Protein AF-A0A5D6Y6H5-F1 (afdb_monomer_lite)

Sequence (621 aa):
MEFLVHNISHSDLIVELSWVRDDPSASAGEHVPLSLLGRPKFSLFQQTGHAILEALAAADARGARLSSACEDGGPAPVGFQLSASPIAVSSLHDFQIRGGSETFELIARHWKRVAITAVYFPLVALLLPKWRHVLREFKSERSRQLLYLISGAGIPRNEAHAVHGNSTESTARLLALFVQLNYPQMDVIQVHSGSNIFRFDDNVQFMTRELRPRLEAHREALVDRFGDAWKAHFHVTIAYTDGPPARLSALNASLRMYRPSYLHLWQLKTFWHERRLSMGDVDFHSFENIEASPCVAASDADALTQALVHEMRVFRDQFLRAEGDGEVGAFWLRKSRKPVLAVLLVEKQDACGATRLVVHRGMNCEVSMPTGSLCAERNAIGSALASDPTLKRRAMKMIGVLSLNLGATPAAAAVATATSVATTTTTTSKTTAAETAASREPLASPHAMFAGIPRVGALELSTTTETTVVTAATTAAAVAGVNSDDSVDGEDGGSDGATTAVASAVASGLAHAATTAATQTAQEAAAAAAAPSSPKRRRLHTQNANYQSPRKPKRPRTFSVDDTAVETALALADNGRDRNPLAPCGACKEWLVKIAEANPAFRVVTFENSRCRSVYVSQIM

pLDDT: mean 74.86, std 27.41, range [24.97, 98.56]

Structure (mmCIF, N/CA/C/O backbone):
data_AF-A0A5D6Y6H5-F1
#
_entry.id   AF-A0A5D6Y6H5-F1
#
loop_
_atom_site.group_PDB
_atom_site.id
_atom_site.type_symbol
_atom_site.label_atom_id
_atom_site.label_alt_id
_atom_site.label_comp_id
_atom_site.label_asym_id
_atom_site.label_entity_id
_atom_site.label_seq_id
_atom_site.pdbx_PDB_ins_code
_atom_site.Cartn_x
_atom_site.Cartn_y
_atom_site.Cartn_z
_atom_site.occupancy
_atom_site.B_iso_or_equiv
_atom_site.auth_seq_id
_atom_site.auth_comp_id
_atom_site.auth_asym_id
_atom_site.auth_atom_id
_atom_site.pdbx_PDB_model_num
ATOM 1 N N . MET A 1 1 ? -12.384 -7.385 -11.497 1.00 95.56 1 MET A N 1
ATOM 2 C CA . MET A 1 1 ? -12.501 -7.681 -10.061 1.00 95.56 1 MET A CA 1
ATOM 3 C C . MET A 1 1 ? -11.396 -6.904 -9.399 1.00 95.56 1 MET A C 1
ATOM 5 O O . MET A 1 1 ? -10.257 -7.008 -9.845 1.00 95.56 1 MET A O 1
ATOM 9 N N . GLU A 1 2 ? -11.763 -6.088 -8.425 1.00 97.44 2 GLU A N 1
ATOM 10 C CA . GLU A 1 2 ? -10.845 -5.232 -7.679 1.00 97.44 2 GLU A CA 1
ATOM 11 C C . GLU A 1 2 ? -10.750 -5.811 -6.274 1.00 97.44 2 GLU A C 1
ATOM 13 O O . GLU A 1 2 ? -11.772 -5.945 -5.597 1.00 97.44 2 GLU A O 1
ATOM 18 N N . PHE A 1 3 ? -9.548 -6.170 -5.848 1.00 98.31 3 PHE A N 1
ATOM 19 C CA . PHE A 1 3 ? -9.288 -6.732 -4.531 1.00 98.31 3 PHE A CA 1
ATOM 20 C C . PHE A 1 3 ? -8.566 -5.685 -3.689 1.00 98.31 3 PHE A C 1
ATOM 22 O O . PHE A 1 3 ? -7.525 -5.192 -4.116 1.00 98.31 3 PHE A O 1
ATOM 29 N N . LEU A 1 4 ? -9.077 -5.363 -2.503 1.00 98.44 4 LEU A N 1
ATOM 30 C CA . LEU A 1 4 ? -8.324 -4.640 -1.479 1.00 98.44 4 LEU A CA 1
ATOM 31 C C . LEU A 1 4 ? -7.967 -5.624 -0.373 1.00 98.44 4 LEU A C 1
ATOM 33 O O . LEU A 1 4 ? -8.852 -6.252 0.200 1.00 98.44 4 LEU A O 1
ATOM 37 N N . VAL A 1 5 ? -6.680 -5.765 -0.083 1.00 98.31 5 VAL A N 1
ATOM 38 C CA . VAL A 1 5 ? -6.174 -6.662 0.954 1.00 98.31 5 VAL A CA 1
ATOM 39 C C . VAL A 1 5 ? -5.676 -5.819 2.120 1.00 98.31 5 VAL A C 1
ATOM 41 O O . VAL A 1 5 ? -4.675 -5.113 1.995 1.00 98.31 5 VAL A O 1
ATOM 44 N N . HIS A 1 6 ? -6.402 -5.878 3.236 1.00 98.00 6 HIS A N 1
ATOM 45 C CA . HIS A 1 6 ? -6.134 -5.114 4.451 1.00 98.00 6 HIS A CA 1
ATOM 46 C C . HIS A 1 6 ? -5.669 -6.029 5.581 1.00 98.00 6 HIS A C 1
ATOM 48 O O . HIS A 1 6 ? -6.327 -7.024 5.897 1.00 98.00 6 HIS A O 1
ATOM 54 N N . ASN A 1 7 ? -4.539 -5.687 6.200 1.00 97.25 7 ASN A N 1
ATOM 55 C CA . ASN A 1 7 ? -4.039 -6.373 7.383 1.00 97.25 7 ASN A CA 1
ATOM 56 C C . ASN A 1 7 ? -4.457 -5.611 8.641 1.00 97.25 7 ASN A C 1
ATOM 58 O O . ASN A 1 7 ? -3.958 -4.518 8.894 1.00 97.25 7 ASN A O 1
ATOM 62 N N . ILE A 1 8 ? -5.315 -6.221 9.456 1.00 97.12 8 ILE A N 1
ATOM 63 C CA . ILE A 1 8 ? -5.864 -5.578 10.647 1.00 97.12 8 ILE A CA 1
ATOM 64 C C . ILE A 1 8 ? -4.837 -5.594 11.780 1.00 97.12 8 ILE A C 1
ATOM 66 O O . ILE A 1 8 ? -4.290 -6.639 12.149 1.00 97.12 8 ILE A O 1
ATOM 70 N N . SER A 1 9 ? -4.634 -4.420 12.363 1.00 95.00 9 SER A N 1
ATOM 71 C CA . SER A 1 9 ? -3.751 -4.126 13.488 1.00 95.00 9 SER A CA 1
ATOM 72 C C . SER A 1 9 ? -4.544 -3.695 14.731 1.00 95.00 9 SER A C 1
ATOM 74 O O . SER A 1 9 ? -5.770 -3.575 14.709 1.00 95.00 9 SER A O 1
ATOM 76 N N . HIS A 1 10 ? -3.842 -3.386 15.824 1.00 94.00 10 HIS A N 1
ATOM 77 C CA . HIS A 1 10 ? -4.455 -2.739 16.991 1.00 94.00 10 HIS A CA 1
ATOM 78 C C . HIS A 1 10 ? -4.693 -1.232 16.804 1.00 94.00 10 HIS A C 1
ATOM 80 O O . HIS A 1 10 ? -5.380 -0.624 17.621 1.00 94.00 10 HIS A O 1
ATOM 86 N N . SER A 1 11 ? -4.184 -0.622 15.726 1.00 94.12 11 SER A N 1
ATOM 87 C CA . SER A 1 11 ? -4.502 0.765 15.357 1.00 94.12 11 SER A CA 1
ATOM 88 C C . SER A 1 11 ? -5.827 0.915 14.603 1.00 94.12 11 SER A C 1
ATOM 90 O O . SER A 1 11 ? -6.325 2.036 14.499 1.00 94.12 11 SER A O 1
ATOM 92 N N . ASP A 1 12 ? -6.412 -0.180 14.107 1.00 96.06 12 ASP A N 1
ATOM 93 C CA . ASP A 1 12 ? -7.720 -0.179 13.438 1.00 96.06 12 ASP A CA 1
ATOM 94 C C . ASP A 1 12 ? -8.895 0.076 14.387 1.00 96.06 12 ASP A C 1
ATOM 96 O O . ASP A 1 12 ? -9.959 0.465 13.920 1.00 96.06 12 ASP A O 1
ATOM 100 N N . LEU A 1 13 ? -8.720 -0.134 15.696 1.00 97.06 13 LEU A N 1
ATOM 101 C CA . LEU A 1 13 ? -9.768 0.023 16.703 1.00 97.06 13 LEU A CA 1
ATOM 102 C C . LEU A 1 13 ? -9.394 1.126 17.698 1.00 97.06 13 LEU A C 1
ATOM 104 O O . LEU A 1 13 ? -8.443 0.996 18.470 1.00 97.06 13 LEU A O 1
ATOM 108 N N . ILE A 1 14 ? -10.183 2.196 17.717 1.00 97.25 14 ILE A N 1
ATOM 109 C CA . ILE A 1 14 ? -10.125 3.243 18.743 1.00 97.25 14 ILE A CA 1
ATOM 110 C C . ILE A 1 14 ? -11.507 3.340 19.384 1.00 97.25 14 ILE A C 1
ATOM 112 O O . ILE A 1 14 ? -12.515 3.257 18.691 1.00 97.25 14 ILE A O 1
ATOM 116 N N . VAL A 1 15 ? -11.569 3.520 20.698 1.00 97.62 15 VAL A N 1
ATOM 117 C CA . VAL A 1 15 ? -12.823 3.694 21.444 1.00 97.62 15 VAL A CA 1
ATOM 118 C C . VAL A 1 15 ? -12.939 5.116 21.982 1.00 97.62 15 VAL A C 1
ATOM 120 O O . VAL A 1 15 ? -11.928 5.732 22.319 1.00 97.62 15 VAL A O 1
ATOM 123 N N . GLU A 1 16 ? -14.160 5.632 22.096 1.00 97.25 16 GLU A N 1
ATOM 124 C CA . GLU A 1 16 ? -14.442 6.750 22.995 1.00 97.25 16 GLU A CA 1
ATOM 125 C C . GLU A 1 16 ? -14.815 6.206 24.370 1.00 97.25 16 GLU A C 1
ATOM 127 O O . GLU A 1 16 ? -15.774 5.446 24.506 1.00 97.25 16 GLU A O 1
ATOM 132 N N . LEU A 1 17 ? -14.057 6.621 25.380 1.00 96.81 17 LEU A N 1
ATOM 133 C CA . LEU A 1 17 ? -14.397 6.454 26.784 1.00 96.81 17 LEU A CA 1
ATOM 134 C C . LEU A 1 17 ? -15.100 7.735 27.243 1.00 96.81 17 LEU A C 1
ATOM 136 O O . LEU A 1 17 ? -14.564 8.824 27.031 1.00 96.81 17 LEU A O 1
ATOM 140 N N . SER A 1 18 ? -16.261 7.623 27.885 1.00 95.75 18 SER A N 1
ATOM 141 C CA . SER A 1 18 ? -16.970 8.770 28.470 1.00 95.75 18 SER A CA 1
ATOM 142 C C . SER A 1 18 ? -17.251 8.569 29.952 1.00 95.75 18 SER A C 1
ATOM 144 O O . SER A 1 18 ? -17.495 7.448 30.411 1.00 95.75 18 SER A O 1
ATOM 146 N N . TRP A 1 19 ? -17.305 9.682 30.682 1.00 93.44 19 TRP A N 1
ATOM 147 C CA . TRP A 1 19 ? -17.835 9.709 32.039 1.00 93.44 19 TRP A CA 1
ATOM 148 C C . TRP A 1 19 ? -19.361 9.569 32.005 1.00 93.44 19 TRP A C 1
ATOM 150 O O . TRP A 1 19 ? -20.073 10.460 31.540 1.00 93.44 19 TRP A O 1
ATOM 160 N N . VAL A 1 20 ? -19.874 8.448 32.513 1.00 89.56 20 VAL A N 1
ATOM 161 C CA . VAL A 1 20 ? -21.312 8.235 32.712 1.00 89.56 20 VAL A CA 1
ATOM 162 C C . VAL A 1 20 ? -21.709 8.897 34.028 1.00 89.56 20 VAL A C 1
ATOM 164 O O . VAL A 1 20 ? -21.132 8.605 35.076 1.00 89.56 20 VAL A O 1
ATOM 167 N N . ARG A 1 21 ? -22.676 9.812 33.979 1.00 82.75 21 ARG A N 1
ATOM 168 C CA . ARG A 1 21 ? -23.073 10.644 35.120 1.00 82.75 21 ARG A CA 1
ATOM 169 C C . ARG A 1 21 ? -24.528 10.382 35.468 1.00 82.75 21 ARG A C 1
ATOM 171 O O . ARG A 1 21 ? -25.363 10.311 34.573 1.00 82.75 21 ARG A O 1
ATOM 178 N N . ASP A 1 22 ? -24.811 10.265 36.761 1.00 77.50 22 ASP A N 1
ATOM 179 C CA . ASP A 1 22 ? -26.176 10.070 37.263 1.00 77.50 22 ASP A CA 1
ATOM 180 C C . ASP A 1 22 ? -27.001 11.369 37.169 1.00 77.50 22 ASP A C 1
ATOM 182 O O . ASP A 1 22 ? -28.215 11.325 36.998 1.00 77.50 22 ASP A O 1
ATOM 186 N N . ASP A 1 23 ? -26.322 12.522 37.206 1.00 73.62 23 ASP A N 1
ATOM 187 C CA . ASP A 1 23 ? -26.877 13.847 36.926 1.00 73.62 23 ASP A CA 1
ATOM 188 C C . ASP A 1 23 ? -26.033 14.544 35.833 1.00 73.62 23 ASP A C 1
ATOM 190 O O . ASP A 1 23 ? -24.847 14.827 36.059 1.00 73.62 23 ASP A O 1
ATOM 194 N N . PRO A 1 24 ? -26.598 14.813 34.638 1.00 68.94 24 PRO A N 1
ATOM 195 C CA . PRO A 1 24 ? -25.905 15.531 33.572 1.00 68.94 24 PRO A CA 1
ATOM 196 C C . PRO A 1 24 ? -25.809 17.048 33.814 1.00 68.94 24 PRO A C 1
ATOM 198 O O . PRO A 1 24 ? -25.025 17.703 33.128 1.00 68.94 24 PRO A O 1
ATOM 201 N N . SER A 1 25 ? -26.584 17.611 34.751 1.00 66.31 25 SER A N 1
ATOM 202 C CA . SER A 1 25 ? -26.704 19.058 34.980 1.00 66.31 25 SER A CA 1
ATOM 203 C C . SER A 1 25 ? -25.654 19.636 35.931 1.00 66.31 25 SER A C 1
ATOM 205 O O . SER A 1 25 ? -25.255 20.790 35.768 1.00 66.31 25 SER A O 1
ATOM 207 N N . ALA A 1 26 ? -25.148 18.845 36.883 1.00 63.25 26 ALA A N 1
ATOM 208 C CA . ALA A 1 26 ? -24.015 19.249 37.707 1.00 63.25 26 ALA A CA 1
ATOM 209 C C . ALA A 1 26 ? -22.819 19.608 36.805 1.00 63.25 26 ALA A C 1
ATOM 211 O O . ALA A 1 26 ? -22.482 18.847 35.895 1.00 63.25 26 ALA A O 1
ATOM 212 N N . SER A 1 27 ? -22.119 20.716 37.040 1.00 60.69 27 SER A N 1
ATOM 213 C CA . SER A 1 27 ? -20.925 21.035 36.251 1.00 60.69 27 SER A CA 1
ATOM 214 C C . SER A 1 27 ? -19.802 20.031 36.539 1.00 60.69 27 SER A C 1
ATOM 216 O O . SER A 1 27 ? -19.506 19.703 37.689 1.00 60.69 27 SER A O 1
ATOM 218 N N . ALA A 1 28 ? -19.150 19.531 35.488 1.00 61.16 28 ALA A N 1
ATOM 219 C CA . ALA A 1 28 ? -17.761 19.119 35.644 1.00 61.16 28 ALA A CA 1
ATOM 220 C C . ALA A 1 28 ? -16.957 20.394 35.956 1.00 61.16 28 ALA A C 1
ATOM 222 O O . ALA A 1 28 ? -17.223 21.433 35.351 1.00 61.16 28 ALA A O 1
ATOM 223 N N . GLY A 1 29 ? -16.005 20.339 36.894 1.00 64.44 29 GLY A N 1
ATOM 224 C CA . GLY A 1 29 ? -15.083 21.463 37.099 1.00 64.44 29 GLY A CA 1
ATOM 225 C C . GLY A 1 29 ? -14.363 21.799 35.788 1.00 64.44 29 GLY A C 1
ATOM 226 O O . GLY A 1 29 ? -14.127 20.890 34.992 1.00 64.44 29 GLY A O 1
ATOM 227 N N . GLU A 1 30 ? -14.018 23.075 35.581 1.00 63.16 30 GLU A N 1
ATOM 228 C CA . GLU A 1 30 ? -13.678 23.720 34.287 1.00 63.16 30 GLU A CA 1
ATOM 229 C C . GLU A 1 30 ? -12.610 23.042 33.396 1.00 63.16 30 GLU A C 1
ATOM 231 O O . GLU A 1 30 ? -12.411 23.451 32.253 1.00 63.16 30 GLU A O 1
ATOM 236 N N . HIS A 1 31 ? -11.938 21.993 33.877 1.00 82.88 31 HIS A N 1
ATOM 237 C CA . HIS A 1 31 ? -10.851 21.298 33.184 1.00 82.88 31 HIS A CA 1
ATOM 238 C C . HIS A 1 31 ? -11.002 19.769 33.067 1.00 82.88 31 HIS A C 1
ATOM 240 O O . HIS A 1 31 ? -10.131 19.132 32.476 1.00 82.88 31 HIS A O 1
ATOM 246 N N . VAL A 1 32 ? -12.067 19.141 33.586 1.00 87.44 32 VAL A N 1
ATOM 247 C CA . VAL A 1 32 ? -12.231 17.675 33.472 1.00 87.44 32 VAL A CA 1
ATOM 248 C C . VAL A 1 32 ? -12.905 17.314 32.138 1.00 87.44 32 VAL A C 1
ATOM 250 O O . VAL A 1 32 ? -14.055 17.706 31.925 1.00 87.44 32 VAL A O 1
ATOM 253 N N . PRO A 1 33 ? -12.259 16.543 31.238 1.00 90.38 33 PRO A N 1
ATOM 254 C CA . PRO A 1 33 ? -12.877 16.140 29.978 1.00 90.38 33 PRO A CA 1
ATOM 255 C C . PRO A 1 33 ? -14.081 15.219 30.222 1.00 90.38 33 PRO A C 1
ATOM 257 O O . PRO A 1 33 ? -14.072 14.398 31.140 1.00 90.38 33 PRO A O 1
ATOM 260 N N . LEU A 1 34 ? -15.109 15.324 29.374 1.00 91.38 34 LEU A N 1
ATOM 261 C CA . LEU A 1 34 ? -16.294 14.451 29.418 1.00 91.38 34 LEU A CA 1
ATOM 262 C C . LEU A 1 34 ? -16.101 13.147 28.628 1.00 91.38 34 LEU A C 1
ATOM 264 O O . LEU A 1 34 ? -16.690 12.121 28.976 1.00 91.38 34 LEU A O 1
ATOM 268 N N . SER A 1 35 ? -15.268 13.177 27.583 1.00 93.94 35 SER A N 1
ATOM 269 C CA . SER A 1 35 ? -14.870 11.990 26.831 1.00 93.94 35 SER A CA 1
ATOM 270 C C . SER A 1 35 ? -13.444 12.081 26.286 1.00 93.94 35 SER A C 1
ATOM 272 O O . SER A 1 35 ? -12.901 13.165 26.056 1.00 93.94 35 SER A O 1
ATOM 274 N N . LEU A 1 36 ? -12.816 10.923 26.092 1.00 95.12 36 LEU A N 1
ATOM 275 C CA . LEU A 1 36 ? -11.437 10.773 25.631 1.00 95.12 36 LEU A CA 1
ATOM 276 C C . LEU A 1 36 ? -11.317 9.579 24.687 1.00 95.12 36 LEU A C 1
ATOM 278 O O . LEU A 1 36 ? -12.066 8.610 24.786 1.00 95.12 36 LEU A O 1
ATOM 282 N N . LEU A 1 37 ? -10.327 9.630 23.794 1.00 96.50 37 LEU A N 1
ATOM 283 C CA . LEU A 1 37 ? -9.975 8.465 22.991 1.00 96.50 37 LEU A CA 1
ATOM 284 C C . LEU A 1 37 ? -9.145 7.479 23.821 1.00 96.50 37 LEU A C 1
ATOM 286 O O . LEU A 1 37 ? -8.188 7.863 24.500 1.00 96.50 37 LEU A O 1
ATOM 290 N N . GLY A 1 38 ? -9.490 6.202 23.708 1.00 96.12 38 GLY A N 1
ATOM 291 C CA . GLY A 1 38 ? -8.738 5.079 24.249 1.00 96.12 38 GLY A CA 1
ATOM 292 C C . GLY A 1 38 ? -8.421 4.043 23.171 1.00 96.12 38 GLY A C 1
ATOM 293 O O . GLY A 1 38 ? -9.101 3.950 22.148 1.00 96.12 38 GLY A O 1
ATOM 294 N N . ARG A 1 39 ? -7.398 3.226 23.410 1.00 95.75 39 ARG A N 1
ATOM 295 C CA . ARG A 1 39 ? -7.177 1.957 22.700 1.00 95.75 39 ARG A CA 1
ATOM 296 C C . ARG A 1 39 ? -7.142 0.826 23.724 1.00 95.75 39 ARG A C 1
ATOM 298 O O . ARG A 1 39 ? -6.462 1.001 24.737 1.00 95.75 39 ARG A O 1
ATOM 305 N N . PRO A 1 40 ? -7.830 -0.309 23.513 1.00 96.00 40 PRO A N 1
ATOM 306 C CA . PRO A 1 40 ? -7.716 -1.451 24.417 1.00 96.00 40 PRO A CA 1
ATOM 307 C C . PRO A 1 40 ? -6.257 -1.901 24.529 1.00 96.00 40 PRO A C 1
ATOM 309 O O . PRO A 1 40 ? -5.532 -1.917 23.529 1.00 96.00 40 PRO A O 1
ATOM 312 N N . LYS A 1 41 ? -5.809 -2.281 25.728 1.00 93.44 41 LYS A N 1
ATOM 313 C CA . LYS A 1 41 ? -4.493 -2.906 25.888 1.00 93.44 41 LYS A CA 1
ATOM 314 C C . LYS A 1 41 ? -4.417 -4.209 25.097 1.00 93.44 41 LYS A C 1
ATOM 316 O O . LYS A 1 41 ? -5.404 -4.915 24.910 1.00 93.44 41 LYS A O 1
ATOM 321 N N . PHE A 1 42 ? -3.193 -4.549 24.698 1.00 89.62 42 PHE A N 1
ATOM 322 C CA . PHE A 1 42 ? -2.868 -5.703 23.860 1.00 89.62 42 PHE A CA 1
ATOM 323 C C . PHE A 1 42 ? -3.535 -7.012 24.317 1.00 89.62 42 PHE A C 1
ATOM 325 O O . PHE A 1 42 ? -4.029 -7.747 23.480 1.00 89.62 42 PHE A O 1
ATOM 332 N N . SER A 1 43 ? -3.599 -7.304 25.620 1.00 90.81 43 SER A N 1
ATOM 333 C CA . SER A 1 43 ? -4.211 -8.530 26.163 1.00 90.81 43 SER A CA 1
ATOM 334 C C . SER A 1 43 ? -5.746 -8.536 26.209 1.00 90.81 43 SER A C 1
ATOM 336 O O . SER A 1 43 ? -6.322 -9.599 26.424 1.00 90.81 43 SER A O 1
ATOM 338 N N . LEU A 1 44 ? -6.404 -7.390 26.014 1.00 93.19 44 LEU A N 1
ATOM 339 C CA . LEU A 1 44 ? -7.856 -7.211 26.171 1.00 93.19 44 LEU A CA 1
ATOM 340 C C . LEU A 1 44 ? -8.568 -6.891 24.847 1.00 93.19 44 LEU A C 1
ATOM 342 O O . LEU A 1 44 ? -9.790 -6.786 24.801 1.00 93.19 44 LEU A O 1
ATOM 346 N N . PHE A 1 45 ? -7.817 -6.765 23.753 1.00 94.25 45 PHE A N 1
ATOM 347 C CA . PHE A 1 45 ? -8.302 -6.308 22.453 1.00 94.25 45 PHE A CA 1
ATOM 348 C C . PHE A 1 45 ? -9.447 -7.171 21.886 1.00 94.25 45 PHE A C 1
ATOM 350 O O . PHE A 1 45 ? -10.477 -6.643 21.462 1.00 94.25 45 PHE A O 1
ATOM 357 N N . GLN A 1 46 ? -9.314 -8.500 21.944 1.00 94.69 46 GLN A N 1
ATOM 358 C CA . GLN A 1 46 ? -10.346 -9.447 21.497 1.00 94.69 46 GLN A CA 1
ATOM 359 C C . GLN A 1 46 ? -11.589 -9.411 22.404 1.00 94.69 46 GLN A C 1
ATOM 361 O O . GLN A 1 46 ? -12.706 -9.538 21.905 1.00 94.69 46 GLN A O 1
ATOM 366 N N . GLN A 1 47 ? -11.419 -9.216 23.717 1.00 95.38 47 GLN A N 1
ATOM 367 C CA . GLN A 1 47 ? -12.531 -9.125 24.671 1.00 95.38 47 GLN A CA 1
ATOM 368 C C . GLN A 1 47 ? -13.326 -7.830 24.464 1.00 95.38 47 GLN A C 1
ATOM 370 O O . GLN A 1 47 ? -14.549 -7.871 24.346 1.00 95.38 47 GLN A O 1
ATOM 375 N N . THR A 1 48 ? -12.643 -6.687 24.344 1.00 96.75 48 THR A N 1
ATOM 376 C CA . THR A 1 48 ? -13.299 -5.406 24.050 1.00 96.75 48 THR A CA 1
ATOM 377 C C . THR A 1 48 ? -14.009 -5.445 22.696 1.00 96.75 48 THR A C 1
ATOM 379 O O . THR A 1 48 ? -15.137 -4.972 22.585 1.00 96.75 48 THR A O 1
ATOM 382 N N . GLY A 1 49 ? -13.402 -6.066 21.679 1.00 97.00 49 GLY A N 1
ATOM 383 C CA . GLY A 1 49 ? -14.040 -6.262 20.376 1.00 97.00 49 GLY A CA 1
ATOM 384 C C . GLY A 1 49 ? -15.330 -7.094 20.439 1.00 97.00 49 GLY A C 1
ATOM 385 O O . GLY A 1 49 ? -16.298 -6.742 19.766 1.00 97.00 49 GLY A O 1
ATOM 386 N N . HIS A 1 50 ? -15.381 -8.147 21.266 1.00 96.88 50 HIS A N 1
ATOM 387 C CA . HIS A 1 50 ? -16.608 -8.926 21.492 1.00 96.88 50 HIS A CA 1
ATOM 388 C C . HIS A 1 50 ? -17.701 -8.105 22.179 1.00 96.88 50 HIS A C 1
ATOM 390 O O . HIS A 1 50 ? -18.818 -8.064 21.672 1.00 96.88 50 HIS A O 1
ATOM 396 N N . ALA A 1 51 ? -17.379 -7.385 23.258 1.00 96.94 51 ALA A N 1
ATOM 397 C CA . ALA A 1 51 ? -18.359 -6.550 23.956 1.00 96.94 51 ALA A CA 1
ATOM 398 C C . ALA A 1 51 ? -18.980 -5.479 23.032 1.00 96.94 51 ALA A C 1
ATOM 400 O O . ALA A 1 51 ? -20.173 -5.192 23.114 1.00 96.94 51 ALA A O 1
ATOM 401 N N . ILE A 1 52 ? -18.193 -4.925 22.098 1.00 97.25 52 ILE A N 1
ATOM 402 C CA . ILE A 1 52 ? -18.689 -3.991 21.074 1.00 97.25 52 ILE A CA 1
ATOM 403 C C . ILE A 1 52 ? -19.615 -4.692 20.068 1.00 97.25 52 ILE A C 1
ATOM 405 O O . ILE A 1 52 ? -20.647 -4.128 19.706 1.00 97.25 52 ILE A O 1
ATOM 409 N N . LEU A 1 53 ? -19.299 -5.917 19.632 1.00 96.19 53 LEU A N 1
ATOM 410 C CA . LEU A 1 53 ? -20.186 -6.702 18.759 1.00 96.19 53 LEU A CA 1
ATOM 411 C C . LEU A 1 53 ? -21.526 -7.023 19.438 1.00 96.19 53 LEU A C 1
ATOM 413 O O . LEU A 1 53 ? -22.569 -6.906 18.798 1.00 96.19 53 LEU A O 1
ATOM 417 N N . GLU A 1 54 ? -21.506 -7.388 20.719 1.00 95.12 54 GLU A N 1
ATOM 418 C CA . GLU A 1 54 ? -22.707 -7.689 21.509 1.00 95.12 54 GLU A CA 1
ATOM 419 C C . GLU A 1 54 ? -23.591 -6.447 21.699 1.00 95.12 54 GLU A C 1
ATOM 421 O O . GLU A 1 54 ? -24.792 -6.501 21.427 1.00 95.12 54 GLU A O 1
ATOM 426 N N . ALA A 1 55 ? -23.003 -5.299 22.055 1.00 94.56 55 ALA A N 1
ATOM 427 C CA . ALA A 1 55 ? -23.730 -4.031 22.165 1.00 94.56 55 ALA A CA 1
ATOM 428 C C . ALA A 1 55 ? -24.361 -3.593 20.826 1.00 94.56 55 ALA A C 1
ATOM 430 O O . ALA A 1 55 ? -25.509 -3.147 20.788 1.00 94.56 55 ALA A O 1
ATOM 431 N N . LEU A 1 56 ? -23.650 -3.771 19.705 1.00 94.31 56 LEU A N 1
ATOM 432 C CA . LEU A 1 56 ? -24.169 -3.466 18.363 1.00 94.31 56 LEU A CA 1
ATOM 433 C C . LEU A 1 56 ? -25.272 -4.426 17.902 1.00 94.31 56 LEU A C 1
ATOM 435 O O . LEU A 1 56 ? -26.164 -4.011 17.159 1.00 94.31 56 LEU A O 1
ATOM 439 N N . ALA A 1 57 ? -25.231 -5.688 18.337 1.00 90.69 57 ALA A N 1
ATOM 440 C CA . ALA A 1 57 ? -26.304 -6.648 18.095 1.00 90.69 57 ALA A CA 1
ATOM 441 C C . ALA A 1 57 ? -27.572 -6.292 18.891 1.00 90.69 57 ALA A C 1
ATOM 443 O O . ALA A 1 57 ? -28.676 -6.430 18.366 1.00 90.69 57 ALA A O 1
ATOM 444 N N . ALA A 1 58 ? -27.422 -5.781 20.118 1.00 87.81 58 ALA A N 1
ATOM 445 C CA . ALA A 1 58 ? -28.538 -5.344 20.956 1.00 87.81 58 ALA A CA 1
ATOM 446 C C . ALA A 1 58 ? -29.195 -4.028 20.485 1.00 87.81 58 ALA A C 1
ATOM 448 O O . ALA A 1 58 ? -30.401 -3.858 20.653 1.00 87.81 58 ALA A O 1
ATOM 449 N N . ALA A 1 59 ? -28.430 -3.100 19.896 1.00 81.50 59 ALA A N 1
ATOM 450 C CA . ALA A 1 59 ? -28.876 -1.726 19.613 1.00 81.50 59 ALA A CA 1
ATOM 451 C C . ALA A 1 59 ? -29.331 -1.433 18.156 1.00 81.50 59 ALA A C 1
ATOM 453 O O . ALA A 1 59 ? -29.564 -0.272 17.830 1.00 81.50 59 ALA A O 1
ATOM 454 N N . ASP A 1 60 ? -29.428 -2.447 17.281 1.00 80.38 60 ASP A N 1
ATOM 455 C CA . ASP A 1 60 ? -29.456 -2.338 15.799 1.00 80.38 60 ASP A CA 1
ATOM 456 C C . ASP A 1 60 ? -28.352 -1.415 15.244 1.00 80.38 60 ASP A C 1
ATOM 458 O O . ASP A 1 60 ? -28.497 -0.196 15.107 1.00 80.38 60 ASP A O 1
ATOM 462 N N . ALA A 1 61 ? -27.252 -2.037 14.815 1.00 74.81 61 ALA A N 1
ATOM 463 C CA . ALA A 1 61 ? -26.099 -1.383 14.199 1.00 74.81 61 ALA A CA 1
ATOM 464 C C . ALA A 1 61 ? -26.419 -0.400 13.045 1.00 74.81 61 ALA A C 1
ATOM 466 O O . ALA A 1 61 ? -25.576 0.436 12.709 1.00 74.81 61 ALA A O 1
ATOM 467 N N . ARG A 1 62 ? -27.612 -0.448 12.425 1.00 75.19 62 ARG A N 1
ATOM 468 C CA . ARG A 1 62 ? -28.036 0.555 11.429 1.00 75.19 62 ARG A CA 1
ATOM 469 C C . ARG A 1 62 ? -28.300 1.935 12.024 1.00 75.19 62 ARG A C 1
ATOM 471 O O . ARG A 1 62 ? -27.999 2.912 11.339 1.00 75.19 62 ARG A O 1
ATOM 478 N N . GLY A 1 63 ? -28.840 2.016 13.242 1.00 71.75 63 GLY A N 1
ATOM 479 C CA . GLY A 1 63 ? -29.063 3.281 13.956 1.00 71.75 63 GLY A CA 1
ATOM 480 C C . GLY A 1 63 ? -27.779 3.844 14.570 1.00 71.75 63 GLY A C 1
ATOM 481 O O . GLY A 1 63 ? -27.615 5.053 14.686 1.00 71.75 63 GLY A O 1
ATOM 482 N N . ALA A 1 64 ? -26.827 2.965 14.879 1.00 80.94 64 ALA A N 1
ATOM 483 C CA . ALA A 1 64 ? -25.569 3.273 15.548 1.00 80.94 64 ALA A CA 1
ATOM 484 C C . ALA A 1 64 ? -24.477 3.890 14.646 1.00 80.94 64 ALA A C 1
ATOM 486 O O . ALA A 1 64 ? -23.304 3.786 14.980 1.00 80.94 64 ALA A O 1
ATOM 487 N N . ARG A 1 65 ? -24.770 4.485 13.483 1.00 88.56 65 ARG A N 1
ATOM 488 C CA . ARG A 1 65 ? -23.710 4.970 12.567 1.00 88.56 65 ARG A CA 1
ATOM 489 C C . ARG A 1 65 ? -23.071 6.267 13.058 1.00 88.56 65 ARG A C 1
ATOM 491 O O . ARG A 1 65 ? -23.776 7.243 13.298 1.00 88.56 65 ARG A O 1
ATOM 498 N N . LEU A 1 66 ? -21.740 6.307 13.102 1.00 91.12 66 LEU A N 1
ATOM 499 C CA . LEU A 1 66 ? -20.976 7.507 13.442 1.00 91.12 66 LEU A CA 1
ATOM 500 C C . LEU A 1 66 ? -20.197 8.026 12.229 1.00 91.12 66 LEU A C 1
ATOM 502 O O . LEU A 1 66 ? -19.525 7.256 11.537 1.00 91.12 66 LEU A O 1
ATOM 506 N N . SER A 1 67 ? -20.246 9.340 12.014 1.00 90.12 67 SER A N 1
ATOM 507 C CA . SER A 1 67 ? -19.511 10.049 10.961 1.00 90.12 67 SER A CA 1
ATOM 508 C C . SER A 1 67 ? -18.671 11.176 11.557 1.00 90.12 67 SER A C 1
ATOM 510 O O . SER A 1 67 ? -19.096 11.806 12.523 1.00 90.12 67 SER A O 1
ATOM 512 N N . SER A 1 68 ? -17.506 11.454 10.969 1.00 85.81 68 SER A N 1
ATOM 513 C CA . SER A 1 68 ? -16.669 12.614 11.311 1.00 85.81 68 SER A CA 1
ATOM 514 C C . SER A 1 68 ? -16.478 13.522 10.097 1.00 85.81 68 SER A C 1
ATOM 516 O O . SER A 1 68 ? -16.684 13.102 8.955 1.00 85.81 68 SER A O 1
ATOM 518 N N . ALA A 1 69 ? -16.081 14.770 10.338 1.00 80.94 69 ALA A N 1
ATOM 519 C CA . ALA A 1 69 ? -15.642 15.667 9.279 1.00 80.94 69 ALA A CA 1
ATOM 520 C C . ALA A 1 69 ? -14.334 15.148 8.656 1.00 80.94 69 ALA A C 1
ATOM 522 O O . ALA A 1 69 ? -13.423 14.704 9.362 1.00 80.94 69 ALA A O 1
ATOM 523 N N . CYS A 1 70 ? -14.253 15.216 7.330 1.00 81.50 70 CYS A N 1
ATOM 524 C CA . CYS A 1 70 ? -13.035 14.966 6.573 1.00 81.50 70 CYS A CA 1
ATOM 525 C C . CYS A 1 70 ? -12.544 16.301 6.012 1.00 81.50 70 CYS A C 1
ATOM 527 O O . CYS A 1 70 ? -13.359 17.092 5.543 1.00 81.50 70 CYS A O 1
ATOM 529 N N . GLU A 1 71 ? -11.243 16.578 6.067 1.00 76.88 71 GLU A N 1
ATOM 530 C CA . GLU A 1 71 ? -10.719 17.883 5.627 1.00 76.88 71 GLU A CA 1
ATOM 531 C C . GLU A 1 71 ? -10.926 18.116 4.120 1.00 76.88 71 GLU A C 1
ATOM 533 O O . GLU A 1 71 ? -11.172 19.239 3.688 1.00 76.88 71 GLU A O 1
ATOM 538 N N . ASP A 1 72 ? -10.943 17.034 3.339 1.00 69.88 72 ASP A N 1
ATOM 539 C CA . ASP A 1 72 ? -11.113 17.045 1.885 1.00 69.88 72 ASP A CA 1
ATOM 540 C C . ASP A 1 72 ? -12.579 16.901 1.416 1.00 69.88 72 ASP A C 1
ATOM 542 O O . ASP A 1 72 ? -12.829 16.662 0.229 1.00 69.88 72 ASP A O 1
ATOM 546 N N . GLY A 1 73 ? -13.580 16.994 2.307 1.00 67.94 73 GLY A N 1
ATOM 547 C CA . GLY A 1 73 ? -14.978 16.883 1.878 1.00 67.94 73 GLY A CA 1
ATOM 548 C C . GLY A 1 73 ? -16.054 16.805 2.964 1.00 67.94 73 GLY A C 1
ATOM 549 O O . GLY A 1 73 ? -15.913 17.280 4.084 1.00 67.94 73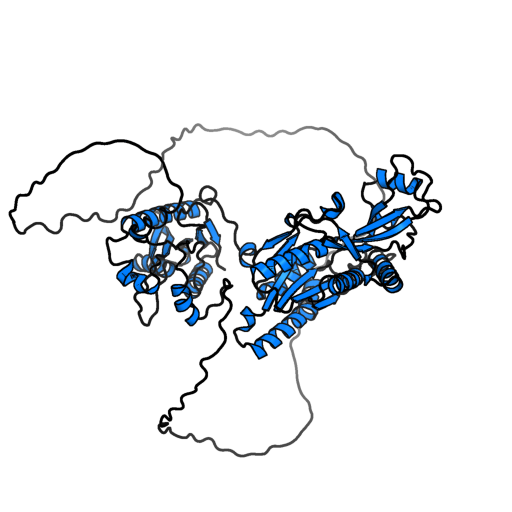 GLY A O 1
ATOM 550 N N . GLY A 1 74 ? -17.198 16.227 2.586 1.00 74.50 74 GLY A N 1
ATOM 551 C CA . GLY A 1 74 ? -18.344 16.041 3.481 1.00 74.50 74 GLY A CA 1
ATOM 552 C C . GLY A 1 74 ? -18.107 14.990 4.580 1.00 74.50 74 GLY A C 1
ATOM 553 O O . GLY A 1 74 ? -17.071 14.322 4.592 1.00 74.50 74 GLY A O 1
ATOM 554 N N . PRO A 1 75 ? -19.077 14.804 5.496 1.00 83.75 75 PRO A N 1
ATOM 555 C CA . PRO A 1 75 ? -18.952 13.851 6.593 1.00 83.75 75 PRO A CA 1
ATOM 556 C C . PRO A 1 75 ? -18.735 12.421 6.079 1.00 83.75 75 PRO A C 1
ATOM 558 O O . PRO A 1 75 ? -19.512 11.912 5.267 1.00 83.75 75 PRO A O 1
ATOM 561 N N . ALA A 1 76 ? -17.692 11.766 6.585 1.00 88.50 76 ALA A N 1
ATOM 562 C CA . ALA A 1 76 ? -17.325 10.398 6.243 1.00 88.50 76 ALA A CA 1
ATOM 563 C C . ALA A 1 76 ? -17.688 9.441 7.393 1.00 88.50 76 ALA A C 1
ATOM 565 O O . ALA A 1 76 ? -17.472 9.794 8.557 1.00 88.50 76 ALA A O 1
ATOM 566 N N . PRO A 1 77 ? -18.216 8.233 7.107 1.00 94.00 77 PRO A N 1
ATOM 567 C CA . PRO A 1 77 ? -18.477 7.240 8.141 1.00 94.00 77 PRO A CA 1
ATOM 568 C C . PRO A 1 77 ? -17.149 6.832 8.785 1.00 94.00 77 PRO A C 1
ATOM 570 O O . PRO A 1 77 ? -16.197 6.491 8.085 1.00 94.00 77 PRO A O 1
ATOM 573 N N . VAL A 1 78 ? -17.090 6.872 10.115 1.00 95.44 78 VAL A N 1
ATOM 574 C CA . VAL A 1 78 ? -15.862 6.645 10.892 1.00 95.44 78 VAL A CA 1
ATOM 575 C C . VAL A 1 78 ? -15.988 5.484 11.877 1.00 95.44 78 VAL A C 1
ATOM 577 O O . VAL A 1 78 ? -14.973 4.933 12.286 1.00 95.44 78 VAL A O 1
ATOM 580 N N . GLY A 1 79 ? -17.205 5.067 12.235 1.00 96.50 79 GLY A N 1
ATOM 581 C CA . GLY A 1 79 ? -17.422 3.901 13.091 1.00 96.50 79 GLY A CA 1
ATOM 582 C C . GLY A 1 79 ? -18.847 3.813 13.621 1.00 96.50 79 GLY A C 1
ATOM 583 O O . GLY A 1 79 ? -19.793 4.044 12.861 1.00 96.50 79 GLY A O 1
ATOM 584 N N . PHE A 1 80 ? -18.999 3.489 14.908 1.00 97.00 80 PHE A N 1
ATOM 585 C CA . PHE A 1 80 ? -20.305 3.334 15.549 1.00 97.00 80 PHE A CA 1
ATOM 586 C C . PHE A 1 80 ? -20.468 4.126 16.850 1.00 97.00 80 PHE A C 1
ATOM 588 O O . PHE A 1 80 ? -19.540 4.255 17.644 1.00 97.00 80 PHE A O 1
ATOM 595 N N . GLN A 1 81 ? -21.691 4.597 17.079 1.00 95.50 81 GLN A N 1
ATOM 596 C CA . GLN A 1 81 ? -22.163 5.260 18.286 1.00 95.50 81 GLN A CA 1
ATOM 597 C C . GLN A 1 81 ? -22.871 4.241 19.188 1.00 95.50 81 GLN A C 1
ATOM 599 O O . GLN A 1 81 ? -23.845 3.613 18.783 1.00 95.50 81 GLN A O 1
ATOM 604 N N . LEU A 1 82 ? -22.406 4.103 20.425 1.00 94.25 82 LEU A N 1
ATOM 605 C CA . LEU A 1 82 ? -22.897 3.139 21.415 1.00 94.25 82 LEU A CA 1
ATOM 606 C C . LEU A 1 82 ? -23.649 3.809 22.575 1.00 94.25 82 LEU A C 1
ATOM 608 O O . LEU A 1 82 ? -24.001 3.141 23.536 1.00 94.25 82 LEU A O 1
ATOM 612 N N . SER A 1 83 ? -23.945 5.111 22.517 1.00 84.88 83 SER A N 1
ATOM 613 C CA . SER A 1 83 ? -24.611 5.829 23.620 1.00 84.88 83 SER A CA 1
ATOM 614 C C . SER A 1 83 ? -26.006 5.301 23.997 1.00 84.88 83 SER A C 1
ATOM 616 O O . SER A 1 83 ? -26.465 5.582 25.098 1.00 84.88 83 SER A O 1
ATOM 618 N N . ALA A 1 84 ? -26.667 4.526 23.129 1.00 86.56 84 ALA A N 1
ATOM 619 C CA . ALA A 1 84 ? -27.916 3.822 23.448 1.00 86.56 84 ALA A CA 1
ATOM 620 C C . ALA A 1 84 ? -27.707 2.493 24.213 1.00 86.56 84 ALA A C 1
ATOM 622 O O . ALA A 1 84 ? -28.626 2.013 24.869 1.00 86.56 84 ALA A O 1
ATOM 623 N N . SER A 1 85 ? -26.510 1.902 24.137 1.00 90.75 85 SER A N 1
ATOM 624 C CA . SER A 1 85 ? -26.109 0.676 24.843 1.00 90.75 85 SER A CA 1
ATOM 625 C C . SER A 1 85 ? -24.625 0.778 25.252 1.00 90.75 85 SER A C 1
ATOM 627 O O . SER A 1 85 ? -23.762 0.119 24.668 1.00 90.75 85 SER A O 1
ATOM 629 N N . PRO A 1 86 ? -24.288 1.688 26.189 1.00 93.75 86 PRO A N 1
ATOM 630 C CA . PRO A 1 86 ? -22.901 1.985 26.528 1.00 93.75 86 PRO A CA 1
ATOM 631 C C . PRO A 1 86 ? -22.274 0.835 27.325 1.00 93.75 86 PRO A C 1
ATOM 633 O O . PRO A 1 86 ? -22.862 0.325 28.280 1.00 93.75 86 PRO A O 1
ATOM 636 N N . ILE A 1 87 ? -21.055 0.441 26.959 1.00 96.75 87 ILE A N 1
ATOM 637 C CA . ILE A 1 87 ? -20.382 -0.731 27.541 1.00 96.75 87 ILE A CA 1
ATOM 638 C C . ILE A 1 87 ? -19.610 -0.295 28.781 1.00 96.75 87 ILE A C 1
ATOM 640 O O . ILE A 1 87 ? -18.643 0.455 28.661 1.00 96.75 87 ILE A O 1
ATOM 644 N N . ALA A 1 88 ? -20.012 -0.761 29.962 1.00 96.38 88 ALA A N 1
ATOM 645 C CA . ALA A 1 88 ? -19.334 -0.430 31.213 1.00 96.38 88 ALA A CA 1
ATOM 646 C C . ALA A 1 88 ? -17.851 -0.850 31.195 1.00 96.38 88 ALA A C 1
ATOM 648 O O . ALA A 1 88 ? -17.509 -1.960 30.789 1.00 96.38 88 ALA A O 1
ATOM 649 N N . VAL A 1 89 ? -16.975 0.042 31.660 1.00 95.69 89 VAL A N 1
ATOM 650 C CA . VAL A 1 89 ? -15.529 -0.184 31.765 1.00 95.69 89 VAL A CA 1
ATOM 651 C C . VAL A 1 89 ? -15.157 -0.410 33.225 1.00 95.69 89 VAL A C 1
ATOM 653 O O . VAL A 1 89 ? -15.348 0.473 34.058 1.00 95.69 89 VAL A O 1
ATOM 656 N N . SER A 1 90 ? -14.605 -1.588 33.521 1.00 91.88 90 SER A N 1
ATOM 657 C CA . SER A 1 90 ? -14.205 -1.983 34.878 1.00 91.88 90 SER A CA 1
ATOM 658 C C . SER A 1 90 ? -12.966 -1.239 35.381 1.00 91.88 90 SER A C 1
ATOM 660 O O . SER A 1 90 ? -12.892 -0.909 36.561 1.00 91.88 90 SER A O 1
ATOM 662 N N . SER A 1 91 ? -11.992 -0.969 34.505 1.00 94.06 91 SER A N 1
ATOM 663 C CA . SER A 1 91 ? -10.760 -0.262 34.856 1.00 94.06 91 SER A CA 1
ATOM 664 C C . SER A 1 91 ? -10.276 0.628 33.716 1.00 94.06 91 SER A C 1
ATOM 666 O O . SER A 1 91 ? -10.147 0.200 32.571 1.00 94.06 91 SER A O 1
ATOM 668 N N . LEU A 1 92 ? -9.922 1.876 34.031 1.00 93.38 92 LEU A N 1
ATOM 669 C CA . LEU A 1 92 ? -9.254 2.768 33.076 1.00 93.38 92 LEU A CA 1
ATOM 670 C C . LEU A 1 92 ? -7.859 2.254 32.688 1.00 93.38 92 LEU A C 1
ATOM 672 O O . LEU A 1 92 ? -7.396 2.519 31.579 1.00 93.38 92 LEU A O 1
ATOM 676 N N . HIS A 1 93 ? -7.207 1.467 33.554 1.00 93.25 93 HIS A N 1
ATOM 677 C CA . HIS A 1 93 ? -5.916 0.853 33.241 1.00 93.25 93 HIS A CA 1
ATOM 678 C C . HIS A 1 93 ? -6.003 -0.205 32.134 1.00 93.25 93 HIS A C 1
ATOM 680 O O . HIS A 1 93 ? -4.955 -0.603 31.630 1.00 93.25 93 HIS A O 1
ATOM 686 N N . ASP A 1 94 ? -7.192 -0.642 31.720 1.00 94.44 94 ASP A N 1
ATOM 687 C CA . ASP A 1 94 ? -7.376 -1.586 30.609 1.00 94.44 94 ASP A CA 1
ATOM 688 C C . ASP A 1 94 ? -7.136 -0.933 29.236 1.00 94.44 94 ASP A C 1
ATOM 690 O O . ASP A 1 94 ? -7.011 -1.622 28.220 1.00 94.44 94 ASP A O 1
ATOM 694 N N . PHE A 1 95 ? -7.007 0.397 29.202 1.00 95.44 95 PHE A N 1
ATOM 695 C CA . PHE A 1 95 ? -6.864 1.197 27.993 1.00 95.44 95 PHE A CA 1
ATOM 696 C C . PHE A 1 95 ? -5.558 2.000 27.990 1.00 95.44 95 PHE A C 1
ATOM 698 O O . PHE A 1 95 ? -5.065 2.465 29.016 1.00 95.44 95 PHE A O 1
ATOM 705 N N . GLN A 1 96 ? -4.994 2.198 26.801 1.00 94.19 96 GLN A N 1
ATOM 706 C CA . GLN A 1 96 ? -4.051 3.280 26.531 1.00 94.19 96 GLN A CA 1
ATOM 707 C C . GLN A 1 96 ? -4.870 4.543 26.263 1.00 94.19 96 GLN A C 1
ATOM 709 O O . GLN A 1 96 ? -5.656 4.564 25.315 1.00 94.19 96 GLN A O 1
ATOM 714 N N . ILE A 1 97 ? -4.720 5.571 27.097 1.00 93.44 97 ILE A N 1
ATOM 715 C CA . ILE A 1 97 ? -5.584 6.759 27.085 1.00 93.44 97 ILE A CA 1
ATOM 716 C C . ILE A 1 97 ? -4.866 7.954 26.451 1.00 93.44 97 ILE A C 1
ATOM 718 O O . ILE A 1 97 ? -3.665 8.169 26.638 1.00 93.44 97 ILE A O 1
ATOM 722 N N . ARG A 1 98 ? -5.610 8.734 25.665 1.00 90.81 98 ARG A N 1
ATOM 723 C CA . ARG A 1 98 ? -5.139 9.979 25.056 1.00 90.81 98 ARG A CA 1
ATOM 724 C C . ARG A 1 98 ? -4.880 11.048 26.126 1.00 90.81 98 ARG A C 1
ATOM 726 O O . ARG A 1 98 ? -5.742 11.293 26.957 1.00 90.81 98 ARG A O 1
ATOM 733 N N . GLY A 1 99 ? -3.727 11.721 26.050 1.00 84.44 99 GLY A N 1
ATOM 734 C CA . GLY A 1 99 ? -3.362 12.834 26.944 1.00 84.44 99 GLY A CA 1
ATOM 735 C C . GLY A 1 99 ? -2.300 12.514 28.008 1.00 84.44 99 GLY A C 1
ATOM 736 O O . GLY A 1 99 ? -1.947 13.390 28.790 1.00 84.44 99 GLY A O 1
ATOM 737 N N . GLY A 1 100 ? -1.758 11.291 28.027 1.00 84.38 100 GLY A N 1
ATOM 738 C CA . GLY A 1 100 ? -0.647 10.922 28.914 1.00 84.38 100 GLY A CA 1
ATOM 739 C C . GLY A 1 100 ? -1.043 10.761 30.387 1.00 84.38 100 GLY A C 1
ATOM 740 O O . GLY A 1 100 ? -2.227 10.702 30.721 1.00 84.38 100 GLY A O 1
ATOM 741 N N . SER A 1 101 ? -0.038 10.658 31.262 1.00 88.75 101 SER A N 1
ATOM 742 C CA . SER A 1 101 ? -0.221 10.336 32.685 1.00 88.75 101 SER A CA 1
ATOM 743 C C . SER A 1 101 ? -1.032 11.388 33.444 1.00 88.75 101 SER A C 1
ATOM 745 O O . SER A 1 101 ? -1.916 11.023 34.208 1.00 88.75 101 SER A O 1
ATOM 747 N N . GLU A 1 102 ? -0.813 12.679 33.184 1.00 89.88 102 GLU A N 1
ATOM 748 C CA . GLU A 1 102 ? -1.561 13.770 33.832 1.00 89.88 102 GLU A CA 1
ATOM 749 C C . GLU A 1 102 ? -3.063 13.686 33.529 1.00 89.88 102 GLU A C 1
ATOM 751 O O . GLU A 1 102 ? -3.897 13.745 34.433 1.00 89.88 102 GLU A O 1
ATOM 756 N N . THR A 1 103 ? -3.414 13.461 32.256 1.00 90.75 103 THR A N 1
ATOM 757 C CA . THR A 1 103 ? -4.812 13.262 31.848 1.00 90.75 103 THR A CA 1
ATOM 758 C C . THR A 1 103 ? -5.385 11.995 32.477 1.00 90.75 103 THR A C 1
ATOM 760 O O . THR A 1 103 ? -6.525 12.017 32.939 1.00 90.75 103 THR A O 1
ATOM 763 N N . PHE A 1 104 ? -4.604 10.907 32.532 1.00 93.00 104 PHE A N 1
ATOM 764 C CA . PHE A 1 104 ? -5.006 9.652 33.171 1.00 93.00 104 PHE A CA 1
ATOM 765 C C . PHE A 1 104 ? -5.316 9.844 34.662 1.00 93.00 104 PHE A C 1
ATOM 767 O O . PHE A 1 104 ? -6.363 9.403 35.132 1.00 93.00 104 PHE A O 1
ATOM 774 N N . GLU A 1 105 ? -4.444 10.522 35.407 1.00 92.31 105 GLU A N 1
ATOM 775 C CA . GLU A 1 105 ? -4.657 10.799 36.828 1.00 92.31 105 GLU A CA 1
ATOM 776 C C . GLU A 1 105 ? -5.868 11.699 37.064 1.00 92.31 105 GLU A C 1
ATOM 778 O O . GLU A 1 105 ? -6.660 11.428 37.969 1.00 92.31 105 GLU A O 1
ATOM 783 N N . LEU A 1 106 ? -6.052 12.736 36.241 1.00 91.81 106 LEU A N 1
ATOM 784 C CA . LEU A 1 106 ? -7.210 13.622 36.328 1.00 91.81 106 LEU A CA 1
ATOM 785 C C . LEU A 1 106 ? -8.517 12.831 36.173 1.00 91.81 106 LEU A C 1
ATOM 787 O O . LEU A 1 106 ? -9.395 12.913 37.034 1.00 91.81 106 LEU A O 1
ATOM 791 N N . ILE A 1 107 ? -8.649 12.018 35.121 1.00 92.44 107 ILE A N 1
ATOM 792 C CA . ILE A 1 107 ? -9.870 11.223 34.933 1.00 92.44 107 ILE A CA 1
ATOM 793 C C . ILE A 1 107 ? -10.010 10.121 35.986 1.00 92.44 107 ILE A C 1
ATOM 795 O O . ILE A 1 107 ? -11.119 9.910 36.462 1.00 92.44 107 ILE A O 1
ATOM 799 N N . ALA A 1 108 ? -8.928 9.473 36.429 1.00 91.69 108 ALA A N 1
ATOM 800 C CA . ALA A 1 108 ? -8.997 8.436 37.460 1.00 91.69 108 ALA A CA 1
ATOM 801 C C . ALA A 1 108 ? -9.496 8.982 38.812 1.00 91.69 108 ALA A C 1
ATOM 803 O O . ALA A 1 108 ? -10.172 8.270 39.552 1.00 91.69 108 ALA A O 1
ATOM 804 N N . ARG A 1 109 ? -9.223 10.259 39.116 1.00 91.62 109 ARG A N 1
ATOM 805 C CA . ARG A 1 109 ? -9.732 10.953 40.313 1.00 91.62 109 ARG A CA 1
ATOM 806 C C . ARG A 1 109 ? -11.211 11.359 40.199 1.00 91.62 109 ARG A C 1
ATOM 808 O O . ARG A 1 109 ? -11.891 11.429 41.222 1.00 91.62 109 ARG A O 1
ATOM 815 N N . HIS A 1 110 ? -11.721 11.638 38.994 1.00 90.44 110 HIS A N 1
ATOM 816 C CA . HIS A 1 110 ? -13.056 12.233 38.796 1.00 90.44 110 HIS A CA 1
ATOM 817 C C . HIS A 1 110 ? -14.112 11.301 38.170 1.00 90.44 110 HIS A C 1
ATOM 819 O O . HIS A 1 110 ? -15.289 11.367 38.539 1.00 90.44 110 HIS A O 1
ATOM 825 N N . TRP A 1 111 ? -13.735 10.433 37.232 1.00 93.06 111 TRP A N 1
ATOM 826 C CA . TRP A 1 111 ? -14.654 9.589 36.466 1.00 93.06 111 TRP A CA 1
ATOM 827 C C . TRP A 1 111 ? -15.076 8.337 37.255 1.00 93.06 111 TRP A C 1
ATOM 829 O O . TRP A 1 111 ? -14.544 7.246 37.070 1.00 93.06 111 TRP A O 1
ATOM 839 N N . LYS A 1 112 ? -16.087 8.480 38.120 1.00 90.69 112 LYS A N 1
ATOM 840 C CA . LYS A 1 112 ? -16.602 7.380 38.968 1.00 90.69 112 LYS A CA 1
ATOM 841 C C . LYS A 1 112 ? -17.229 6.205 38.203 1.00 90.69 112 LYS A C 1
ATOM 843 O O . LYS A 1 112 ? -17.241 5.088 38.707 1.00 90.69 112 LYS A O 1
ATOM 848 N N . ARG A 1 113 ? -17.806 6.461 37.026 1.00 93.62 113 ARG A N 1
ATOM 849 C CA . ARG A 1 113 ? -18.425 5.455 36.149 1.00 93.62 113 ARG A CA 1
ATOM 850 C C . ARG A 1 113 ? -17.976 5.737 34.723 1.00 93.62 113 ARG A C 1
ATOM 852 O O . ARG A 1 113 ? -18.190 6.838 34.222 1.00 93.62 113 ARG A O 1
ATOM 859 N N . VAL A 1 114 ? -17.362 4.757 34.073 1.00 95.25 114 VAL A N 1
ATOM 860 C CA . VAL A 1 114 ? -16.824 4.899 32.715 1.00 95.25 114 VAL A CA 1
ATOM 861 C C . VAL A 1 114 ? -17.510 3.898 31.806 1.00 95.25 114 VAL A C 1
ATOM 863 O O . VAL A 1 114 ? -17.774 2.766 32.214 1.00 95.25 114 VAL A O 1
ATOM 866 N N . ALA A 1 115 ? -17.792 4.307 30.576 1.00 97.00 115 ALA A N 1
ATOM 867 C CA . ALA A 1 115 ? -18.259 3.395 29.547 1.00 97.00 115 ALA A CA 1
ATOM 868 C C . ALA A 1 115 ? -17.651 3.716 28.182 1.00 97.00 115 ALA A C 1
ATOM 870 O O . ALA A 1 115 ? -17.285 4.862 27.909 1.00 97.00 115 ALA A O 1
ATOM 871 N N . ILE A 1 116 ? -17.591 2.703 27.318 1.00 97.69 116 ILE A N 1
ATOM 872 C CA . ILE A 1 116 ? -17.369 2.893 25.887 1.00 97.69 116 ILE A CA 1
ATOM 873 C C . ILE A 1 116 ? -18.684 3.381 25.277 1.00 97.69 116 ILE A C 1
ATOM 875 O O . ILE A 1 116 ? -19.701 2.685 25.334 1.00 97.69 116 ILE A O 1
ATOM 879 N N . THR A 1 117 ? -18.657 4.575 24.693 1.00 96.62 117 THR A N 1
ATOM 880 C CA . THR A 1 117 ? -19.830 5.258 24.116 1.00 96.62 117 THR A CA 1
ATOM 881 C C . THR A 1 117 ? -19.750 5.417 22.603 1.00 96.62 117 THR A C 1
ATOM 883 O O . THR A 1 117 ? -20.773 5.674 21.970 1.00 96.62 117 THR A O 1
ATOM 886 N N . ALA A 1 118 ? -18.572 5.219 22.012 1.00 96.94 118 ALA A N 1
ATOM 887 C CA . ALA A 1 118 ? -18.368 5.133 20.573 1.00 96.94 118 ALA A CA 1
ATOM 888 C C . ALA A 1 118 ? -17.141 4.275 20.233 1.00 96.94 118 ALA A C 1
ATOM 890 O O . ALA A 1 118 ? -16.274 4.018 21.071 1.00 96.94 118 ALA A O 1
ATOM 891 N N . VAL A 1 119 ? -17.060 3.853 18.976 1.00 97.44 119 VAL A N 1
ATOM 892 C CA . VAL A 1 119 ? -15.933 3.125 18.391 1.00 97.44 119 VAL A CA 1
ATOM 893 C C . VAL A 1 119 ? -15.622 3.694 17.008 1.00 97.44 119 VAL A C 1
ATOM 895 O O . VAL A 1 119 ? -16.530 4.051 16.258 1.00 97.44 119 VAL A O 1
ATOM 898 N N . TYR A 1 120 ? -14.339 3.773 16.668 1.00 97.75 120 TYR A N 1
ATOM 899 C CA . TYR A 1 120 ? -13.814 4.369 15.445 1.00 97.75 120 TYR A CA 1
ATOM 900 C C . TYR A 1 120 ? -12.857 3.411 14.732 1.00 97.75 120 TYR A C 1
ATOM 902 O O . TYR A 1 120 ? -12.042 2.740 15.369 1.00 97.75 120 TYR A O 1
ATOM 910 N N . PHE A 1 121 ? -12.912 3.433 13.401 1.00 97.31 121 PHE A N 1
ATOM 911 C CA . PHE A 1 121 ? -12.101 2.638 12.481 1.00 97.31 121 PHE A CA 1
ATOM 912 C C . PHE A 1 121 ? -11.292 3.543 11.537 1.00 97.31 121 PHE A C 1
ATOM 914 O O . PHE A 1 121 ? -11.498 3.507 10.321 1.00 97.31 121 PHE A O 1
ATOM 921 N N . PRO A 1 122 ? -10.398 4.406 12.056 1.00 94.25 122 PRO A N 1
ATOM 922 C CA . PRO A 1 122 ? -9.827 5.518 11.292 1.00 94.25 122 PRO A CA 1
ATOM 923 C C . PRO A 1 122 ? -9.078 5.075 10.031 1.00 94.25 122 PRO A C 1
ATOM 925 O O . PRO A 1 122 ? -9.186 5.732 9.000 1.00 94.25 122 PRO A O 1
ATOM 928 N N . LEU A 1 123 ? -8.366 3.941 10.081 1.00 95.75 123 LEU A N 1
ATOM 929 C CA . LEU A 1 123 ? -7.580 3.462 8.941 1.00 95.75 123 LEU A CA 1
ATOM 930 C C . LEU A 1 123 ? -8.513 3.062 7.785 1.00 95.75 123 LEU A C 1
ATOM 932 O O . LEU A 1 123 ? -8.379 3.559 6.672 1.00 95.75 123 LEU A O 1
ATOM 936 N N . VAL A 1 124 ? -9.528 2.235 8.058 1.00 95.44 124 VAL A N 1
ATOM 937 C CA . VAL A 1 124 ? -10.520 1.799 7.057 1.00 95.44 124 VAL A CA 1
ATOM 938 C C . VAL A 1 124 ? -11.425 2.954 6.600 1.00 95.44 124 VAL A C 1
ATOM 940 O O . VAL A 1 124 ? -11.790 3.014 5.422 1.00 95.44 124 VAL A O 1
ATOM 943 N N . ALA A 1 125 ? -11.728 3.906 7.488 1.00 94.75 125 ALA A N 1
ATOM 944 C CA . ALA A 1 125 ? -12.466 5.127 7.167 1.00 94.75 125 ALA A CA 1
ATOM 945 C C . ALA A 1 125 ? -11.728 6.039 6.167 1.00 94.75 125 ALA A C 1
ATOM 947 O O . ALA A 1 125 ? -12.393 6.735 5.406 1.00 94.75 125 ALA A O 1
ATOM 948 N N . LEU A 1 126 ? -10.390 5.997 6.111 1.00 94.06 126 LEU A N 1
ATOM 949 C CA . LEU A 1 126 ? -9.575 6.681 5.094 1.00 94.06 126 LEU A CA 1
ATOM 950 C C . LEU A 1 126 ? -9.336 5.815 3.846 1.00 94.06 126 LEU A C 1
ATOM 952 O O . LEU A 1 126 ? -9.508 6.272 2.711 1.00 94.06 126 LEU A O 1
ATOM 956 N N . LEU A 1 127 ? -8.975 4.542 4.044 1.00 95.25 127 LEU A N 1
ATOM 957 C CA . LEU A 1 127 ? -8.631 3.616 2.962 1.00 95.25 127 LEU A CA 1
ATOM 958 C C . LEU A 1 127 ? -9.779 3.417 1.970 1.00 95.25 127 LEU A C 1
ATOM 960 O O . LEU A 1 127 ? -9.539 3.439 0.765 1.00 95.25 127 LEU A O 1
ATOM 964 N N . LEU A 1 128 ? -11.019 3.216 2.431 1.00 95.38 128 LEU A N 1
ATOM 965 C CA . LEU A 1 128 ? -12.126 2.882 1.527 1.00 95.38 128 LEU A CA 1
ATOM 966 C C . LEU A 1 128 ? -12.574 4.063 0.652 1.00 95.38 128 LEU A C 1
ATOM 968 O O . LEU A 1 128 ? -12.746 3.852 -0.554 1.00 95.38 128 LEU A O 1
ATOM 972 N N . PRO A 1 129 ? -12.709 5.304 1.158 1.00 93.75 129 PRO A N 1
ATOM 973 C CA . PRO A 1 129 ? -12.882 6.472 0.302 1.00 93.75 129 PRO A CA 1
ATOM 974 C C . PRO A 1 129 ? -11.728 6.665 -0.687 1.00 93.75 129 PRO A C 1
ATOM 976 O O . PRO A 1 129 ? -12.004 6.897 -1.868 1.00 93.75 129 PRO A O 1
ATOM 979 N N . LYS A 1 130 ? -10.460 6.516 -0.260 1.00 94.25 130 LYS A N 1
ATOM 980 C CA . LYS A 1 130 ? -9.298 6.678 -1.156 1.00 94.25 130 LYS A CA 1
ATOM 981 C C . LYS A 1 130 ? -9.292 5.604 -2.241 1.00 94.25 130 LYS A C 1
ATOM 983 O O . LYS A 1 130 ? -9.171 5.930 -3.418 1.00 94.25 130 LYS A O 1
ATOM 988 N N . TRP A 1 131 ? -9.532 4.345 -1.879 1.00 96.06 131 TRP A N 1
ATOM 989 C CA . TRP A 1 131 ? -9.643 3.247 -2.836 1.00 96.06 131 TRP A CA 1
ATOM 990 C C . TRP A 1 131 ? -10.778 3.486 -3.832 1.00 96.06 131 TRP A C 1
ATOM 992 O O . TRP A 1 131 ? -10.570 3.375 -5.034 1.00 96.06 131 TRP A O 1
ATOM 1002 N N . ARG A 1 132 ? -11.964 3.916 -3.380 1.00 94.38 132 ARG A N 1
ATOM 1003 C CA . ARG A 1 132 ? -13.072 4.263 -4.290 1.00 94.38 132 ARG A CA 1
ATOM 1004 C C . ARG A 1 132 ? -12.754 5.456 -5.190 1.00 94.38 132 ARG A C 1
ATOM 1006 O O . ARG A 1 132 ? -13.248 5.483 -6.315 1.00 94.38 132 ARG A O 1
ATOM 1013 N N . HIS A 1 133 ? -11.967 6.429 -4.729 1.00 93.12 133 HIS A N 1
ATOM 1014 C CA . HIS A 1 133 ? -11.468 7.516 -5.572 1.00 93.12 133 HIS A CA 1
ATOM 1015 C C . HIS A 1 133 ? -10.575 6.953 -6.688 1.00 93.12 133 HIS A C 1
ATOM 1017 O O . HIS A 1 133 ? -10.909 7.114 -7.860 1.00 93.12 133 HIS A O 1
ATOM 1023 N N . VAL A 1 134 ? -9.555 6.171 -6.323 1.00 93.25 134 VAL A N 1
ATOM 1024 C CA . VAL A 1 134 ? -8.668 5.447 -7.251 1.00 93.25 134 VAL A CA 1
ATOM 1025 C C . VAL A 1 134 ? -9.477 4.604 -8.249 1.00 93.25 134 VAL A C 1
ATOM 1027 O O . VAL A 1 134 ? -9.283 4.716 -9.456 1.00 93.25 134 VAL A O 1
ATOM 1030 N N . LEU A 1 135 ? -10.473 3.828 -7.809 1.00 94.00 135 LEU A N 1
ATOM 1031 C CA . LEU A 1 135 ? -11.307 3.032 -8.720 1.00 94.00 135 LEU A CA 1
ATOM 1032 C C . LEU A 1 135 ? -12.071 3.894 -9.743 1.00 94.00 135 LEU A C 1
ATOM 1034 O O . LEU A 1 135 ? -12.181 3.482 -10.898 1.00 94.00 135 LEU A O 1
ATOM 1038 N N . ARG A 1 136 ? -12.534 5.103 -9.388 1.00 93.31 136 ARG A N 1
ATOM 1039 C CA . ARG A 1 136 ? -13.123 6.061 -10.352 1.00 93.31 136 ARG A CA 1
ATOM 1040 C C . ARG A 1 136 ? -12.067 6.641 -11.299 1.00 93.31 136 ARG A C 1
ATOM 1042 O O . ARG A 1 136 ? -12.331 6.810 -12.494 1.00 93.31 136 ARG A O 1
ATOM 1049 N N . GLU A 1 137 ? -10.857 6.906 -10.811 1.00 90.31 137 GLU A N 1
ATOM 1050 C CA . GLU A 1 137 ? -9.705 7.315 -11.630 1.00 90.31 137 GLU A CA 1
ATOM 1051 C C . GLU A 1 137 ? -9.220 6.211 -12.582 1.00 90.31 137 GLU A C 1
ATOM 1053 O O . GLU A 1 137 ? -8.686 6.522 -13.648 1.00 90.31 137 GLU A O 1
ATOM 1058 N N . PHE A 1 138 ? -9.516 4.940 -12.288 1.00 87.50 138 PHE A N 1
ATOM 1059 C CA . PHE A 1 138 ? -9.237 3.788 -13.155 1.00 87.50 138 PHE A CA 1
ATOM 1060 C C . PHE A 1 138 ? -10.463 3.218 -13.900 1.00 87.50 138 PHE A C 1
ATOM 1062 O O . PHE A 1 138 ? -10.293 2.425 -14.822 1.00 87.50 138 PHE A O 1
ATOM 1069 N N . LYS A 1 139 ? -11.670 3.778 -13.695 1.00 90.25 139 LYS A N 1
ATOM 1070 C CA . LYS A 1 139 ? -12.937 3.421 -14.395 1.00 90.25 139 LYS A CA 1
ATOM 1071 C C . LYS A 1 139 ? -13.443 2.016 -14.013 1.00 90.25 139 LYS A C 1
ATOM 1073 O O . LYS A 1 139 ? -14.162 1.366 -14.772 1.00 90.25 139 LYS A O 1
ATOM 1078 N N . SER A 1 140 ? -13.044 1.579 -12.822 1.00 89.69 140 SER A N 1
ATOM 1079 C CA . SER A 1 140 ? -13.328 0.290 -12.197 1.00 89.69 140 SER A CA 1
ATOM 1080 C C . SER A 1 140 ? -14.374 0.396 -11.082 1.00 89.69 140 SER A C 1
ATOM 1082 O O . SER A 1 140 ? -14.640 -0.584 -10.395 1.00 89.69 140 SER A O 1
ATOM 1084 N N . GLU A 1 141 ? -15.038 1.540 -10.889 1.00 89.25 141 GLU A N 1
ATOM 1085 C CA . GLU A 1 141 ? -16.049 1.706 -9.832 1.00 89.25 141 GLU A CA 1
ATOM 1086 C C . GLU A 1 141 ? -17.287 0.801 -10.000 1.00 89.25 141 GLU A C 1
ATOM 1088 O O . GLU A 1 141 ? -18.042 0.605 -9.047 1.00 89.25 141 GLU A O 1
ATOM 1093 N N . ARG A 1 142 ? -17.473 0.227 -11.199 1.00 91.00 142 ARG A N 1
ATOM 1094 C CA . ARG A 1 142 ? -18.492 -0.789 -11.527 1.00 91.00 142 ARG A CA 1
ATOM 1095 C C . ARG A 1 142 ? -17.969 -2.230 -11.492 1.00 91.00 142 ARG A C 1
ATOM 1097 O O . ARG A 1 142 ? -18.754 -3.161 -11.655 1.00 91.00 142 ARG A O 1
ATOM 1104 N N . SER A 1 143 ? -16.663 -2.433 -11.322 1.00 93.25 143 SER A N 1
ATOM 1105 C CA . SER A 1 143 ? -16.101 -3.763 -11.091 1.00 93.25 143 SER A CA 1
ATOM 1106 C C . SER A 1 143 ? -16.583 -4.299 -9.742 1.00 93.25 143 SER A C 1
ATOM 1108 O O . SER A 1 143 ? -16.716 -3.543 -8.778 1.00 93.25 143 SER A O 1
ATOM 1110 N N . ARG A 1 144 ? -16.761 -5.624 -9.655 1.00 96.19 144 ARG A N 1
ATOM 1111 C CA . ARG A 1 144 ? -16.929 -6.327 -8.375 1.00 96.19 144 ARG A CA 1
ATOM 1112 C C . ARG A 1 144 ? -15.739 -5.996 -7.465 1.00 96.19 144 ARG A C 1
ATOM 1114 O O . ARG A 1 144 ? -14.601 -6.281 -7.850 1.00 96.19 144 ARG A O 1
ATOM 1121 N N . GLN A 1 145 ? -16.029 -5.385 -6.319 1.00 97.56 145 GLN A N 1
ATOM 1122 C CA . GLN A 1 145 ? -15.075 -4.977 -5.287 1.00 97.56 145 GLN A CA 1
ATOM 1123 C C . GLN A 1 145 ? -15.078 -6.022 -4.170 1.00 97.56 145 GLN A C 1
ATOM 1125 O O . GLN A 1 145 ? -16.141 -6.316 -3.626 1.00 97.56 145 GLN A O 1
ATOM 1130 N N . LEU A 1 146 ? -13.911 -6.569 -3.835 1.00 98.19 146 LEU A N 1
ATOM 1131 C CA . LEU A 1 146 ? -13.738 -7.548 -2.765 1.00 98.19 146 LEU A CA 1
ATOM 1132 C C . LEU A 1 146 ? -12.720 -7.023 -1.746 1.00 98.19 146 LEU A C 1
ATOM 1134 O O . LEU A 1 146 ? -11.581 -6.721 -2.102 1.00 98.19 146 LEU A O 1
ATOM 1138 N N . LEU A 1 147 ? -13.124 -6.919 -0.484 1.00 98.44 147 LEU A N 1
ATOM 1139 C CA . LEU A 1 147 ? -12.284 -6.504 0.636 1.00 98.44 147 LEU A CA 1
ATOM 1140 C C . LEU A 1 147 ? -11.870 -7.732 1.450 1.00 98.44 147 LEU A C 1
ATOM 1142 O O . LEU A 1 147 ? -12.691 -8.333 2.141 1.00 98.44 147 LEU A O 1
ATOM 1146 N N . TYR A 1 148 ? -10.590 -8.080 1.394 1.00 98.56 148 TYR A N 1
ATOM 1147 C CA . TYR A 1 148 ? -9.984 -9.102 2.238 1.00 98.56 148 TYR A CA 1
ATOM 1148 C C . TYR A 1 148 ? -9.538 -8.476 3.558 1.00 98.56 148 TYR A C 1
ATOM 1150 O O . TYR A 1 148 ? -8.634 -7.642 3.584 1.00 98.56 148 TYR A O 1
ATOM 1158 N N . LEU A 1 149 ? -10.166 -8.905 4.650 1.00 98.44 149 LEU A N 1
ATOM 1159 C CA . LEU A 1 149 ? -9.830 -8.531 6.018 1.00 98.44 149 LEU A CA 1
ATOM 1160 C C . LEU A 1 149 ? -8.999 -9.647 6.655 1.00 98.44 149 LEU A C 1
ATOM 1162 O O . LEU A 1 149 ? -9.536 -10.687 7.047 1.00 98.44 149 LEU A O 1
ATOM 1166 N N . ILE A 1 150 ? -7.687 -9.434 6.741 1.00 97.75 150 ILE A N 1
ATOM 1167 C CA . ILE A 1 150 ? -6.743 -10.381 7.336 1.00 97.75 150 ILE A CA 1
ATOM 1168 C C . ILE A 1 150 ? -6.601 -10.073 8.826 1.00 97.75 150 ILE A C 1
ATOM 1170 O O . ILE A 1 150 ? -6.220 -8.963 9.196 1.00 97.75 150 ILE A O 1
ATOM 1174 N N . SER A 1 151 ? -6.865 -11.063 9.677 1.00 97.25 151 SER A N 1
ATOM 1175 C CA . SER A 1 151 ? -6.712 -10.962 11.134 1.00 97.25 151 SER A CA 1
ATOM 1176 C C . SER A 1 151 ? -5.794 -12.047 11.696 1.00 97.25 151 SER A C 1
ATOM 1178 O O . SER A 1 151 ? -5.444 -13.004 11.004 1.00 97.25 151 SER A O 1
ATOM 1180 N N . GLY A 1 152 ? -5.387 -11.903 12.955 1.00 95.75 152 GLY A N 1
ATOM 1181 C CA . GLY A 1 152 ? -4.512 -12.854 13.637 1.00 95.75 152 GLY A CA 1
ATOM 1182 C C . GLY A 1 152 ? -4.241 -12.471 15.090 1.00 95.75 152 GLY A C 1
ATOM 1183 O O . GLY A 1 152 ? -4.660 -11.410 15.549 1.00 95.75 152 GLY A O 1
ATOM 1184 N N . ALA A 1 153 ? -3.529 -13.340 15.801 1.00 94.75 153 ALA A N 1
ATOM 1185 C CA . ALA A 1 153 ? -3.111 -13.178 17.189 1.00 94.75 153 ALA A CA 1
ATOM 1186 C C . ALA A 1 153 ? -1.584 -13.329 17.327 1.00 94.75 153 ALA A C 1
ATOM 1188 O O . ALA A 1 153 ? -0.937 -14.079 16.594 1.00 94.75 153 ALA A O 1
ATOM 1189 N N . GLY A 1 154 ? -0.978 -12.635 18.285 1.00 91.38 154 GLY A N 1
ATOM 1190 C CA . GLY A 1 154 ? 0.391 -12.936 18.717 1.00 91.38 154 GLY A CA 1
ATOM 1191 C C . GLY A 1 154 ? 0.375 -13.974 19.837 1.00 91.38 154 GLY A C 1
ATOM 1192 O O . GLY A 1 154 ? -0.575 -14.000 20.610 1.00 91.38 154 GLY A O 1
ATOM 1193 N N . ILE A 1 155 ? 1.422 -14.783 20.006 1.00 87.62 155 ILE A N 1
ATOM 1194 C CA . ILE A 1 155 ? 1.542 -15.557 21.253 1.00 87.62 155 ILE A CA 1
ATOM 1195 C C . ILE A 1 155 ? 1.887 -14.589 22.405 1.00 87.62 155 ILE A C 1
ATOM 1197 O O . ILE A 1 155 ? 2.815 -13.785 22.254 1.00 87.62 155 ILE A O 1
ATOM 1201 N N . PRO A 1 156 ? 1.143 -14.597 23.530 1.00 83.25 156 PRO A N 1
ATOM 1202 C CA . PRO A 1 156 ? 1.485 -13.790 24.697 1.00 83.25 156 PRO A CA 1
ATOM 1203 C C . PRO A 1 156 ? 2.783 -14.290 25.345 1.00 83.25 156 PRO A C 1
ATOM 1205 O O . PRO A 1 156 ? 3.048 -15.484 25.386 1.00 83.25 156 PRO A O 1
ATOM 1208 N N . ARG A 1 157 ? 3.592 -13.367 25.885 1.00 82.25 157 ARG A N 1
ATOM 1209 C CA . ARG A 1 157 ? 4.794 -13.715 26.672 1.00 82.25 157 ARG A CA 1
ATOM 1210 C C . ARG A 1 157 ? 4.488 -14.100 28.122 1.00 82.25 157 ARG A C 1
ATOM 1212 O O . ARG A 1 157 ? 5.314 -14.736 28.757 1.00 82.25 157 ARG A O 1
ATOM 1219 N N . ASN A 1 158 ? 3.352 -13.647 28.648 1.00 82.94 158 ASN A N 1
ATOM 1220 C CA . ASN A 1 158 ? 2.894 -13.945 29.999 1.00 82.94 158 ASN A CA 1
ATOM 1221 C C . ASN A 1 158 ? 1.799 -15.010 29.907 1.00 82.94 158 ASN A C 1
ATOM 1223 O O . ASN A 1 158 ? 0.780 -14.763 29.263 1.00 82.94 158 ASN A O 1
ATOM 1227 N N . GLU A 1 159 ? 2.001 -16.154 30.556 1.00 79.25 159 GLU A N 1
ATOM 1228 C CA . GLU A 1 159 ? 1.054 -17.277 30.579 1.00 79.25 159 GLU A CA 1
ATOM 1229 C C . GLU A 1 159 ? -0.286 -16.911 31.237 1.00 79.25 159 GLU A C 1
ATOM 1231 O O . GLU A 1 159 ? -1.321 -17.468 30.881 1.00 79.25 159 GLU A O 1
ATOM 1236 N N . ALA A 1 160 ? -0.301 -15.909 32.125 1.00 82.00 160 ALA A N 1
ATOM 1237 C CA . ALA A 1 160 ? -1.530 -15.383 32.719 1.00 82.00 160 ALA A CA 1
ATOM 1238 C C . ALA A 1 160 ? -2.410 -14.591 31.726 1.00 82.00 160 ALA A C 1
ATOM 1240 O O . ALA A 1 160 ? -3.549 -14.252 32.045 1.00 82.00 160 ALA A O 1
ATOM 1241 N N . HIS A 1 161 ? -1.909 -14.257 30.530 1.00 83.50 161 HIS A N 1
ATOM 1242 C CA . HIS A 1 161 ? -2.710 -13.618 29.484 1.00 83.50 161 HIS A CA 1
ATOM 1243 C C . HIS A 1 161 ? -3.324 -14.666 28.551 1.00 83.50 161 HIS A C 1
ATOM 1245 O O . HIS A 1 161 ? -2.628 -15.526 28.017 1.00 83.50 161 HIS A O 1
ATOM 1251 N N . ALA A 1 162 ? -4.622 -14.531 28.265 1.00 83.25 162 ALA A N 1
ATOM 1252 C CA . ALA A 1 162 ? -5.313 -15.399 27.319 1.00 83.25 162 ALA A CA 1
ATOM 1253 C C . ALA A 1 162 ? -4.626 -15.406 25.938 1.00 83.25 162 ALA A C 1
ATOM 1255 O O . ALA A 1 162 ? -4.367 -14.349 25.358 1.00 83.25 162 ALA A O 1
ATOM 1256 N N . VAL A 1 163 ? -4.412 -16.604 25.378 1.00 81.12 163 VAL A N 1
ATOM 1257 C CA . VAL A 1 163 ? -3.722 -16.837 24.089 1.00 81.12 163 VAL A CA 1
ATOM 1258 C C . VAL A 1 163 ? -4.311 -16.013 22.938 1.00 81.12 163 VAL A C 1
ATOM 1260 O O . VAL A 1 163 ? -3.579 -15.550 22.069 1.00 81.12 163 VAL A O 1
ATOM 1263 N N . HIS A 1 164 ? -5.627 -15.785 22.955 1.00 85.69 164 HIS A N 1
ATOM 1264 C CA . HIS A 1 164 ? -6.347 -15.013 21.939 1.00 85.69 164 HIS A CA 1
ATOM 1265 C C . HIS A 1 164 ? -6.704 -13.584 22.375 1.00 85.69 164 HIS A C 1
ATOM 1267 O O . HIS A 1 164 ? -7.376 -12.884 21.621 1.00 85.69 164 HIS A O 1
ATOM 1273 N N . GLY A 1 165 ? -6.269 -13.120 23.553 1.00 87.56 165 GLY A N 1
ATOM 1274 C CA . GLY A 1 165 ? -6.636 -11.801 24.094 1.00 87.56 165 GLY A CA 1
ATOM 1275 C C . GLY A 1 165 ? -6.230 -10.625 23.195 1.00 87.56 165 GLY A C 1
ATOM 1276 O O . GLY A 1 165 ? -6.910 -9.602 23.152 1.00 87.56 165 GLY A O 1
ATOM 1277 N N . ASN A 1 166 ? -5.176 -10.814 22.399 1.00 92.19 166 ASN A N 1
ATOM 1278 C CA . ASN A 1 166 ? -4.663 -9.860 21.413 1.00 92.19 166 ASN A CA 1
ATOM 1279 C C . ASN A 1 166 ? -5.157 -10.087 19.975 1.00 92.19 166 ASN A C 1
ATOM 1281 O O . ASN A 1 166 ? -4.674 -9.414 19.062 1.00 92.19 166 ASN A O 1
ATOM 1285 N N . SER A 1 167 ? -6.065 -11.040 19.752 1.00 95.81 167 SER A N 1
ATOM 1286 C CA . SER A 1 167 ? -6.555 -11.363 18.413 1.00 95.81 167 SER A CA 1
ATOM 1287 C C . SER A 1 167 ? -7.271 -10.167 17.788 1.00 95.81 167 SER A C 1
ATOM 1289 O O . SER A 1 167 ? -8.105 -9.524 18.423 1.00 95.81 167 SER A O 1
ATOM 1291 N N . THR A 1 168 ? -6.978 -9.879 16.519 1.00 96.94 168 THR A N 1
ATOM 1292 C CA . THR A 1 168 ? -7.683 -8.849 15.738 1.00 96.94 168 THR A CA 1
ATOM 1293 C C . THR A 1 168 ? -8.970 -9.360 15.080 1.00 96.94 168 THR A C 1
ATOM 1295 O O . THR A 1 168 ? -9.628 -8.627 14.342 1.00 96.94 168 THR A O 1
ATOM 1298 N N . GLU A 1 169 ? -9.371 -10.603 15.350 1.00 96.81 169 GLU A N 1
ATOM 1299 C CA . GLU A 1 169 ? -10.526 -11.257 14.727 1.00 96.81 169 GLU A CA 1
ATOM 1300 C C . GLU A 1 169 ? -11.857 -10.550 15.021 1.00 96.81 169 GLU A C 1
ATOM 1302 O O . GLU A 1 169 ? -12.632 -10.298 14.100 1.00 96.81 169 GLU A O 1
ATOM 1307 N N . SER A 1 170 ? -12.110 -10.135 16.266 1.00 97.00 170 SER A N 1
ATOM 1308 C CA . SER A 1 170 ? -13.331 -9.373 16.589 1.00 97.00 170 SER A CA 1
ATOM 1309 C C . SER A 1 170 ? -13.374 -8.032 15.860 1.00 97.00 170 SER A C 1
ATOM 1311 O O . SER A 1 170 ? -14.431 -7.601 15.406 1.00 97.00 170 SER A O 1
ATOM 1313 N N . THR A 1 171 ? -12.211 -7.405 15.665 1.00 97.50 171 THR A N 1
ATOM 1314 C CA . THR A 1 171 ? -12.102 -6.179 14.862 1.00 97.50 171 THR A CA 1
ATOM 1315 C C . THR A 1 171 ? -12.360 -6.460 13.381 1.00 97.50 171 THR A C 1
ATOM 1317 O O . THR A 1 171 ? -13.014 -5.653 12.732 1.00 97.50 171 THR A O 1
ATOM 1320 N N . ALA A 1 172 ? -11.985 -7.628 12.847 1.00 98.12 172 ALA A N 1
ATOM 1321 C CA . ALA A 1 172 ? -12.373 -8.032 11.490 1.00 98.12 172 ALA A CA 1
ATOM 1322 C C . ALA A 1 172 ? -13.895 -8.142 11.320 1.00 98.12 172 ALA A C 1
ATOM 1324 O O . ALA A 1 172 ? -14.431 -7.693 10.306 1.00 98.12 172 ALA A O 1
ATOM 1325 N N . ARG A 1 173 ? -14.598 -8.664 12.332 1.00 98.12 173 ARG A N 1
ATOM 1326 C CA . ARG A 1 173 ? -16.067 -8.769 12.337 1.00 98.12 173 ARG A CA 1
ATOM 1327 C C . ARG A 1 173 ? -16.728 -7.389 12.445 1.00 98.12 173 ARG A C 1
ATOM 1329 O O . ARG A 1 173 ? -17.666 -7.111 11.700 1.00 98.12 173 ARG A O 1
ATOM 1336 N N . LEU A 1 174 ? -16.199 -6.503 13.296 1.00 98.00 174 LEU A N 1
ATOM 1337 C CA . LEU A 1 174 ? -16.637 -5.102 13.411 1.00 98.00 174 LEU A CA 1
ATOM 1338 C C . LEU A 1 174 ? -16.436 -4.321 12.105 1.00 98.00 174 LEU A C 1
ATOM 1340 O O . LEU A 1 174 ? -17.350 -3.637 11.646 1.00 98.00 174 LEU A O 1
ATOM 1344 N N . LEU A 1 175 ? -15.267 -4.464 11.478 1.00 98.12 175 LEU A N 1
ATOM 1345 C CA . LEU A 1 175 ? -14.960 -3.859 10.184 1.00 98.12 175 LEU A CA 1
ATOM 1346 C C . LEU A 1 175 ? -15.856 -4.422 9.077 1.00 98.12 175 LEU A C 1
ATOM 1348 O O . LEU A 1 175 ? -16.363 -3.653 8.267 1.00 98.12 175 LEU A O 1
ATOM 1352 N N . ALA A 1 176 ? -16.122 -5.731 9.054 1.00 98.12 176 ALA A N 1
ATOM 1353 C CA . ALA A 1 176 ? -17.044 -6.321 8.086 1.00 98.12 176 ALA A CA 1
ATOM 1354 C C . ALA A 1 176 ? -18.459 -5.733 8.209 1.00 98.12 176 ALA A C 1
ATOM 1356 O O . ALA A 1 176 ? -19.033 -5.330 7.197 1.00 98.12 176 ALA A O 1
ATOM 1357 N N . LEU A 1 177 ? -18.981 -5.600 9.432 1.00 97.25 177 LEU A N 1
ATOM 1358 C CA . LEU A 1 177 ? -20.267 -4.952 9.705 1.00 97.25 177 LEU A CA 1
ATOM 1359 C C . LEU A 1 177 ? -20.267 -3.477 9.262 1.00 97.25 177 LEU A C 1
ATOM 1361 O O . LEU A 1 177 ? -21.183 -3.030 8.571 1.00 97.25 177 LEU A O 1
ATOM 1365 N N . PHE A 1 178 ? -19.214 -2.726 9.597 1.00 97.50 178 PHE A N 1
ATOM 1366 C CA . PHE A 1 178 ? -19.046 -1.328 9.187 1.00 97.50 178 PHE A CA 1
ATOM 1367 C C . PHE A 1 178 ? -19.036 -1.163 7.660 1.00 97.50 178 PHE A C 1
ATOM 1369 O O . PHE A 1 178 ? -19.670 -0.243 7.130 1.00 97.50 178 PHE A O 1
ATOM 1376 N N . VAL A 1 179 ? -18.360 -2.061 6.941 1.00 97.19 179 VAL A N 1
ATOM 1377 C CA . VAL A 1 179 ? -18.268 -2.021 5.477 1.00 97.19 179 VAL A CA 1
ATOM 1378 C C . VAL A 1 179 ? -19.579 -2.434 4.820 1.00 97.19 179 VAL A C 1
ATOM 1380 O O . VAL A 1 179 ? -20.039 -1.723 3.932 1.00 97.19 179 VAL A O 1
ATOM 1383 N N . GLN A 1 180 ? -20.243 -3.489 5.293 1.00 95.81 180 GLN A N 1
ATOM 1384 C CA . GLN A 1 180 ? -21.563 -3.897 4.790 1.00 95.81 180 GLN A CA 1
ATOM 1385 C C . GLN A 1 180 ? -22.607 -2.779 4.931 1.00 95.81 180 GLN A C 1
ATOM 1387 O O . GLN A 1 180 ? -23.420 -2.565 4.033 1.00 95.81 180 GLN A O 1
ATOM 1392 N N . LEU A 1 181 ? -22.565 -2.025 6.035 1.00 95.25 181 LEU A N 1
ATOM 1393 C CA . LEU A 1 181 ? -23.500 -0.931 6.291 1.00 95.25 181 LEU A CA 1
ATOM 1394 C C . LEU A 1 181 ? -23.229 0.310 5.425 1.00 95.25 181 LEU A C 1
ATOM 1396 O O . LEU A 1 181 ? -24.184 0.945 4.968 1.00 95.25 181 LEU A O 1
ATOM 1400 N N . ASN A 1 182 ? -21.964 0.682 5.210 1.00 95.25 182 ASN A N 1
ATOM 1401 C CA . ASN A 1 182 ? -21.586 1.951 4.564 1.00 95.25 182 ASN A CA 1
ATOM 1402 C C . ASN A 1 182 ? -21.145 1.816 3.093 1.00 95.25 182 ASN A C 1
ATOM 1404 O O . ASN A 1 182 ? -21.160 2.799 2.351 1.00 95.25 182 ASN A O 1
ATOM 1408 N N . TYR A 1 183 ? -20.791 0.609 2.656 1.00 95.06 183 TYR A N 1
ATOM 1409 C CA . TYR A 1 183 ? -20.306 0.288 1.312 1.00 95.06 183 TYR A CA 1
ATOM 1410 C C . TYR A 1 183 ? -20.929 -1.032 0.805 1.00 95.06 183 TYR A C 1
ATOM 1412 O O . TYR A 1 183 ? -20.195 -1.963 0.475 1.00 95.06 183 TYR A O 1
ATOM 1420 N N . PRO A 1 184 ? -22.270 -1.135 0.702 1.00 94.38 184 PRO A N 1
ATOM 1421 C CA . PRO A 1 184 ? -22.979 -2.393 0.419 1.00 94.38 184 PRO A CA 1
ATOM 1422 C C . PRO A 1 184 ? -22.642 -3.034 -0.940 1.00 94.38 184 PRO A C 1
ATOM 1424 O O . PRO A 1 184 ? -23.008 -4.177 -1.184 1.00 94.38 184 PRO A O 1
ATOM 1427 N N . GLN A 1 185 ? -21.949 -2.319 -1.834 1.00 94.25 185 GLN A N 1
ATOM 1428 C CA . GLN A 1 185 ? -21.429 -2.850 -3.099 1.00 94.25 185 GLN A CA 1
ATOM 1429 C C . GLN A 1 185 ? -20.077 -3.590 -2.980 1.00 94.25 185 GLN A C 1
ATOM 1431 O O . GLN A 1 185 ? -19.533 -4.013 -4.002 1.00 94.25 185 GLN A O 1
ATOM 1436 N N . MET A 1 186 ? -19.495 -3.679 -1.778 1.00 96.88 186 MET A N 1
ATOM 1437 C CA . MET A 1 186 ? -18.227 -4.367 -1.506 1.00 96.88 186 MET A CA 1
ATOM 1438 C C . MET A 1 186 ? -18.473 -5.711 -0.813 1.00 96.88 186 MET A C 1
ATOM 1440 O O . MET A 1 186 ? -19.032 -5.756 0.282 1.00 96.88 186 MET A O 1
ATOM 1444 N N . ASP A 1 187 ? -17.987 -6.797 -1.412 1.00 97.50 187 ASP A N 1
ATOM 1445 C CA . ASP A 1 187 ? -17.980 -8.115 -0.776 1.00 97.50 187 ASP A CA 1
ATOM 1446 C C . ASP A 1 187 ? -16.853 -8.174 0.262 1.00 97.50 187 ASP A C 1
ATOM 1448 O O . ASP A 1 187 ? -15.693 -7.941 -0.079 1.00 97.50 187 ASP A O 1
ATOM 1452 N N . VAL A 1 188 ? -17.153 -8.516 1.516 1.00 98.12 188 VAL A N 1
ATOM 1453 C CA . VAL A 1 188 ? -16.132 -8.641 2.571 1.00 98.12 188 VAL A CA 1
ATOM 1454 C C . VAL A 1 188 ? -15.782 -10.106 2.813 1.00 98.12 188 VAL A C 1
ATOM 1456 O O . VAL A 1 188 ? -16.650 -10.912 3.142 1.00 98.12 188 VAL A O 1
ATOM 1459 N N . ILE A 1 189 ? -14.496 -10.439 2.708 1.00 98.25 189 ILE A N 1
ATOM 1460 C CA . ILE A 1 189 ? -13.944 -11.773 2.956 1.00 98.25 189 ILE A CA 1
ATOM 1461 C C . ILE A 1 189 ? -13.016 -11.689 4.167 1.00 98.25 189 ILE A C 1
ATOM 1463 O O . ILE A 1 189 ? -11.976 -11.037 4.126 1.00 98.25 189 ILE A O 1
ATOM 1467 N N . GLN A 1 190 ? -13.386 -12.354 5.259 1.00 98.06 190 GLN A N 1
ATOM 1468 C CA . GLN A 1 190 ? -12.564 -12.428 6.468 1.00 98.06 190 GLN A CA 1
ATOM 1469 C C . GLN A 1 190 ? -11.643 -13.653 6.402 1.00 98.06 190 GLN A C 1
ATOM 1471 O O . GLN A 1 190 ? -12.085 -14.752 6.054 1.00 98.06 190 GLN A O 1
ATOM 1476 N N . VAL A 1 191 ? -10.363 -13.468 6.729 1.00 97.25 191 VAL A N 1
ATOM 1477 C CA . VAL A 1 191 ? -9.357 -14.539 6.758 1.00 97.25 191 VAL A CA 1
ATOM 1478 C C . VAL A 1 191 ? -8.544 -14.415 8.047 1.00 97.25 191 VAL A C 1
ATOM 1480 O O . VAL A 1 191 ? -7.727 -13.507 8.190 1.00 97.25 191 VAL A O 1
ATOM 1483 N N . HIS A 1 192 ? -8.784 -15.314 9.000 1.00 96.50 192 HIS A N 1
ATOM 1484 C CA . HIS A 1 192 ? -8.029 -15.369 10.250 1.00 96.50 192 HIS A CA 1
ATOM 1485 C C . HIS A 1 192 ? -6.805 -16.278 10.096 1.00 96.50 192 HIS A C 1
ATOM 1487 O O . HIS A 1 192 ? -6.912 -17.364 9.533 1.00 96.50 192 HIS A O 1
ATOM 1493 N N . SER A 1 193 ? -5.645 -15.844 10.591 1.00 94.00 193 SER A N 1
ATOM 1494 C CA . SER A 1 193 ? -4.389 -16.598 10.483 1.00 94.00 193 SER A CA 1
ATOM 1495 C C . SER A 1 193 ? -4.026 -17.435 11.708 1.00 94.00 193 SER A C 1
ATOM 1497 O O . SER A 1 193 ? -2.959 -18.038 11.717 1.00 94.00 193 SER A O 1
ATOM 1499 N N . GLY A 1 194 ? -4.838 -17.413 12.766 1.00 92.31 194 GLY A N 1
ATOM 1500 C CA . GLY A 1 194 ? -4.466 -17.990 14.055 1.00 92.31 194 GLY A CA 1
ATOM 1501 C C . GLY A 1 194 ? -3.412 -17.152 14.785 1.00 92.31 194 GLY A C 1
ATOM 1502 O O . GLY A 1 194 ? -3.371 -15.924 14.653 1.00 92.31 194 GLY A O 1
ATOM 1503 N N . SER A 1 195 ? -2.579 -17.825 15.579 1.00 88.88 195 SER A N 1
ATOM 1504 C CA . SER A 1 195 ? -1.518 -17.230 16.399 1.00 88.88 195 SER A CA 1
ATOM 1505 C C . SER A 1 195 ? -0.249 -16.879 15.589 1.00 88.88 195 SER A C 1
ATOM 1507 O O . SER A 1 195 ? -0.239 -16.913 14.360 1.00 88.88 195 SER A O 1
ATOM 1509 N N . ASN A 1 196 ? 0.832 -16.491 16.280 1.00 89.44 196 ASN A N 1
ATOM 1510 C CA . ASN A 1 196 ? 2.164 -16.252 15.708 1.00 89.44 196 ASN A CA 1
ATOM 1511 C C . ASN A 1 196 ? 2.289 -15.226 14.560 1.00 89.44 196 ASN A C 1
ATOM 1513 O O . ASN A 1 196 ? 3.239 -15.287 13.780 1.00 89.44 196 ASN A O 1
ATOM 1517 N N . ILE A 1 197 ? 1.464 -14.172 14.516 1.00 92.25 197 ILE A N 1
ATOM 1518 C CA . ILE A 1 197 ? 1.610 -13.093 13.505 1.00 92.25 197 ILE A CA 1
ATOM 1519 C C . ILE A 1 197 ? 3.001 -12.416 13.443 1.00 92.25 197 ILE A C 1
ATOM 1521 O O . ILE A 1 197 ? 3.301 -11.715 12.476 1.00 92.25 197 ILE A O 1
ATOM 1525 N N . PHE A 1 198 ? 3.863 -12.620 14.443 1.00 91.69 198 PHE A N 1
ATOM 1526 C CA . PHE A 1 198 ? 5.237 -12.105 14.498 1.00 91.69 198 PHE A CA 1
ATOM 1527 C C . PHE A 1 198 ? 6.303 -13.035 13.878 1.00 91.69 198 PHE A C 1
ATOM 1529 O O . PHE A 1 198 ? 7.442 -12.602 13.711 1.00 91.69 198 PHE A O 1
ATOM 1536 N N . ARG A 1 199 ? 5.978 -14.291 13.535 1.00 93.06 199 ARG A N 1
ATOM 1537 C CA . ARG A 1 199 ? 6.918 -15.287 12.979 1.00 93.06 199 ARG A CA 1
ATOM 1538 C C . ARG A 1 199 ? 6.855 -15.312 11.447 1.00 93.06 199 ARG A C 1
ATOM 1540 O O . ARG A 1 199 ? 5.776 -15.348 10.864 1.00 93.06 199 ARG A O 1
ATOM 1547 N N . PHE A 1 200 ? 7.999 -15.219 10.769 1.00 92.62 200 PHE A N 1
ATOM 1548 C CA . PHE A 1 200 ? 8.049 -15.090 9.301 1.00 92.62 200 PHE A CA 1
ATOM 1549 C C . PHE A 1 200 ? 7.572 -16.351 8.573 1.00 92.62 200 PHE A C 1
ATOM 1551 O O . PHE A 1 200 ? 6.814 -16.262 7.611 1.00 92.62 200 PHE A O 1
ATOM 1558 N N . ASP A 1 201 ? 7.997 -17.510 9.050 1.00 93.44 201 ASP A N 1
ATOM 1559 C CA . ASP A 1 201 ? 7.639 -18.842 8.577 1.00 93.44 201 ASP A CA 1
ATOM 1560 C C . ASP A 1 201 ? 6.136 -19.122 8.703 1.00 93.44 201 ASP A C 1
ATOM 1562 O O . ASP A 1 201 ? 5.507 -19.483 7.707 1.00 93.44 201 ASP A O 1
ATOM 1566 N N . ASP A 1 202 ? 5.534 -18.860 9.865 1.00 94.19 202 ASP A N 1
ATOM 1567 C CA . ASP A 1 202 ? 4.080 -18.985 10.061 1.00 94.19 202 ASP A CA 1
ATOM 1568 C C . ASP A 1 202 ? 3.298 -18.042 9.130 1.00 94.19 202 ASP A C 1
ATOM 1570 O O . ASP A 1 202 ? 2.312 -18.436 8.501 1.00 94.19 202 ASP A O 1
ATOM 1574 N N . ASN A 1 203 ? 3.782 -16.809 8.951 1.00 96.06 203 ASN A N 1
ATOM 1575 C CA . ASN A 1 203 ? 3.198 -15.861 8.004 1.00 96.06 203 ASN A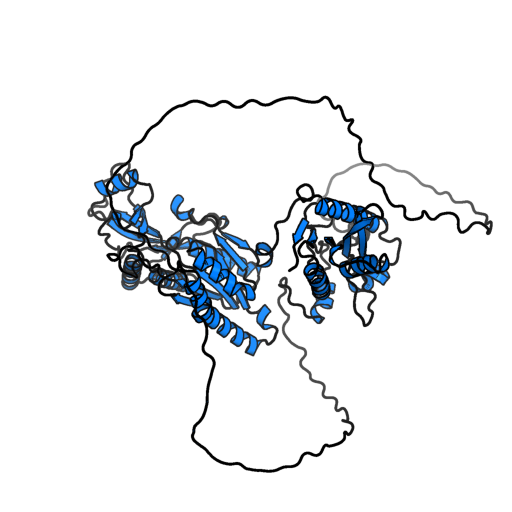 CA 1
ATOM 1576 C C . ASN A 1 203 ? 3.296 -16.349 6.546 1.00 96.06 203 ASN A C 1
ATOM 1578 O O . ASN A 1 203 ? 2.315 -16.255 5.810 1.00 96.06 203 ASN A O 1
ATOM 1582 N N . VAL A 1 204 ? 4.434 -16.902 6.114 1.00 93.88 204 VAL A N 1
ATOM 1583 C CA . VAL A 1 204 ? 4.603 -17.464 4.759 1.00 93.88 204 VAL A CA 1
ATOM 1584 C C . VAL A 1 204 ? 3.721 -18.699 4.551 1.00 93.88 204 VAL A C 1
ATOM 1586 O O . VAL A 1 204 ? 3.119 -18.843 3.480 1.00 93.88 204 VAL A O 1
ATOM 1589 N N . GLN A 1 205 ? 3.581 -19.560 5.564 1.00 95.50 205 GLN A N 1
ATOM 1590 C CA . GLN A 1 205 ? 2.657 -20.697 5.530 1.00 95.50 205 GLN A CA 1
ATOM 1591 C C . GLN A 1 205 ? 1.207 -20.227 5.384 1.00 95.50 205 GLN A C 1
ATOM 1593 O O . GLN A 1 205 ? 0.517 -20.699 4.480 1.00 95.50 205 GLN A O 1
ATOM 1598 N N . PHE A 1 206 ? 0.768 -19.253 6.188 1.00 96.56 206 PHE A N 1
ATOM 1599 C CA . PHE A 1 206 ? -0.561 -18.644 6.081 1.00 96.56 206 PHE A CA 1
ATOM 1600 C C . PHE A 1 206 ? -0.816 -18.061 4.684 1.00 96.56 206 PHE A C 1
ATOM 1602 O O . PHE A 1 206 ? -1.810 -18.402 4.042 1.00 96.56 206 PHE A O 1
ATOM 1609 N N . MET A 1 207 ? 0.102 -17.246 4.151 1.00 95.75 207 MET A N 1
ATOM 1610 C CA . MET A 1 207 ? -0.072 -16.680 2.808 1.00 95.75 207 MET A CA 1
ATOM 1611 C C . MET A 1 207 ? -0.183 -17.767 1.732 1.00 95.75 207 MET A C 1
ATOM 1613 O O . MET A 1 207 ? -0.921 -17.602 0.766 1.00 95.75 207 MET A O 1
ATOM 1617 N N . THR A 1 208 ? 0.528 -18.883 1.891 1.00 93.81 208 THR A N 1
ATOM 1618 C CA . THR A 1 208 ? 0.575 -19.972 0.902 1.00 93.81 208 THR A CA 1
ATOM 1619 C C . THR A 1 208 ? -0.604 -20.939 1.002 1.00 93.81 208 THR A C 1
ATOM 1621 O O . THR A 1 208 ? -1.060 -21.419 -0.029 1.00 93.81 208 THR A O 1
ATOM 1624 N N . ARG A 1 209 ? -1.106 -21.220 2.210 1.00 95.69 209 ARG A N 1
ATOM 1625 C CA . ARG A 1 209 ? -2.171 -22.211 2.451 1.00 95.69 209 ARG A CA 1
ATOM 1626 C C . ARG A 1 209 ? -3.573 -21.606 2.559 1.00 95.69 209 ARG A C 1
ATOM 1628 O O . ARG A 1 209 ? -4.532 -22.278 2.210 1.00 95.69 209 ARG A O 1
ATOM 1635 N N . GLU A 1 210 ? -3.695 -20.359 3.017 1.00 95.81 210 GLU A N 1
ATOM 1636 C CA . GLU A 1 210 ? -4.988 -19.718 3.308 1.00 95.81 210 GLU A CA 1
ATOM 1637 C C . GLU A 1 210 ? -5.318 -18.581 2.338 1.00 95.81 210 GLU A C 1
ATOM 1639 O O . GLU A 1 210 ? -6.353 -18.613 1.673 1.00 95.81 210 GLU A O 1
ATOM 1644 N N . LEU A 1 211 ? -4.461 -17.556 2.247 1.00 95.88 211 LEU A N 1
ATOM 1645 C CA . LEU A 1 211 ? -4.803 -16.339 1.500 1.00 95.88 211 LEU A CA 1
ATOM 1646 C C . LEU A 1 211 ? -4.723 -16.540 -0.018 1.00 95.88 211 LEU A C 1
ATOM 1648 O O . LEU A 1 211 ? -5.675 -16.234 -0.740 1.00 95.88 211 LEU A O 1
ATOM 1652 N N . ARG A 1 212 ? -3.579 -17.029 -0.508 1.00 94.94 212 ARG A N 1
ATOM 1653 C CA . ARG A 1 212 ? -3.303 -17.135 -1.944 1.00 94.94 212 ARG A CA 1
ATOM 1654 C C . ARG A 1 212 ? -4.261 -18.093 -2.665 1.00 94.94 212 ARG A C 1
ATOM 1656 O O . ARG A 1 212 ? -4.804 -17.643 -3.670 1.00 94.94 212 ARG A O 1
ATOM 1663 N N . PRO A 1 213 ? -4.607 -19.291 -2.142 1.00 96.75 213 PRO A N 1
ATOM 1664 C CA . PRO A 1 213 ? -5.571 -20.175 -2.805 1.00 96.75 213 PRO A CA 1
ATOM 1665 C C . PRO A 1 213 ? -6.962 -19.545 -2.972 1.00 96.75 213 PRO A C 1
ATOM 1667 O O . PRO A 1 213 ? -7.634 -19.775 -3.976 1.00 96.75 213 PRO A O 1
ATOM 1670 N N . ARG A 1 214 ? -7.394 -18.685 -2.034 1.00 97.25 214 ARG A N 1
ATOM 1671 C CA . ARG A 1 214 ? -8.669 -17.947 -2.143 1.00 97.25 214 ARG A CA 1
ATOM 1672 C C . ARG A 1 214 ? -8.630 -16.893 -3.257 1.00 97.25 214 ARG A C 1
ATOM 1674 O O . ARG A 1 214 ? -9.628 -16.702 -3.944 1.00 97.25 214 ARG A O 1
ATOM 1681 N N . LEU A 1 215 ? -7.498 -16.214 -3.446 1.00 96.25 215 LEU A N 1
ATOM 1682 C CA . LEU A 1 215 ? -7.299 -15.271 -4.555 1.00 96.25 215 LEU A CA 1
ATOM 1683 C C . LEU A 1 215 ? -7.136 -16.002 -5.899 1.00 96.25 215 LEU A C 1
ATOM 1685 O O . LEU A 1 215 ? -7.696 -15.568 -6.906 1.00 96.25 215 LEU A O 1
ATOM 1689 N N . GLU A 1 216 ? -6.441 -17.139 -5.909 1.00 95.81 216 GLU A N 1
ATOM 1690 C CA . GLU A 1 216 ? -6.281 -18.015 -7.076 1.00 95.81 216 GLU A CA 1
ATOM 1691 C C . GLU A 1 216 ? -7.625 -18.591 -7.540 1.00 95.81 216 GLU A C 1
ATOM 1693 O O . GLU A 1 216 ? -7.906 -18.558 -8.731 1.00 95.81 216 GLU A O 1
ATOM 1698 N N . ALA A 1 217 ? -8.532 -18.975 -6.637 1.00 97.31 217 ALA A N 1
ATOM 1699 C CA . ALA A 1 217 ? -9.885 -19.396 -7.016 1.00 97.31 217 ALA A CA 1
ATOM 1700 C C . ALA A 1 217 ? -10.659 -18.311 -7.800 1.00 97.31 217 ALA A C 1
ATOM 1702 O O . ALA A 1 217 ? -11.373 -18.613 -8.759 1.00 97.31 217 ALA A O 1
ATOM 1703 N N . HIS A 1 218 ? -10.491 -17.028 -7.451 1.00 97.00 218 HIS A N 1
ATOM 1704 C CA . HIS A 1 218 ? -11.051 -15.926 -8.243 1.00 97.00 218 HIS A CA 1
ATOM 1705 C C . HIS A 1 218 ? -10.308 -15.695 -9.564 1.00 97.00 218 HIS A C 1
ATOM 1707 O O . HIS A 1 218 ? -10.923 -15.246 -10.533 1.00 97.00 218 HIS A O 1
ATOM 1713 N N . ARG A 1 219 ? -9.004 -15.989 -9.609 1.00 95.81 219 ARG A N 1
ATOM 1714 C CA . ARG A 1 219 ? -8.187 -15.948 -10.825 1.00 95.81 219 ARG A CA 1
ATOM 1715 C C . ARG A 1 219 ? -8.651 -17.005 -11.824 1.00 95.81 219 ARG A C 1
ATOM 1717 O O . ARG A 1 219 ? -8.940 -16.632 -12.957 1.00 95.81 219 ARG A O 1
ATOM 1724 N N . GLU A 1 220 ? -8.801 -18.266 -11.411 1.00 96.06 220 GLU A N 1
ATOM 1725 C CA . GLU A 1 220 ? -9.291 -19.349 -12.283 1.00 96.06 220 GLU A CA 1
ATOM 1726 C C . GLU A 1 220 ? -10.674 -19.008 -12.851 1.00 96.06 220 GLU A C 1
ATOM 1728 O O . GLU A 1 220 ? -10.861 -19.006 -14.063 1.00 96.06 220 GLU A O 1
ATOM 1733 N N . ALA A 1 221 ? -11.603 -18.538 -12.009 1.00 96.31 221 ALA A N 1
ATOM 1734 C CA . ALA A 1 221 ? -12.935 -18.114 -12.451 1.00 96.31 221 ALA A CA 1
ATOM 1735 C C . ALA A 1 221 ? -12.937 -16.928 -13.449 1.00 96.31 221 ALA A C 1
ATOM 1737 O O . ALA A 1 221 ? -13.964 -16.642 -14.074 1.00 96.31 221 ALA A O 1
ATOM 1738 N N . LEU A 1 222 ? -11.821 -16.202 -13.596 1.00 94.44 222 LEU A N 1
ATOM 1739 C CA . LEU A 1 222 ? -11.611 -15.223 -14.669 1.00 94.44 222 LEU A CA 1
ATOM 1740 C C . LEU A 1 222 ? -10.872 -15.820 -15.872 1.00 94.44 222 LEU A C 1
ATOM 1742 O O . LEU A 1 222 ? -11.185 -15.426 -16.994 1.00 94.44 222 LEU A O 1
ATOM 1746 N N . VAL A 1 223 ? -9.945 -16.761 -15.673 1.00 94.44 223 VAL A N 1
ATOM 1747 C CA . VAL A 1 223 ? -9.300 -17.534 -16.751 1.00 94.44 223 VAL A CA 1
ATOM 1748 C C . VAL A 1 223 ? -10.361 -18.294 -17.551 1.00 94.44 223 VAL A C 1
ATOM 1750 O O . VAL A 1 223 ? -10.433 -18.116 -18.765 1.00 94.44 223 VAL A O 1
ATOM 1753 N N . ASP A 1 224 ? -11.266 -19.012 -16.884 1.00 96.44 224 ASP A N 1
ATOM 1754 C CA . ASP A 1 224 ? -12.374 -19.755 -17.509 1.00 96.44 224 ASP A CA 1
ATOM 1755 C C . ASP A 1 224 ? -13.286 -18.866 -18.373 1.00 96.44 224 ASP A C 1
ATOM 1757 O O . ASP A 1 224 ? -13.900 -19.316 -19.339 1.00 96.44 224 ASP A O 1
ATOM 1761 N N . ARG A 1 225 ? -13.395 -17.579 -18.018 1.00 95.62 225 ARG A N 1
ATOM 1762 C CA . ARG A 1 225 ? -14.305 -16.615 -18.655 1.00 95.62 225 ARG A CA 1
ATOM 1763 C C . ARG A 1 225 ? -13.657 -15.734 -19.717 1.00 95.62 225 ARG A C 1
ATOM 1765 O O . ARG A 1 225 ? -14.365 -15.243 -20.596 1.00 95.62 225 ARG A O 1
ATOM 1772 N N . PHE A 1 226 ? -12.361 -15.460 -19.597 1.00 91.44 226 PHE A N 1
ATOM 1773 C CA . PHE A 1 226 ? -11.658 -14.446 -20.390 1.00 91.44 226 PHE A CA 1
ATOM 1774 C C . PHE A 1 226 ? -10.361 -14.960 -21.035 1.00 91.44 226 PHE A C 1
ATOM 1776 O O . PHE A 1 226 ? -9.722 -14.205 -21.772 1.00 91.44 226 PHE A O 1
ATOM 1783 N N . GLY A 1 227 ? -9.966 -16.213 -20.789 1.00 91.81 227 GLY A N 1
ATOM 1784 C CA . GLY A 1 227 ? -8.700 -16.778 -21.256 1.00 91.81 227 GLY A CA 1
ATOM 1785 C C . GLY A 1 227 ? -7.515 -15.919 -20.820 1.00 91.81 227 GLY A C 1
ATOM 1786 O O . GLY A 1 227 ? -7.518 -15.346 -19.729 1.00 91.81 227 GLY A O 1
ATOM 1787 N N . ASP A 1 228 ? -6.531 -15.748 -21.701 1.00 87.81 228 ASP A N 1
ATOM 1788 C CA . ASP A 1 228 ? -5.318 -14.952 -21.450 1.00 87.81 228 ASP A CA 1
ATOM 1789 C C . ASP A 1 228 ? -5.590 -13.489 -21.049 1.00 87.81 228 ASP A C 1
ATOM 1791 O O . ASP A 1 228 ? -4.774 -12.861 -20.366 1.00 87.81 228 ASP A O 1
ATOM 1795 N N . ALA A 1 229 ? -6.765 -12.947 -21.395 1.00 86.62 229 ALA A N 1
ATOM 1796 C CA . ALA A 1 229 ? -7.167 -11.593 -21.025 1.00 86.62 229 ALA A CA 1
ATOM 1797 C C . ALA A 1 229 ? -7.539 -11.435 -19.534 1.00 86.62 229 ALA A C 1
ATOM 1799 O O . ALA A 1 229 ? -7.769 -10.304 -19.095 1.00 86.62 229 ALA A O 1
ATOM 1800 N N . TRP A 1 230 ? -7.564 -12.512 -18.732 1.00 90.25 230 TRP A N 1
ATOM 1801 C CA . TRP A 1 230 ? -7.907 -12.477 -17.299 1.00 90.25 230 TRP A CA 1
ATOM 1802 C C . TRP A 1 230 ? -7.131 -11.413 -16.508 1.00 90.25 230 TRP A C 1
ATOM 1804 O O . TRP A 1 230 ? -7.695 -10.780 -15.615 1.00 90.25 230 TRP A O 1
ATOM 1814 N N . LYS A 1 231 ? -5.866 -11.153 -16.876 1.00 87.12 231 LYS A N 1
ATOM 1815 C CA . LYS A 1 231 ? -4.989 -10.154 -16.236 1.00 87.12 231 LYS A CA 1
ATOM 1816 C C . LYS A 1 231 ? -5.552 -8.732 -16.302 1.00 87.12 231 LYS A C 1
ATOM 1818 O O . LYS A 1 231 ? -5.338 -7.945 -15.391 1.00 87.12 231 LYS A O 1
ATOM 1823 N N . ALA A 1 232 ? -6.310 -8.395 -17.347 1.00 86.88 232 ALA A N 1
ATOM 1824 C CA . ALA A 1 232 ? -6.982 -7.097 -17.456 1.00 86.88 232 ALA A CA 1
ATOM 1825 C C . ALA A 1 232 ? -8.213 -6.976 -16.533 1.00 86.88 232 ALA A C 1
ATOM 1827 O O . ALA A 1 232 ? -8.771 -5.887 -16.381 1.00 86.88 232 ALA A O 1
ATOM 1828 N N . HIS A 1 233 ? -8.639 -8.085 -15.921 1.00 92.31 233 HIS A N 1
ATOM 1829 C CA . HIS A 1 233 ? -9.839 -8.205 -15.098 1.00 92.31 233 HIS A CA 1
ATOM 1830 C C . HIS A 1 233 ? -9.552 -8.598 -13.636 1.00 92.31 233 HIS A C 1
ATOM 1832 O O . HIS A 1 233 ? -10.510 -8.744 -12.873 1.00 92.31 233 HIS A O 1
ATOM 1838 N N . PHE A 1 234 ? -8.287 -8.735 -13.228 1.00 95.56 234 PHE A N 1
ATOM 1839 C CA . PHE A 1 234 ? -7.865 -9.129 -11.879 1.00 95.56 234 PHE A CA 1
ATOM 1840 C C . PHE A 1 234 ? -6.843 -8.120 -11.337 1.00 95.56 234 PHE A C 1
ATOM 1842 O O . PHE A 1 234 ? -5.679 -8.157 -11.728 1.00 95.56 234 PHE A O 1
ATOM 1849 N N . HIS A 1 235 ? -7.278 -7.222 -10.448 1.00 95.88 235 HIS A N 1
ATOM 1850 C CA . HIS A 1 235 ? -6.448 -6.129 -9.924 1.00 95.88 235 HIS A CA 1
ATOM 1851 C C . HIS A 1 235 ? -6.375 -6.191 -8.403 1.00 95.88 235 HIS A C 1
ATOM 1853 O O . HIS A 1 235 ? -7.402 -6.117 -7.728 1.00 95.88 235 HIS A O 1
ATOM 1859 N N . VAL A 1 236 ? -5.165 -6.323 -7.859 1.00 97.69 236 VAL A N 1
ATOM 1860 C CA . VAL A 1 236 ? -4.924 -6.399 -6.411 1.00 97.69 236 VAL A CA 1
ATOM 1861 C C . VAL A 1 236 ? -4.387 -5.063 -5.904 1.00 97.69 236 VAL A C 1
ATOM 1863 O O . VAL A 1 236 ? -3.472 -4.485 -6.484 1.00 97.69 236 VAL A O 1
ATOM 1866 N N . THR A 1 237 ? -4.953 -4.581 -4.805 1.00 98.19 237 THR A N 1
ATOM 1867 C CA . THR A 1 237 ? -4.482 -3.435 -4.025 1.00 98.19 237 THR A CA 1
ATOM 1868 C C . THR A 1 237 ? -4.130 -3.920 -2.622 1.00 98.19 237 THR A C 1
ATOM 1870 O O . THR A 1 237 ? -4.941 -4.592 -1.987 1.00 98.19 237 THR A O 1
ATOM 1873 N N . ILE A 1 238 ? -2.945 -3.586 -2.120 1.00 97.69 238 ILE A N 1
ATOM 1874 C CA . ILE A 1 238 ? -2.533 -3.849 -0.736 1.00 97.69 238 ILE A CA 1
ATOM 1875 C C . ILE A 1 238 ? -2.674 -2.554 0.066 1.00 97.69 238 ILE A C 1
ATOM 1877 O O . ILE A 1 238 ? -2.179 -1.507 -0.354 1.00 97.69 238 ILE A O 1
ATOM 1881 N N . ALA A 1 239 ? -3.329 -2.617 1.223 1.00 96.81 239 ALA A N 1
ATOM 1882 C CA . ALA A 1 239 ? -3.280 -1.534 2.197 1.00 96.81 239 ALA A CA 1
ATOM 1883 C C . ALA A 1 239 ? -2.000 -1.662 3.037 1.00 96.81 239 ALA A C 1
ATOM 1885 O O . ALA A 1 239 ? -1.828 -2.630 3.780 1.00 96.81 239 ALA A O 1
ATOM 1886 N N . TYR A 1 240 ? -1.105 -0.682 2.921 1.00 93.31 240 TYR A N 1
ATOM 1887 C CA . TYR A 1 240 ? 0.008 -0.492 3.842 1.00 93.31 240 TYR A CA 1
ATOM 1888 C C . TYR A 1 240 ? -0.407 0.479 4.941 1.00 93.31 240 TYR A C 1
ATOM 1890 O O . TYR A 1 240 ? -0.376 1.699 4.785 1.00 93.31 240 TYR A O 1
ATOM 1898 N N . THR A 1 241 ? -0.805 -0.117 6.057 1.00 92.50 241 THR A N 1
ATOM 1899 C CA . THR A 1 241 ? -1.112 0.539 7.325 1.00 92.50 241 THR A CA 1
ATOM 1900 C C . THR A 1 241 ? -0.172 0.008 8.415 1.00 92.50 241 THR A C 1
ATOM 1902 O O . THR A 1 241 ? 0.902 -0.516 8.129 1.00 92.50 241 THR A O 1
ATOM 1905 N N . ASP A 1 242 ? -0.590 0.113 9.674 1.00 90.50 242 ASP A N 1
ATOM 1906 C CA . ASP A 1 242 ? 0.041 -0.546 10.814 1.00 90.50 242 ASP A CA 1
ATOM 1907 C C . ASP A 1 242 ? -0.036 -2.091 10.723 1.00 90.50 242 ASP A C 1
ATOM 1909 O O . ASP A 1 242 ? -0.900 -2.658 10.044 1.00 90.50 242 ASP A O 1
ATOM 1913 N N . GLY A 1 243 ? 0.859 -2.781 11.431 1.00 91.19 243 GLY A N 1
ATOM 1914 C CA . GLY A 1 243 ? 0.912 -4.242 11.515 1.00 91.19 243 GLY A CA 1
ATOM 1915 C C . GLY A 1 243 ? 2.329 -4.812 11.693 1.00 91.19 243 GLY A C 1
ATOM 1916 O O . GLY A 1 243 ? 3.321 -4.101 11.529 1.00 91.19 243 GLY A O 1
ATOM 1917 N N . PRO A 1 244 ? 2.468 -6.115 12.013 1.00 92.81 244 PRO A N 1
ATOM 1918 C CA . PRO A 1 244 ? 3.777 -6.745 12.175 1.00 92.81 244 PRO A CA 1
ATOM 1919 C C . PRO A 1 244 ? 4.605 -6.720 10.874 1.00 92.81 244 PRO A C 1
ATOM 1921 O O . PRO A 1 244 ? 4.105 -7.177 9.841 1.00 92.81 244 PRO A O 1
ATOM 1924 N N . PRO A 1 245 ? 5.895 -6.324 10.902 1.00 93.88 245 PRO A N 1
ATOM 1925 C CA . PRO A 1 245 ? 6.747 -6.326 9.709 1.00 93.88 245 PRO A CA 1
ATOM 1926 C C . PRO A 1 245 ? 6.836 -7.694 9.013 1.00 93.88 245 PRO A C 1
ATOM 1928 O O . PRO A 1 245 ? 6.816 -7.766 7.787 1.00 93.88 245 PRO A O 1
ATOM 1931 N N . ALA A 1 246 ? 6.848 -8.789 9.783 1.00 93.75 246 ALA A N 1
ATOM 1932 C CA . ALA A 1 246 ? 6.842 -10.154 9.250 1.00 93.75 246 ALA A CA 1
ATOM 1933 C C . ALA A 1 246 ? 5.578 -10.470 8.426 1.00 93.75 246 ALA A C 1
ATOM 1935 O O . ALA A 1 246 ? 5.659 -11.084 7.361 1.00 93.75 246 ALA A O 1
ATOM 1936 N N . ARG A 1 247 ? 4.414 -9.993 8.885 1.00 94.75 247 ARG A N 1
ATOM 1937 C CA . ARG A 1 247 ? 3.114 -10.157 8.221 1.00 94.75 247 ARG A CA 1
ATOM 1938 C C . ARG A 1 247 ? 3.034 -9.322 6.944 1.00 94.75 247 ARG A C 1
ATOM 1940 O O . ARG A 1 247 ? 2.663 -9.864 5.906 1.00 94.75 247 ARG A O 1
ATOM 1947 N N . LEU A 1 248 ? 3.424 -8.046 6.998 1.00 93.81 248 LEU A N 1
ATOM 1948 C CA . LEU A 1 248 ? 3.411 -7.146 5.835 1.00 93.81 248 LEU A CA 1
ATOM 1949 C C . LEU A 1 248 ? 4.424 -7.573 4.757 1.00 93.81 248 LEU A C 1
ATOM 1951 O O . LEU A 1 248 ? 4.106 -7.553 3.569 1.00 93.81 248 LEU A O 1
ATOM 1955 N N . SER A 1 249 ? 5.611 -8.035 5.159 1.00 93.62 249 SER A N 1
ATOM 1956 C CA . SER A 1 249 ? 6.632 -8.550 4.240 1.00 93.62 249 SER A CA 1
ATOM 1957 C C . SER A 1 249 ? 6.187 -9.845 3.547 1.00 93.62 249 SER A C 1
ATOM 1959 O O . SER A 1 249 ? 6.241 -9.934 2.318 1.00 93.62 249 SER A O 1
ATOM 1961 N N . ALA A 1 250 ? 5.644 -10.817 4.294 1.00 95.19 250 ALA A N 1
ATOM 1962 C CA . ALA A 1 250 ? 5.091 -12.045 3.712 1.00 95.19 250 ALA A CA 1
ATOM 1963 C C . ALA A 1 250 ? 3.895 -11.766 2.780 1.00 95.19 250 ALA A C 1
ATOM 1965 O O . ALA A 1 250 ? 3.774 -12.391 1.722 1.00 95.19 250 ALA A O 1
ATOM 1966 N N . LEU A 1 251 ? 3.033 -10.804 3.137 1.00 95.06 251 LEU A N 1
ATOM 1967 C CA . LEU A 1 251 ? 1.923 -10.353 2.295 1.00 95.06 251 LEU A CA 1
ATOM 1968 C C . LEU A 1 251 ? 2.445 -9.812 0.957 1.00 95.06 251 LEU A C 1
ATOM 1970 O O . LEU A 1 251 ? 2.052 -10.305 -0.098 1.00 95.06 251 LEU A O 1
ATOM 1974 N N . ASN A 1 252 ? 3.379 -8.860 1.003 1.00 93.19 252 ASN A N 1
ATOM 1975 C CA . ASN A 1 252 ? 3.962 -8.260 -0.193 1.00 93.19 252 ASN A CA 1
ATOM 1976 C C . ASN A 1 252 ? 4.651 -9.310 -1.078 1.00 93.19 252 ASN A C 1
ATOM 1978 O O . ASN A 1 252 ? 4.358 -9.416 -2.266 1.00 93.19 252 ASN A O 1
ATOM 1982 N N . ALA A 1 253 ? 5.515 -10.146 -0.492 1.00 92.62 253 ALA A N 1
ATOM 1983 C CA . ALA A 1 253 ? 6.241 -11.183 -1.220 1.00 92.62 253 ALA A CA 1
ATOM 1984 C C . ALA A 1 253 ? 5.305 -12.200 -1.897 1.00 92.62 253 ALA A C 1
ATOM 1986 O O . ALA A 1 253 ? 5.523 -12.556 -3.054 1.00 92.62 253 ALA A O 1
ATOM 1987 N N . SER A 1 254 ? 4.247 -12.643 -1.206 1.00 94.19 254 SER A N 1
ATOM 1988 C CA . SER A 1 254 ? 3.301 -13.631 -1.746 1.00 94.19 254 SER A CA 1
ATOM 1989 C C . SER A 1 254 ? 2.394 -13.075 -2.847 1.00 94.19 254 SER A C 1
ATOM 1991 O O . SER A 1 254 ? 2.062 -13.802 -3.782 1.00 94.19 254 SER A O 1
ATOM 1993 N N . LEU A 1 255 ? 2.021 -11.793 -2.772 1.00 95.25 255 LEU A N 1
ATOM 1994 C CA . LEU A 1 255 ? 1.138 -11.149 -3.747 1.00 95.25 255 LEU A CA 1
ATOM 1995 C C . LEU A 1 255 ? 1.887 -10.437 -4.885 1.00 95.25 255 LEU A C 1
ATOM 1997 O O . LEU A 1 255 ? 1.254 -10.076 -5.877 1.00 95.25 255 LEU A O 1
ATOM 2001 N N . ARG A 1 256 ? 3.221 -10.294 -4.809 1.00 92.31 256 ARG A N 1
ATOM 2002 C CA . ARG A 1 256 ? 4.073 -9.629 -5.821 1.00 92.31 256 ARG A CA 1
ATOM 2003 C C . ARG A 1 256 ? 3.828 -10.115 -7.253 1.00 92.31 256 ARG A C 1
ATOM 2005 O O . ARG A 1 256 ? 3.864 -9.318 -8.188 1.00 92.31 256 ARG A O 1
ATOM 2012 N N . MET A 1 257 ? 3.519 -11.403 -7.428 1.00 87.06 257 MET A N 1
ATOM 2013 C CA . MET A 1 257 ? 3.192 -12.014 -8.727 1.00 87.06 257 MET A CA 1
ATOM 2014 C C . MET A 1 257 ? 1.989 -11.367 -9.441 1.00 87.06 257 MET A C 1
ATOM 2016 O O . MET A 1 257 ? 1.902 -11.429 -10.666 1.00 87.06 257 MET A O 1
ATOM 2020 N N . TYR A 1 258 ? 1.094 -10.712 -8.696 1.00 91.75 258 TYR A N 1
ATOM 2021 C CA . TYR A 1 258 ? -0.078 -10.006 -9.218 1.00 91.75 258 TYR A CA 1
ATOM 2022 C C . TYR A 1 258 ? 0.178 -8.527 -9.540 1.00 91.75 258 TYR A C 1
ATOM 2024 O O . TYR A 1 258 ? -0.757 -7.838 -9.938 1.00 91.75 258 TYR A O 1
ATOM 2032 N N . ARG A 1 259 ? 1.420 -8.040 -9.381 1.00 92.19 259 ARG A N 1
ATOM 2033 C CA . ARG A 1 259 ? 1.805 -6.623 -9.531 1.00 92.19 259 ARG A CA 1
ATOM 2034 C C . ARG A 1 259 ? 0.847 -5.675 -8.777 1.00 92.19 259 ARG A C 1
ATOM 2036 O O . ARG A 1 259 ? 0.214 -4.824 -9.406 1.00 92.19 259 ARG A O 1
ATOM 2043 N N . PRO A 1 260 ? 0.670 -5.848 -7.452 1.00 95.94 260 PRO A N 1
ATOM 2044 C CA . PRO A 1 260 ? -0.333 -5.109 -6.698 1.00 95.94 260 PRO A CA 1
ATOM 2045 C C . PRO A 1 260 ? -0.052 -3.604 -6.690 1.00 95.94 260 PRO A C 1
ATOM 2047 O O . PRO A 1 260 ? 1.096 -3.174 -6.596 1.00 95.94 260 PRO A O 1
ATOM 2050 N N . SER A 1 261 ? -1.114 -2.803 -6.738 1.00 95.75 261 SER A N 1
ATOM 2051 C CA . SER A 1 261 ? -1.035 -1.393 -6.342 1.00 95.75 261 SER A CA 1
ATOM 2052 C C . SER A 1 261 ? -1.082 -1.270 -4.818 1.00 95.75 261 SER A C 1
ATOM 2054 O O . SER A 1 261 ? -1.469 -2.211 -4.123 1.00 95.75 261 SER A O 1
ATOM 2056 N N . TYR A 1 262 ? -0.721 -0.109 -4.285 1.00 96.31 262 TYR A N 1
ATOM 2057 C CA . TYR A 1 262 ? -0.586 0.105 -2.848 1.00 96.31 262 TYR A CA 1
ATOM 2058 C C . TYR A 1 262 ? -1.325 1.364 -2.401 1.00 96.31 262 TYR A C 1
ATOM 2060 O O . TYR A 1 262 ? -1.254 2.400 -3.062 1.00 96.31 262 TYR A O 1
ATOM 2068 N N . LEU A 1 263 ? -2.005 1.267 -1.260 1.00 96.81 263 LEU A N 1
ATOM 2069 C CA . LEU A 1 263 ? -2.533 2.403 -0.506 1.00 96.81 263 LEU A CA 1
ATOM 2070 C C . LEU A 1 263 ? -1.713 2.536 0.774 1.00 96.81 263 LEU A C 1
ATOM 2072 O O . LEU A 1 263 ? -1.845 1.703 1.668 1.00 96.81 263 LEU A O 1
ATOM 2076 N N . HIS A 1 264 ? -0.844 3.539 0.837 1.00 95.25 264 HIS A N 1
ATOM 2077 C CA . HIS A 1 264 ? 0.091 3.748 1.938 1.00 95.25 264 HIS A CA 1
ATOM 2078 C C . HIS A 1 264 ? -0.418 4.859 2.858 1.00 95.25 264 HIS A C 1
ATOM 2080 O O . HIS A 1 264 ? -0.420 6.027 2.481 1.00 95.25 264 HIS A O 1
ATOM 2086 N N . LEU A 1 265 ? -0.871 4.491 4.057 1.00 94.31 265 LEU A N 1
ATOM 2087 C CA . LEU A 1 265 ? -1.316 5.431 5.087 1.00 94.31 265 LEU A CA 1
ATOM 2088 C C . LEU A 1 265 ? -0.105 5.843 5.935 1.00 94.31 265 LEU A C 1
ATOM 2090 O O . LEU A 1 265 ? 0.217 5.185 6.926 1.00 94.31 265 LEU A O 1
ATOM 2094 N N . TRP A 1 266 ? 0.584 6.907 5.524 1.00 91.25 266 TRP A N 1
ATOM 2095 C CA . TRP A 1 266 ? 1.850 7.326 6.132 1.00 91.25 266 TRP A CA 1
ATOM 2096 C C . TRP A 1 266 ? 1.648 8.039 7.481 1.00 91.25 266 TRP A C 1
ATOM 2098 O O . TRP A 1 266 ? 2.472 7.884 8.385 1.00 91.25 266 TRP A O 1
ATOM 2108 N N . GLN A 1 267 ? 0.513 8.724 7.682 1.00 92.06 267 GLN A N 1
ATOM 2109 C CA . GLN A 1 267 ? 0.113 9.279 8.985 1.00 92.06 267 GLN A CA 1
ATOM 2110 C C . GLN A 1 267 ? -0.921 8.399 9.707 1.00 92.06 267 GLN A C 1
ATOM 2112 O O . GLN A 1 267 ? -2.115 8.678 9.763 1.00 92.06 267 GLN A O 1
ATOM 2117 N N . LEU A 1 268 ? -0.451 7.336 10.363 1.00 88.94 268 LEU A N 1
ATOM 2118 C CA . LEU A 1 268 ? -1.298 6.392 11.118 1.00 88.94 268 LEU A CA 1
ATOM 2119 C C . LEU A 1 268 ? -2.025 6.989 12.345 1.00 88.94 268 LEU A C 1
ATOM 2121 O O . LEU A 1 268 ? -2.804 6.291 13.002 1.00 88.94 268 LEU A O 1
ATOM 2125 N N . LYS A 1 269 ? -1.716 8.234 12.735 1.00 90.00 269 LYS A N 1
ATOM 2126 C CA . LYS A 1 269 ? -2.094 8.810 14.039 1.00 90.00 269 LYS A CA 1
ATOM 2127 C C . LYS A 1 269 ? -2.859 10.136 13.976 1.00 90.00 269 LYS A C 1
ATOM 2129 O O . LYS A 1 269 ? -3.282 10.576 15.042 1.00 90.00 269 LYS A O 1
ATOM 2134 N N . THR A 1 270 ? -3.126 10.719 12.806 1.00 91.62 270 THR A N 1
ATOM 2135 C CA . THR A 1 270 ? -3.870 11.992 12.664 1.00 91.62 270 THR A CA 1
ATOM 2136 C C . THR A 1 270 ? -5.183 11.965 13.447 1.00 91.62 270 THR A C 1
ATOM 2138 O O . THR A 1 270 ? -5.386 12.759 14.362 1.00 91.62 270 THR A O 1
ATOM 2141 N N . PHE A 1 271 ? -6.019 10.940 13.238 1.00 92.81 271 PHE A N 1
ATOM 2142 C CA . PHE A 1 271 ? -7.274 10.786 13.984 1.00 92.81 271 PHE A CA 1
ATOM 2143 C C . PHE A 1 271 ? -7.073 10.623 15.504 1.00 92.81 271 PHE A C 1
ATOM 2145 O O . PHE A 1 271 ? -7.851 11.153 16.294 1.00 92.81 271 PHE A O 1
ATOM 2152 N N . TRP A 1 272 ? -6.014 9.929 15.939 1.00 92.81 272 TRP A N 1
ATOM 2153 C CA . TRP A 1 272 ? -5.681 9.792 17.365 1.00 92.81 272 TRP A CA 1
ATOM 2154 C C . TRP A 1 272 ? -5.236 11.122 17.990 1.00 92.81 272 TRP A C 1
ATOM 2156 O O . TRP A 1 272 ? -5.385 11.297 19.198 1.00 92.81 272 TRP A O 1
ATOM 2166 N N . HIS A 1 273 ? -4.683 12.048 17.202 1.00 91.12 273 HIS A N 1
ATOM 2167 C CA . HIS A 1 273 ? -4.218 13.347 17.684 1.00 91.12 273 HIS A CA 1
ATOM 2168 C C . HIS A 1 273 ? -5.280 14.443 17.595 1.00 91.12 273 HIS A C 1
ATOM 2170 O O . HIS A 1 273 ? -5.406 15.228 18.533 1.00 91.12 273 HIS A O 1
ATOM 2176 N N . GLU A 1 274 ? -6.055 14.453 16.516 1.00 90.06 274 GLU A N 1
ATOM 2177 C CA . GLU A 1 274 ? -6.865 15.601 16.096 1.00 90.06 274 GLU A CA 1
ATOM 2178 C C . GLU A 1 274 ? -8.359 15.272 15.969 1.00 90.06 274 GLU A C 1
ATOM 2180 O O . GLU A 1 274 ? -9.166 16.172 15.749 1.00 90.06 274 GLU A O 1
ATOM 2185 N N . ARG A 1 275 ? -8.751 13.990 16.098 1.00 90.06 275 ARG A N 1
ATOM 2186 C CA . ARG A 1 275 ? -10.113 13.468 15.827 1.00 90.06 275 ARG A CA 1
ATOM 2187 C C . ARG A 1 275 ? -10.613 13.738 14.389 1.00 90.06 275 ARG A C 1
ATOM 2189 O O . ARG A 1 275 ? -11.812 13.646 14.114 1.00 90.06 275 ARG A O 1
ATOM 2196 N N . ARG A 1 276 ? -9.693 14.025 13.460 1.00 89.38 276 ARG A N 1
ATOM 2197 C CA . ARG A 1 276 ? -9.948 14.339 12.043 1.00 89.38 276 ARG A CA 1
ATOM 2198 C C . ARG A 1 276 ? -9.509 13.225 11.099 1.00 89.38 276 ARG A C 1
ATOM 2200 O O . ARG A 1 276 ? -8.681 12.385 11.448 1.00 89.38 276 ARG A O 1
ATOM 2207 N N . LEU A 1 277 ? -10.087 13.239 9.901 1.00 90.62 277 LEU A N 1
ATOM 2208 C CA . LEU A 1 277 ? -9.743 12.365 8.783 1.00 90.62 277 LEU A CA 1
ATOM 2209 C C . LEU A 1 277 ? -9.210 13.229 7.629 1.00 90.62 277 LEU A C 1
ATOM 2211 O O . LEU A 1 277 ? -9.954 14.066 7.118 1.00 90.62 277 LEU A O 1
ATOM 2215 N N . SER A 1 278 ? -7.966 13.011 7.198 1.00 91.00 278 SER A N 1
ATOM 2216 C CA . SER A 1 278 ? -7.377 13.676 6.028 1.00 91.00 278 SER A CA 1
ATOM 2217 C C . SER A 1 278 ? -7.079 12.657 4.927 1.00 91.00 278 SER A C 1
ATOM 2219 O O . SER A 1 278 ? -6.448 11.627 5.166 1.00 91.00 278 SER A O 1
ATOM 2221 N N . MET A 1 279 ? -7.530 12.912 3.699 1.00 88.81 279 MET A N 1
ATOM 2222 C CA . MET A 1 279 ? -7.267 12.041 2.543 1.00 88.81 279 MET A CA 1
ATOM 2223 C C . MET A 1 279 ? -5.841 12.216 2.002 1.00 88.81 279 MET A C 1
ATOM 2225 O O . MET A 1 279 ? -5.391 11.389 1.197 1.00 88.81 279 MET A O 1
ATOM 2229 N N . GLY A 1 280 ? -5.144 13.270 2.442 1.00 89.62 280 GLY A N 1
ATOM 2230 C CA . GLY A 1 280 ? -3.707 13.476 2.250 1.00 89.62 280 GLY A CA 1
ATOM 2231 C C . GLY A 1 280 ? -2.832 12.497 3.042 1.00 89.62 280 GLY A C 1
ATOM 2232 O O . GLY A 1 280 ? -1.696 12.248 2.647 1.00 89.62 280 GLY A O 1
ATOM 2233 N N . ASP A 1 281 ? -3.369 11.861 4.089 1.00 93.12 281 ASP A N 1
ATOM 2234 C CA . ASP A 1 281 ? -2.637 10.860 4.878 1.00 93.12 281 ASP A CA 1
ATOM 2235 C C . ASP A 1 281 ? -2.432 9.532 4.127 1.00 93.12 281 ASP A C 1
ATOM 2237 O O . ASP A 1 281 ? -1.603 8.718 4.537 1.00 93.12 281 ASP A O 1
ATOM 2241 N N . VAL A 1 282 ? -3.187 9.287 3.044 1.00 94.25 282 VAL A N 1
ATOM 2242 C CA . VAL A 1 282 ? -3.096 8.065 2.226 1.00 94.25 282 VAL A CA 1
ATOM 2243 C C . VAL A 1 282 ? -2.545 8.378 0.842 1.00 94.25 282 VAL A C 1
ATOM 2245 O O . VAL A 1 282 ? -3.236 8.989 0.026 1.00 94.25 282 VAL A O 1
ATOM 2248 N N . ASP A 1 283 ? -1.374 7.845 0.520 1.00 93.88 283 ASP A N 1
ATOM 2249 C CA . ASP A 1 283 ? -0.824 7.851 -0.833 1.00 93.88 283 ASP A CA 1
ATOM 2250 C C . ASP A 1 283 ? -1.263 6.627 -1.641 1.00 93.88 283 ASP A C 1
ATOM 2252 O O . ASP A 1 283 ? -1.491 5.540 -1.106 1.00 93.88 283 ASP A O 1
ATOM 2256 N N . PHE A 1 284 ? -1.367 6.802 -2.959 1.00 94.56 284 PHE A N 1
ATOM 2257 C CA . PHE A 1 284 ? -1.539 5.704 -3.907 1.00 94.56 284 PHE A CA 1
ATOM 2258 C C . PHE A 1 284 ? -0.258 5.520 -4.720 1.00 94.56 284 PHE A C 1
ATOM 2260 O O . PHE A 1 284 ? 0.211 6.454 -5.373 1.00 94.56 284 PHE A O 1
ATOM 2267 N N . HIS A 1 285 ? 0.262 4.296 -4.747 1.00 91.75 285 HIS A N 1
ATOM 2268 C CA . HIS A 1 285 ? 1.406 3.931 -5.576 1.00 91.75 285 HIS A CA 1
ATOM 2269 C C . HIS A 1 285 ? 1.046 2.752 -6.484 1.00 91.75 285 HIS A C 1
ATOM 2271 O O . HIS A 1 285 ? 0.482 1.753 -6.034 1.00 91.75 285 HIS A O 1
ATOM 2277 N N . SER A 1 286 ? 1.410 2.839 -7.764 1.00 89.69 286 SER A N 1
ATOM 2278 C CA . SER A 1 286 ? 1.426 1.665 -8.637 1.00 89.69 286 SER A CA 1
ATOM 2279 C C . SER A 1 286 ? 2.533 0.699 -8.213 1.00 89.69 286 SER A C 1
ATOM 2281 O O . SER A 1 286 ? 3.486 1.071 -7.522 1.00 89.69 286 SER A O 1
ATOM 2283 N N . PHE A 1 287 ? 2.436 -0.541 -8.687 1.00 87.81 287 PHE A N 1
ATOM 2284 C CA . PHE A 1 287 ? 3.481 -1.538 -8.502 1.00 87.81 287 PHE A CA 1
ATOM 2285 C C . PHE A 1 287 ? 4.839 -1.058 -9.022 1.00 87.81 287 PHE A C 1
ATOM 2287 O O . PHE A 1 287 ? 5.853 -1.150 -8.333 1.00 87.81 287 PHE A O 1
ATOM 2294 N N . GLU A 1 288 ? 4.832 -0.484 -10.225 1.00 80.44 288 GLU A N 1
ATOM 2295 C CA . GLU A 1 288 ? 6.014 0.049 -10.892 1.00 80.44 288 GLU A CA 1
ATOM 2296 C C . GLU A 1 288 ? 6.661 1.184 -10.095 1.00 80.44 288 GLU A C 1
ATOM 2298 O O . GLU A 1 288 ? 7.882 1.253 -10.063 1.00 80.44 288 GLU A O 1
ATOM 2303 N N . ASN A 1 289 ? 5.883 2.036 -9.418 1.00 80.19 289 ASN A N 1
ATOM 2304 C CA . ASN A 1 289 ? 6.433 3.143 -8.631 1.00 80.19 289 ASN A CA 1
ATOM 2305 C C . ASN A 1 289 ? 7.142 2.668 -7.351 1.00 80.19 289 ASN A C 1
ATOM 2307 O O . ASN A 1 289 ? 8.073 3.335 -6.915 1.00 80.19 289 ASN A O 1
ATOM 2311 N N . ILE A 1 290 ? 6.718 1.545 -6.755 1.00 80.69 290 ILE A N 1
ATOM 2312 C CA . ILE A 1 290 ? 7.384 0.959 -5.576 1.00 80.69 290 ILE A CA 1
ATOM 2313 C C . ILE A 1 290 ? 8.581 0.080 -5.976 1.00 80.69 290 ILE A C 1
ATOM 2315 O O . ILE A 1 290 ? 9.561 0.014 -5.238 1.00 80.69 290 ILE A O 1
ATOM 2319 N N . GLU A 1 291 ? 8.538 -0.590 -7.134 1.00 75.25 291 GLU A N 1
ATOM 2320 C CA . GLU A 1 291 ? 9.702 -1.325 -7.660 1.00 75.25 291 GLU A CA 1
ATOM 2321 C C . GLU A 1 291 ? 10.756 -0.423 -8.328 1.00 75.25 291 GLU A C 1
ATOM 2323 O O . GLU A 1 291 ? 11.902 -0.846 -8.487 1.00 75.25 291 GLU A O 1
ATOM 2328 N N . ALA A 1 292 ? 10.394 0.788 -8.756 1.00 68.00 292 ALA A N 1
ATOM 2329 C CA . ALA A 1 292 ? 11.319 1.708 -9.403 1.00 68.00 292 ALA A CA 1
ATOM 2330 C C . ALA A 1 292 ? 12.333 2.291 -8.411 1.00 68.00 292 ALA A C 1
ATOM 2332 O O . ALA A 1 292 ? 11.979 2.794 -7.346 1.00 68.00 292 ALA A O 1
ATOM 2333 N N . SER A 1 293 ? 13.602 2.333 -8.825 1.00 69.38 293 SER A N 1
ATOM 2334 C CA . SER A 1 293 ? 14.575 3.248 -8.225 1.00 69.38 293 SER A CA 1
ATOM 2335 C C . SER A 1 293 ? 14.037 4.686 -8.293 1.00 69.38 293 SER A C 1
ATOM 2337 O O . SER A 1 293 ? 13.444 5.050 -9.317 1.00 69.38 293 SER A O 1
ATOM 2339 N N . PRO A 1 294 ? 14.263 5.524 -7.266 1.00 77.81 294 PRO A N 1
ATOM 2340 C CA . PRO A 1 294 ? 13.782 6.902 -7.257 1.00 77.81 294 PRO A CA 1
ATOM 2341 C C . PRO A 1 294 ? 14.319 7.699 -8.453 1.00 77.81 294 PRO A C 1
ATOM 2343 O O . PRO A 1 294 ? 15.404 7.427 -8.969 1.00 77.81 294 PRO A O 1
ATOM 2346 N N . CYS A 1 295 ? 13.556 8.708 -8.880 1.00 82.62 295 CYS A N 1
ATOM 2347 C CA . CYS A 1 295 ? 14.035 9.675 -9.863 1.00 82.62 295 CYS A CA 1
ATOM 2348 C C . CYS A 1 295 ? 15.109 10.553 -9.209 1.00 82.62 295 CYS A C 1
ATOM 2350 O O . CYS A 1 295 ? 14.836 11.201 -8.199 1.00 82.62 295 CYS A O 1
ATOM 2352 N N . VAL A 1 296 ? 16.313 10.576 -9.775 1.00 88.94 296 VAL A N 1
ATOM 2353 C CA . VAL A 1 296 ? 17.450 11.359 -9.273 1.00 88.94 296 VAL A CA 1
ATOM 2354 C C . VAL A 1 296 ? 17.727 12.507 -10.242 1.00 88.94 296 VAL A C 1
ATOM 2356 O O . VAL A 1 296 ? 17.668 12.325 -11.463 1.00 88.94 296 VAL A O 1
ATOM 2359 N N . ALA A 1 297 ? 18.032 13.700 -9.727 1.00 92.00 297 ALA A N 1
ATOM 2360 C CA . ALA A 1 297 ? 18.487 14.798 -10.572 1.00 92.00 297 ALA A CA 1
ATOM 2361 C C . ALA A 1 297 ? 19.834 14.437 -11.219 1.00 92.00 297 ALA A C 1
ATOM 2363 O O . ALA A 1 297 ? 20.700 13.823 -10.601 1.00 92.00 297 ALA A O 1
ATOM 2364 N N . ALA A 1 298 ? 20.043 14.827 -12.474 1.00 89.94 298 ALA A N 1
ATOM 2365 C CA . ALA A 1 298 ? 21.251 14.458 -13.212 1.00 89.94 298 ALA A CA 1
ATOM 2366 C C . ALA A 1 298 ? 22.554 15.023 -12.609 1.00 89.94 298 ALA A C 1
ATOM 2368 O O . ALA A 1 298 ? 23.622 14.520 -12.939 1.00 89.94 298 ALA A O 1
ATOM 2369 N N . SER A 1 299 ? 22.474 16.057 -11.765 1.00 92.44 299 SER A N 1
ATOM 2370 C CA . SER A 1 299 ? 23.588 16.595 -10.969 1.00 92.44 299 SER A CA 1
ATOM 2371 C C . SER A 1 299 ? 23.994 15.693 -9.803 1.00 92.44 299 SER A C 1
ATOM 2373 O O . SER A 1 299 ? 25.156 15.692 -9.413 1.00 92.44 299 SER A O 1
ATOM 2375 N N . ASP A 1 300 ? 23.045 14.923 -9.272 1.00 92.88 300 ASP A N 1
ATOM 2376 C CA . ASP A 1 300 ? 23.168 14.218 -7.992 1.00 92.88 300 ASP A CA 1
ATOM 2377 C C . ASP A 1 300 ? 23.447 12.716 -8.208 1.00 92.88 300 ASP A C 1
ATOM 2379 O O . ASP A 1 300 ? 23.688 11.961 -7.268 1.00 92.88 300 ASP A O 1
ATOM 2383 N N . ALA A 1 301 ? 23.408 12.270 -9.467 1.00 91.81 301 ALA A N 1
ATOM 2384 C CA . ALA A 1 301 ? 23.740 10.914 -9.882 1.00 91.81 301 ALA A CA 1
ATOM 2385 C C . ALA A 1 301 ? 25.263 10.669 -9.904 1.00 91.81 301 ALA A C 1
ATOM 2387 O O . ALA A 1 301 ? 26.059 11.604 -9.974 1.00 91.81 301 ALA A O 1
ATOM 2388 N N . ASP A 1 302 ? 25.686 9.401 -9.905 1.00 93.88 302 ASP A N 1
ATOM 2389 C CA . ASP A 1 302 ? 27.105 9.029 -9.959 1.00 93.88 302 ASP A CA 1
ATOM 2390 C C . ASP A 1 302 ? 27.775 9.394 -11.295 1.00 93.88 302 ASP A C 1
ATOM 2392 O O . ASP A 1 302 ? 27.121 9.464 -12.336 1.00 93.88 302 ASP A O 1
ATOM 2396 N N . ALA A 1 303 ? 29.103 9.550 -11.285 1.00 94.75 303 ALA A N 1
ATOM 2397 C CA . ALA A 1 303 ? 29.888 10.023 -12.430 1.00 94.75 303 ALA A CA 1
ATOM 2398 C C . ALA A 1 303 ? 29.640 9.254 -13.747 1.00 94.75 303 ALA A C 1
ATOM 2400 O O . ALA A 1 303 ? 29.625 9.863 -14.817 1.00 94.75 303 ALA A O 1
ATOM 2401 N N . LEU A 1 304 ? 29.389 7.937 -13.695 1.00 95.06 304 LEU A N 1
ATOM 2402 C CA . LEU A 1 304 ? 29.073 7.154 -14.896 1.00 95.06 304 LEU A CA 1
ATOM 2403 C C . LEU A 1 304 ? 27.687 7.512 -15.457 1.00 95.06 304 LEU A C 1
ATOM 2405 O O . LEU A 1 304 ? 27.526 7.648 -16.671 1.00 95.06 304 LEU A O 1
ATOM 2409 N N . THR A 1 305 ? 26.700 7.711 -14.580 1.00 95.81 305 THR A N 1
ATOM 2410 C CA . THR A 1 305 ? 25.372 8.207 -14.965 1.00 95.81 305 THR A CA 1
ATOM 2411 C C . THR A 1 305 ? 25.466 9.634 -15.508 1.00 95.81 305 THR A C 1
ATOM 2413 O O . THR A 1 305 ? 24.879 9.918 -16.549 1.00 95.81 305 THR A O 1
ATOM 2416 N N . GLN A 1 306 ? 26.251 10.520 -14.883 1.00 96.56 306 GLN A N 1
ATOM 2417 C CA . GLN A 1 306 ? 26.467 11.888 -15.379 1.00 96.56 306 GLN A CA 1
ATOM 2418 C C . GLN A 1 306 ? 27.076 11.901 -16.790 1.00 96.56 306 GLN A C 1
ATOM 2420 O O . GLN A 1 306 ? 26.569 12.605 -17.667 1.00 96.56 306 GLN A O 1
ATOM 2425 N N . ALA A 1 307 ? 28.100 11.076 -17.039 1.00 96.75 307 ALA A N 1
ATOM 2426 C CA . ALA A 1 307 ? 28.705 10.915 -18.361 1.00 96.75 307 ALA A CA 1
ATOM 2427 C C . ALA A 1 307 ? 27.683 10.427 -19.405 1.00 96.75 307 ALA A C 1
ATOM 2429 O O . ALA A 1 307 ? 27.614 10.969 -20.509 1.00 96.75 307 ALA A O 1
ATOM 2430 N N . LEU A 1 308 ? 26.824 9.467 -19.044 1.00 97.94 308 LEU A N 1
ATOM 2431 C CA . LEU A 1 308 ? 25.754 9.000 -19.927 1.00 97.94 308 LEU A CA 1
ATOM 2432 C C . LEU A 1 308 ? 24.721 10.096 -20.223 1.00 97.94 308 LEU A C 1
ATOM 2434 O O . LEU A 1 308 ? 24.284 10.243 -21.366 1.00 97.94 308 LEU A O 1
ATOM 2438 N N . VAL A 1 309 ? 24.320 10.873 -19.212 1.00 97.50 309 VAL A N 1
ATOM 2439 C CA . VAL A 1 309 ? 23.365 11.979 -19.378 1.00 97.50 309 VAL A CA 1
ATOM 2440 C C . VAL A 1 309 ? 23.955 13.077 -20.265 1.00 97.50 309 VAL A C 1
ATOM 2442 O O . VAL A 1 309 ? 23.239 13.610 -21.115 1.00 97.50 309 VAL A O 1
ATOM 2445 N N . HIS A 1 310 ? 25.241 13.400 -20.104 1.00 97.62 310 HIS A N 1
ATOM 2446 C CA . HIS A 1 310 ? 25.954 14.334 -20.973 1.00 97.62 310 HIS A CA 1
ATOM 2447 C C . HIS A 1 310 ? 25.908 13.863 -22.433 1.00 97.62 310 HIS A C 1
ATOM 2449 O O . HIS A 1 310 ? 25.409 14.583 -23.297 1.00 97.62 310 HIS A O 1
ATOM 2455 N N . GLU A 1 311 ? 26.318 12.622 -22.697 1.00 98.12 311 GLU A N 1
ATOM 2456 C CA . GLU A 1 311 ? 26.306 12.038 -24.042 1.00 98.12 311 GLU A CA 1
ATOM 2457 C C . GLU A 1 311 ? 24.905 11.945 -24.655 1.00 98.12 311 GLU A C 1
ATOM 2459 O O . GLU A 1 311 ? 24.730 12.212 -25.845 1.00 98.12 311 GLU A O 1
ATOM 2464 N N . MET A 1 312 ? 23.879 11.641 -23.854 1.00 98.12 312 MET A N 1
ATOM 2465 C CA . MET A 1 312 ? 22.492 11.651 -24.325 1.00 98.12 312 MET A CA 1
ATOM 2466 C C . MET A 1 312 ? 22.023 13.062 -24.700 1.00 98.12 312 MET A C 1
ATOM 2468 O O . MET A 1 312 ? 21.330 13.219 -25.704 1.00 98.12 312 MET A O 1
ATOM 2472 N N . ARG A 1 313 ? 22.412 14.101 -23.946 1.00 97.69 313 ARG A N 1
ATOM 2473 C CA . ARG A 1 313 ? 22.124 15.501 -24.309 1.00 97.69 313 ARG A CA 1
ATOM 2474 C C . ARG A 1 313 ? 22.825 15.876 -25.617 1.00 97.69 313 ARG A C 1
ATOM 2476 O O . ARG A 1 313 ? 22.156 16.357 -26.523 1.00 97.69 313 ARG A O 1
ATOM 2483 N N . VAL A 1 314 ? 24.117 15.566 -25.763 1.00 97.69 314 VAL A N 1
ATOM 2484 C CA . VAL A 1 314 ? 24.875 15.814 -27.005 1.00 97.69 314 VAL A CA 1
ATOM 2485 C C . VAL A 1 314 ? 24.241 15.094 -28.200 1.00 97.69 314 VAL A C 1
ATOM 2487 O O . VAL A 1 314 ? 24.077 15.696 -29.261 1.00 97.69 314 VAL A O 1
ATOM 2490 N N . PHE A 1 315 ? 23.844 13.828 -28.044 1.00 97.44 315 PHE A N 1
ATOM 2491 C CA . PHE A 1 315 ? 23.217 13.062 -29.122 1.00 97.44 315 PHE A CA 1
ATOM 2492 C C . PHE A 1 315 ? 21.816 13.583 -29.476 1.00 97.44 315 PHE A C 1
ATOM 2494 O O . PHE A 1 315 ? 21.520 13.752 -30.658 1.00 97.44 315 PHE A O 1
ATOM 2501 N N . ARG A 1 316 ? 20.985 13.921 -28.481 1.00 95.56 316 ARG A N 1
ATOM 2502 C CA . ARG A 1 316 ? 19.695 14.604 -28.679 1.00 95.56 316 ARG A CA 1
ATOM 2503 C C . ARG A 1 316 ? 19.875 15.916 -29.438 1.00 95.56 316 ARG A C 1
ATOM 2505 O O . ARG A 1 316 ? 19.181 16.146 -30.421 1.00 95.56 316 ARG A O 1
ATOM 2512 N N . ASP A 1 317 ? 20.800 16.763 -29.002 1.00 95.50 317 ASP A N 1
ATOM 2513 C CA . ASP A 1 317 ? 20.995 18.098 -29.574 1.00 95.50 317 ASP A CA 1
ATOM 2514 C C . ASP A 1 317 ? 21.646 18.034 -30.962 1.00 95.50 317 ASP A C 1
ATOM 2516 O O . ASP A 1 317 ? 21.474 18.938 -31.774 1.00 95.50 317 ASP A O 1
ATOM 2520 N N . GLN A 1 318 ? 22.374 16.960 -31.279 1.00 94.25 318 GLN A N 1
ATOM 2521 C CA . GLN A 1 318 ? 22.780 16.638 -32.648 1.00 94.25 318 GLN A CA 1
ATOM 2522 C C . GLN A 1 318 ? 21.590 16.170 -33.498 1.00 94.25 318 GLN A C 1
ATOM 2524 O O . GLN A 1 318 ? 21.441 16.639 -34.621 1.00 94.25 318 GLN A O 1
ATOM 2529 N N . PHE A 1 319 ? 20.741 15.285 -32.969 1.00 92.88 319 PHE A N 1
ATOM 2530 C CA . PHE A 1 319 ? 19.575 14.755 -33.677 1.00 92.88 319 PHE A CA 1
ATOM 2531 C C . PHE A 1 319 ? 18.557 15.852 -34.024 1.00 92.88 319 PHE A C 1
ATOM 2533 O O . PHE A 1 319 ? 18.170 15.972 -35.181 1.00 92.88 319 PHE A O 1
ATOM 2540 N N . LEU A 1 320 ? 18.180 16.689 -33.052 1.00 90.94 320 LEU A N 1
ATOM 2541 C CA . LEU A 1 320 ? 17.214 17.779 -33.244 1.00 90.94 320 LEU A CA 1
ATOM 2542 C C . LEU A 1 320 ? 17.726 18.868 -34.201 1.00 90.94 320 LEU A C 1
ATOM 2544 O O . LEU A 1 320 ? 16.934 19.492 -34.894 1.00 90.94 320 LEU A O 1
ATOM 2548 N N . ARG A 1 321 ? 19.046 19.097 -34.273 1.00 90.44 321 ARG A N 1
ATOM 2549 C CA . ARG A 1 321 ? 19.633 20.038 -35.246 1.00 90.44 321 ARG A CA 1
ATOM 2550 C C . ARG A 1 321 ? 19.626 19.523 -36.684 1.00 90.44 321 ARG A C 1
ATOM 2552 O O . ARG A 1 321 ? 19.667 20.349 -37.582 1.00 90.44 321 ARG A O 1
ATOM 2559 N N . ALA A 1 322 ? 19.596 18.205 -36.880 1.00 87.19 322 ALA A N 1
ATOM 2560 C CA . ALA A 1 322 ? 19.511 17.556 -38.190 1.00 87.19 322 ALA A CA 1
ATOM 2561 C C . ALA A 1 322 ? 18.072 17.108 -38.528 1.00 87.19 322 ALA A C 1
ATOM 2563 O O . ALA A 1 322 ? 17.849 16.285 -39.421 1.00 87.19 322 ALA A O 1
ATOM 2564 N N . GLU A 1 323 ? 17.077 17.587 -37.774 1.00 82.81 323 GLU A N 1
ATOM 2565 C CA . GLU A 1 323 ? 15.682 17.220 -37.975 1.00 82.81 323 GLU A CA 1
ATOM 2566 C C . GLU A 1 323 ? 15.134 17.871 -39.253 1.00 82.81 323 GLU A C 1
ATOM 2568 O O . GLU A 1 323 ? 14.973 19.084 -39.335 1.00 82.81 323 GLU A O 1
ATOM 2573 N N . GLY A 1 324 ? 14.823 17.040 -40.251 1.00 82.25 324 GLY A N 1
ATOM 2574 C CA . GLY A 1 324 ? 14.335 17.477 -41.564 1.00 82.25 324 GLY A CA 1
ATOM 2575 C C . GLY A 1 324 ? 15.372 17.377 -42.686 1.00 82.25 324 GLY A C 1
ATOM 2576 O O . GLY A 1 324 ? 14.977 17.251 -43.842 1.00 82.25 324 GLY A O 1
ATOM 2577 N N . ASP A 1 325 ? 16.667 17.302 -42.361 1.00 86.06 325 ASP A N 1
ATOM 2578 C CA . ASP A 1 325 ? 17.764 17.212 -43.345 1.00 86.06 325 ASP A CA 1
ATOM 2579 C C . ASP A 1 325 ? 17.840 15.852 -44.071 1.00 86.06 325 ASP A C 1
ATOM 2581 O O . ASP A 1 325 ? 18.610 15.677 -45.016 1.00 86.06 325 ASP A O 1
ATOM 2585 N N . GLY A 1 326 ? 17.061 14.858 -43.634 1.00 84.75 326 GLY A N 1
ATOM 2586 C CA . GLY A 1 326 ? 17.069 13.516 -44.208 1.00 84.75 326 GLY A CA 1
ATOM 2587 C C . GLY A 1 326 ? 15.798 12.714 -43.941 1.00 84.75 326 GLY A C 1
ATOM 2588 O O . GLY A 1 326 ? 14.881 13.133 -43.235 1.00 84.75 326 GLY A O 1
ATOM 2589 N N . GLU A 1 327 ? 15.752 11.498 -44.483 1.00 87.94 327 GLU A N 1
ATOM 2590 C CA . GLU A 1 327 ? 14.546 10.658 -44.568 1.00 87.94 327 GLU A CA 1
ATOM 2591 C C . GLU A 1 327 ? 14.109 10.003 -43.240 1.00 87.94 327 GLU A C 1
ATOM 2593 O O . GLU A 1 327 ? 13.412 8.983 -43.236 1.00 87.94 327 GLU A O 1
ATOM 2598 N N . VAL A 1 328 ? 14.511 10.548 -42.088 1.00 86.38 328 VAL A N 1
ATOM 2599 C CA . VAL A 1 328 ? 14.266 9.951 -40.763 1.00 86.38 328 VAL A CA 1
ATOM 2600 C C . VAL A 1 328 ? 12.770 9.751 -40.513 1.00 86.38 328 VAL A C 1
ATOM 2602 O O . VAL A 1 328 ? 12.341 8.637 -40.221 1.00 86.38 328 VAL A O 1
ATOM 2605 N N . GLY A 1 329 ? 11.953 10.793 -40.695 1.00 80.75 329 GLY A N 1
ATOM 2606 C CA . GLY A 1 329 ? 10.496 10.701 -40.525 1.00 80.75 329 GLY A CA 1
ATOM 2607 C C . GLY A 1 329 ? 9.764 9.976 -41.665 1.00 80.75 329 GLY A C 1
ATOM 2608 O O . GLY A 1 329 ? 8.689 9.418 -41.441 1.00 80.75 329 GLY A O 1
ATOM 2609 N N . ALA A 1 330 ? 10.333 9.973 -42.875 1.00 83.50 330 ALA A N 1
ATOM 2610 C CA . ALA A 1 330 ? 9.691 9.447 -44.083 1.00 83.50 330 ALA A CA 1
ATOM 2611 C C . ALA A 1 330 ? 9.913 7.937 -44.276 1.00 83.50 330 ALA A C 1
ATOM 2613 O O . ALA A 1 330 ? 8.968 7.208 -44.580 1.00 83.50 330 ALA A O 1
ATOM 2614 N N . PHE A 1 331 ? 11.145 7.466 -44.072 1.00 87.88 331 PHE A N 1
ATOM 2615 C CA . PHE A 1 331 ? 11.558 6.086 -44.322 1.00 87.88 331 PHE A CA 1
ATOM 2616 C C . PHE A 1 331 ? 11.948 5.359 -43.031 1.00 87.88 331 PHE A C 1
ATOM 2618 O O . PHE A 1 331 ? 11.342 4.338 -42.688 1.00 87.88 331 PHE A O 1
ATOM 2625 N N . TRP A 1 332 ? 12.917 5.894 -42.279 1.00 89.06 332 TRP A N 1
ATOM 2626 C CA . TRP A 1 332 ? 13.509 5.185 -41.137 1.00 89.06 332 TRP A CA 1
ATOM 2627 C C . TRP A 1 332 ? 12.540 5.001 -39.967 1.00 89.06 332 TRP A C 1
ATOM 2629 O O . TRP A 1 332 ? 12.588 3.964 -39.312 1.00 89.06 332 TRP A O 1
ATOM 2639 N N . LEU A 1 333 ? 11.621 5.941 -39.743 1.00 88.88 333 LEU A N 1
ATOM 2640 C CA . LEU A 1 333 ? 10.597 5.901 -38.690 1.00 88.88 333 LEU A CA 1
ATOM 2641 C C . LEU A 1 333 ? 9.170 5.795 -39.257 1.00 88.88 333 LEU A C 1
ATOM 2643 O O . LEU A 1 333 ? 8.211 6.226 -38.618 1.00 88.88 333 LEU A O 1
ATOM 2647 N N . ARG A 1 334 ? 9.002 5.227 -40.460 1.00 83.25 334 ARG A N 1
ATOM 2648 C CA . ARG A 1 334 ? 7.740 5.261 -41.231 1.00 83.25 334 ARG A CA 1
ATOM 2649 C C . ARG A 1 334 ? 6.481 4.740 -40.519 1.00 83.25 334 ARG A C 1
ATOM 2651 O O . ARG A 1 334 ? 5.386 5.085 -40.954 1.00 83.25 334 ARG A O 1
ATOM 2658 N N . LYS A 1 335 ? 6.602 3.906 -39.474 1.00 84.44 335 LYS A N 1
ATOM 2659 C CA . LYS A 1 335 ? 5.450 3.377 -38.715 1.00 84.44 335 LYS A CA 1
ATOM 2660 C C . LYS A 1 335 ? 4.996 4.332 -37.612 1.00 84.44 335 LYS A C 1
ATOM 2662 O O . LYS A 1 335 ? 3.826 4.698 -37.576 1.00 84.44 335 LYS A O 1
ATOM 2667 N N . SER A 1 336 ? 5.887 4.694 -36.689 1.00 83.56 336 SER A N 1
ATOM 2668 C CA . SER A 1 336 ? 5.539 5.480 -35.500 1.00 83.56 336 SER A CA 1
ATOM 2669 C C . SER A 1 336 ? 5.779 6.977 -35.644 1.00 83.56 336 SER A C 1
ATOM 2671 O O . SER A 1 336 ? 5.172 7.750 -34.903 1.00 83.56 336 SER A O 1
ATOM 2673 N N . ARG A 1 337 ? 6.692 7.374 -36.541 1.00 85.81 337 ARG A N 1
ATOM 2674 C CA . ARG A 1 337 ? 7.294 8.716 -36.633 1.00 85.81 337 ARG A CA 1
ATOM 2675 C C . ARG A 1 337 ? 7.847 9.233 -35.295 1.00 85.81 337 ARG A C 1
ATOM 2677 O O . ARG A 1 337 ? 7.953 10.439 -35.096 1.00 85.81 337 ARG A O 1
ATOM 2684 N N . LYS A 1 338 ? 8.188 8.336 -34.361 1.00 87.19 338 LYS A N 1
ATOM 2685 C CA . LYS A 1 338 ? 8.682 8.683 -33.022 1.00 87.19 338 LYS A CA 1
ATOM 2686 C C . LYS A 1 338 ? 10.136 8.228 -32.858 1.00 87.19 338 LYS A C 1
ATOM 2688 O O . LYS A 1 338 ? 10.378 7.025 -32.730 1.00 87.19 338 LYS A O 1
ATOM 2693 N N . PRO A 1 339 ? 11.105 9.159 -32.877 1.00 92.12 339 PRO A N 1
ATOM 2694 C CA . PRO A 1 339 ? 12.502 8.846 -32.612 1.00 92.12 339 PRO A CA 1
ATOM 2695 C C . PRO A 1 339 ? 12.704 8.418 -31.159 1.00 92.12 339 PRO A C 1
ATOM 2697 O O . PRO A 1 339 ? 12.236 9.056 -30.212 1.00 92.12 339 PRO A O 1
ATOM 2700 N N . VAL A 1 340 ? 13.451 7.336 -30.998 1.00 95.19 340 VAL A N 1
ATOM 2701 C CA . VAL A 1 340 ? 13.993 6.852 -29.734 1.00 95.19 340 VAL A CA 1
ATOM 2702 C C . VAL A 1 340 ? 15.501 6.774 -29.908 1.00 95.19 340 VAL A C 1
ATOM 2704 O O . VAL A 1 340 ? 15.984 6.143 -30.848 1.00 95.19 340 VAL A O 1
ATOM 2707 N N . LEU A 1 341 ? 16.234 7.422 -29.011 1.00 97.25 341 LEU A N 1
ATOM 2708 C CA . LEU A 1 341 ? 17.690 7.442 -28.974 1.00 97.25 341 LEU A CA 1
ATOM 2709 C C . LEU A 1 341 ? 18.194 6.534 -27.851 1.00 97.25 341 LEU A C 1
ATOM 2711 O O . LEU A 1 341 ? 17.583 6.452 -26.784 1.00 97.25 341 LEU A O 1
ATOM 2715 N N . ALA A 1 342 ? 19.333 5.889 -28.079 1.00 98.25 342 ALA A N 1
ATOM 2716 C CA . ALA A 1 342 ? 20.057 5.130 -27.075 1.00 98.25 342 ALA A CA 1
ATOM 2717 C C . ALA A 1 342 ? 21.544 5.496 -27.053 1.00 98.25 342 ALA A C 1
ATOM 2719 O O . ALA A 1 342 ? 22.158 5.733 -28.096 1.00 98.25 342 ALA A O 1
ATOM 2720 N N . VAL A 1 343 ? 22.119 5.496 -25.851 1.00 98.50 343 VAL A N 1
ATOM 2721 C CA . VAL A 1 343 ? 23.550 5.709 -25.590 1.00 98.50 343 VAL A CA 1
ATOM 2722 C C . VAL A 1 343 ? 24.051 4.569 -24.716 1.00 98.50 343 VAL A C 1
ATOM 2724 O O . VAL A 1 343 ? 23.547 4.383 -23.615 1.00 98.50 343 VAL A O 1
ATOM 2727 N N . LEU A 1 344 ? 25.033 3.813 -25.196 1.00 98.38 344 LEU A N 1
ATOM 2728 C CA . LEU A 1 344 ? 25.684 2.706 -24.500 1.00 98.38 344 LEU A CA 1
ATOM 2729 C C . LEU A 1 344 ? 27.114 3.112 -24.121 1.00 98.38 344 LEU A C 1
ATOM 2731 O O . LEU A 1 344 ? 27.915 3.443 -24.995 1.00 98.38 344 LEU A O 1
ATOM 2735 N N . LEU A 1 345 ? 27.436 3.045 -22.830 1.00 98.12 345 LEU A N 1
ATOM 2736 C CA . LEU A 1 345 ? 28.790 3.214 -22.310 1.00 98.12 345 LEU A CA 1
ATOM 2737 C C . LEU A 1 345 ? 29.494 1.858 -22.203 1.00 98.12 345 LEU A C 1
ATOM 2739 O O . LEU A 1 345 ? 29.016 0.937 -21.529 1.00 98.12 345 LEU A O 1
ATOM 2743 N N . VAL A 1 346 ? 30.653 1.764 -22.849 1.00 97.19 346 VAL A N 1
ATOM 2744 C CA . VAL A 1 346 ? 31.537 0.598 -22.859 1.00 97.19 346 VAL A CA 1
ATOM 2745 C C . VAL A 1 346 ? 32.878 0.982 -22.252 1.00 97.19 346 VAL A C 1
ATOM 2747 O O . VAL A 1 346 ? 33.555 1.883 -22.731 1.00 97.19 346 VAL A O 1
ATOM 2750 N N . GLU A 1 347 ? 33.293 0.271 -21.219 1.00 95.38 347 GLU A N 1
ATOM 2751 C CA . GLU A 1 347 ? 34.627 0.384 -20.643 1.00 95.38 347 GLU A CA 1
ATOM 2752 C C . GLU A 1 347 ? 35.612 -0.460 -21.455 1.00 95.38 347 GLU A C 1
ATOM 2754 O O . GLU A 1 347 ? 35.407 -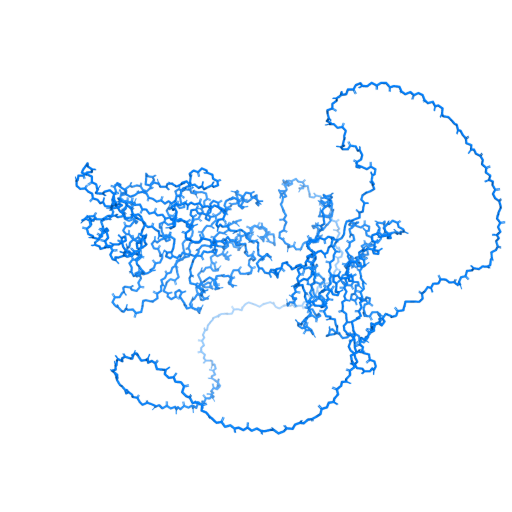1.662 -21.637 1.00 95.38 347 GLU A O 1
ATOM 2759 N N . LYS A 1 348 ? 36.687 0.158 -21.943 1.00 92.25 348 LYS A N 1
ATOM 2760 C CA . LYS A 1 348 ? 37.787 -0.528 -22.625 1.00 92.25 348 LYS A CA 1
ATOM 2761 C C . LYS A 1 348 ? 39.096 -0.227 -21.915 1.00 92.25 348 LYS A C 1
ATOM 2763 O O . LYS A 1 348 ? 39.324 0.902 -21.491 1.00 92.25 348 LYS A O 1
ATOM 2768 N N . GLN A 1 349 ? 39.968 -1.223 -21.845 1.00 89.50 349 GLN A N 1
ATOM 2769 C CA . GLN A 1 349 ? 41.372 -1.001 -21.518 1.00 89.50 349 GLN A CA 1
ATOM 2770 C C . GLN A 1 349 ? 42.115 -0.606 -22.797 1.00 89.50 349 GLN A C 1
ATOM 2772 O O . GLN A 1 349 ? 41.814 -1.126 -23.877 1.00 89.50 349 GLN A O 1
ATOM 2777 N N . ASP A 1 350 ? 43.033 0.347 -22.697 1.00 83.94 350 ASP A N 1
ATOM 2778 C CA . ASP A 1 350 ? 43.984 0.647 -23.765 1.00 83.94 350 ASP A CA 1
ATOM 2779 C C . ASP A 1 350 ? 45.225 -0.263 -23.693 1.00 83.94 350 ASP A C 1
ATOM 2781 O O . ASP A 1 350 ? 45.332 -1.145 -22.838 1.00 83.94 350 ASP A O 1
ATOM 2785 N N . ALA A 1 351 ? 46.165 -0.069 -24.622 1.00 80.62 351 ALA A N 1
ATOM 2786 C CA . ALA A 1 351 ? 47.401 -0.850 -24.686 1.00 80.62 351 ALA A CA 1
ATOM 2787 C C . ALA A 1 351 ? 48.337 -0.626 -23.479 1.00 80.62 351 ALA A C 1
ATOM 2789 O O . ALA A 1 351 ? 49.210 -1.455 -23.232 1.00 80.62 351 ALA A O 1
ATOM 2790 N N . CYS A 1 352 ? 48.143 0.458 -22.724 1.00 81.06 352 CYS A N 1
ATOM 2791 C CA . CYS A 1 352 ? 48.883 0.783 -21.506 1.00 81.06 352 CYS A CA 1
ATOM 2792 C C . CYS A 1 352 ? 48.184 0.247 -20.239 1.00 81.06 352 CYS A C 1
ATOM 2794 O O . CYS A 1 352 ? 48.700 0.411 -19.135 1.00 81.06 352 CYS A O 1
ATOM 2796 N N . GLY A 1 353 ? 47.013 -0.387 -20.381 1.00 81.56 353 GLY A N 1
ATOM 2797 C CA . GLY A 1 353 ? 46.194 -0.900 -19.283 1.00 81.56 353 GLY A CA 1
ATOM 2798 C C . GLY A 1 353 ? 45.297 0.146 -18.614 1.00 81.56 353 GLY A C 1
ATOM 2799 O O . GLY A 1 353 ? 44.538 -0.205 -17.705 1.00 81.56 353 GLY A O 1
ATOM 2800 N N . ALA A 1 354 ? 45.327 1.407 -19.058 1.00 87.38 354 ALA A N 1
ATOM 2801 C CA . ALA A 1 354 ? 44.450 2.440 -18.527 1.00 87.38 354 ALA A CA 1
ATOM 2802 C C . ALA A 1 354 ? 43.015 2.242 -19.038 1.00 87.38 354 ALA A C 1
ATOM 2804 O O . ALA A 1 354 ? 42.759 1.706 -20.120 1.00 87.38 354 ALA A O 1
ATOM 2805 N N . THR A 1 355 ? 42.051 2.621 -18.203 1.00 88.56 355 THR A N 1
ATOM 2806 C CA . THR A 1 355 ? 40.632 2.329 -18.425 1.00 88.56 355 THR A CA 1
ATOM 2807 C C . THR A 1 355 ? 39.924 3.556 -18.986 1.00 88.56 355 THR A C 1
ATOM 2809 O O . THR A 1 355 ? 39.865 4.591 -18.326 1.00 88.56 355 THR A O 1
ATOM 2812 N N . ARG A 1 356 ? 39.355 3.434 -20.189 1.00 92.25 356 ARG A N 1
ATOM 2813 C CA . ARG A 1 356 ? 38.618 4.501 -20.881 1.00 92.25 356 ARG A CA 1
ATOM 2814 C C . ARG A 1 356 ? 37.167 4.116 -21.147 1.00 92.25 356 ARG A C 1
ATOM 2816 O O . ARG A 1 356 ? 36.860 2.961 -21.445 1.00 92.25 356 ARG A O 1
ATOM 2823 N N . LEU A 1 357 ? 36.276 5.102 -21.100 1.00 94.50 357 LEU A N 1
ATOM 2824 C CA . LEU A 1 357 ? 34.888 4.949 -21.532 1.00 94.50 357 LEU A CA 1
ATOM 2825 C C . LEU A 1 357 ? 34.769 5.268 -23.026 1.00 94.50 357 LEU A C 1
ATOM 2827 O O . LEU A 1 357 ? 35.264 6.285 -23.504 1.00 94.50 357 LEU A O 1
ATOM 2831 N N . VAL A 1 358 ? 34.101 4.384 -23.759 1.00 95.88 358 VAL A N 1
ATOM 2832 C CA . VAL A 1 358 ? 33.783 4.501 -25.182 1.00 95.88 358 VAL A CA 1
ATOM 2833 C C . VAL A 1 358 ? 32.267 4.524 -25.329 1.00 95.88 358 VAL A C 1
ATOM 2835 O O . VAL A 1 358 ? 31.555 3.739 -24.700 1.00 95.88 358 VAL A O 1
ATOM 2838 N N . VAL A 1 359 ? 31.770 5.443 -26.152 1.00 97.62 359 VAL A N 1
ATOM 2839 C CA . VAL A 1 359 ? 30.341 5.723 -26.298 1.00 97.62 359 VAL A CA 1
ATOM 2840 C C . VAL A 1 359 ? 29.839 5.169 -27.626 1.00 97.62 359 VAL A C 1
ATOM 2842 O O . VAL A 1 359 ? 30.371 5.503 -28.683 1.00 97.62 359 VAL A O 1
ATOM 2845 N N . HIS A 1 360 ? 28.779 4.365 -27.587 1.00 98.19 360 HIS A N 1
ATOM 2846 C CA . HIS A 1 360 ? 28.088 3.880 -28.780 1.00 98.19 360 HIS A CA 1
ATOM 2847 C C . HIS A 1 360 ? 26.647 4.388 -28.795 1.00 98.19 360 HIS A C 1
ATOM 2849 O O . HIS A 1 360 ? 25.915 4.261 -27.816 1.00 98.19 360 HIS A O 1
ATOM 2855 N N . ARG A 1 361 ? 26.241 4.987 -29.915 1.00 98.00 361 ARG A N 1
ATOM 2856 C CA . ARG A 1 361 ? 24.922 5.606 -30.097 1.00 98.00 361 ARG A CA 1
ATOM 2857 C C . ARG A 1 361 ? 24.047 4.733 -30.999 1.00 98.00 361 ARG A C 1
ATOM 2859 O O . ARG A 1 361 ? 24.558 4.019 -31.863 1.00 98.00 361 ARG A O 1
ATOM 2866 N N . GLY A 1 362 ? 22.733 4.788 -30.804 1.00 96.88 362 GLY A N 1
ATOM 2867 C CA . GLY A 1 362 ? 21.757 4.052 -31.609 1.00 96.88 362 GLY A CA 1
ATOM 2868 C C . GLY A 1 362 ? 20.404 4.755 -31.671 1.00 96.88 362 GLY A C 1
ATOM 2869 O O . GLY A 1 362 ? 20.037 5.489 -30.759 1.00 96.88 362 GLY A O 1
ATOM 2870 N N . MET A 1 363 ? 19.657 4.519 -32.746 1.00 95.44 363 MET A N 1
ATOM 2871 C CA . MET A 1 363 ? 18.287 5.012 -32.943 1.00 95.44 363 MET A CA 1
ATOM 2872 C C . MET A 1 363 ? 17.376 3.848 -33.356 1.00 95.44 363 MET A C 1
ATOM 2874 O O . MET A 1 363 ? 17.865 2.858 -33.907 1.00 95.44 363 MET A O 1
ATOM 2878 N N . ASN A 1 364 ? 16.071 3.922 -33.087 1.00 94.00 364 ASN A N 1
ATOM 2879 C CA . ASN A 1 364 ? 15.116 2.956 -33.636 1.00 94.00 364 ASN A CA 1
ATOM 2880 C C . ASN A 1 364 ? 15.026 3.041 -35.173 1.00 94.00 364 ASN A C 1
ATOM 2882 O O . ASN A 1 364 ? 15.143 4.113 -35.759 1.00 94.00 364 ASN A O 1
ATOM 2886 N N . CYS A 1 365 ? 14.770 1.898 -35.814 1.00 92.12 365 CYS A N 1
ATOM 2887 C CA . CYS A 1 365 ? 14.529 1.794 -37.254 1.00 92.12 365 CYS A CA 1
ATOM 2888 C C . CYS A 1 365 ? 13.292 0.919 -37.511 1.00 92.12 365 CYS A C 1
ATOM 2890 O O . CYS A 1 365 ? 13.204 -0.222 -37.058 1.00 92.12 365 CYS A O 1
ATOM 2892 N N . GLU A 1 366 ? 12.329 1.443 -38.260 1.00 89.44 366 GLU A N 1
ATOM 2893 C CA . GLU A 1 366 ? 10.965 0.921 -38.394 1.00 89.44 366 GLU A CA 1
ATOM 2894 C C . GLU A 1 366 ? 10.555 0.705 -39.858 1.00 89.44 366 GLU A C 1
ATOM 2896 O O . GLU A 1 366 ? 9.377 0.772 -40.204 1.00 89.44 366 GLU A O 1
ATOM 2901 N N . VAL A 1 367 ? 11.525 0.394 -40.720 1.00 85.12 367 VAL A N 1
ATOM 2902 C CA . VAL A 1 367 ? 11.401 0.253 -42.187 1.00 85.12 367 VAL A CA 1
ATOM 2903 C C . VAL A 1 367 ? 10.455 -0.867 -42.685 1.00 85.12 367 VAL A C 1
ATOM 2905 O O . VAL A 1 367 ? 10.390 -1.131 -43.881 1.00 85.12 367 VAL A O 1
ATOM 2908 N N . SER A 1 368 ? 9.685 -1.504 -41.797 1.00 74.50 368 SER A N 1
ATOM 2909 C CA . SER A 1 368 ? 8.714 -2.582 -42.073 1.00 74.50 368 SER A CA 1
ATOM 2910 C C . SER A 1 368 ? 9.281 -3.806 -42.802 1.00 74.50 368 SER A C 1
ATOM 2912 O O . SER A 1 368 ? 8.676 -4.301 -43.751 1.00 74.50 368 SER A O 1
ATOM 2914 N N . MET A 1 369 ? 10.416 -4.327 -42.336 1.00 75.88 369 MET A N 1
ATOM 2915 C CA . MET A 1 369 ? 10.911 -5.635 -42.776 1.00 75.88 369 MET A CA 1
ATOM 2916 C C . MET A 1 369 ? 10.128 -6.792 -42.121 1.00 75.88 369 MET A C 1
ATOM 2918 O O . MET A 1 369 ? 9.588 -6.608 -41.025 1.00 75.88 369 MET A O 1
ATOM 2922 N N . PRO A 1 370 ? 10.117 -8.002 -42.723 1.00 71.94 370 PRO A N 1
ATOM 2923 C CA . PRO A 1 370 ? 9.542 -9.208 -42.108 1.00 71.94 370 PRO A CA 1
ATOM 2924 C C . PRO A 1 370 ? 10.168 -9.565 -40.751 1.00 71.94 370 PRO A C 1
ATOM 2926 O O . PRO A 1 370 ? 9.518 -10.163 -39.903 1.00 71.94 370 PRO A O 1
ATOM 2929 N N . THR A 1 371 ? 11.421 -9.158 -40.530 1.00 71.12 371 THR A N 1
ATOM 2930 C CA . THR A 1 371 ? 12.182 -9.316 -39.280 1.00 71.12 371 THR A CA 1
ATOM 2931 C C . THR A 1 371 ? 11.810 -8.301 -38.187 1.00 71.12 371 THR A C 1
ATOM 2933 O O . THR A 1 371 ? 12.396 -8.319 -37.104 1.00 71.12 371 THR A O 1
ATOM 2936 N N . GLY A 1 372 ? 10.831 -7.425 -38.438 1.00 78.31 372 GLY A N 1
ATOM 2937 C CA . GLY A 1 372 ? 10.324 -6.448 -37.477 1.00 78.31 372 GLY A CA 1
ATOM 2938 C C . GLY A 1 372 ? 11.075 -5.112 -37.471 1.00 78.31 372 GLY A C 1
ATOM 2939 O O . GLY A 1 372 ? 11.825 -4.778 -38.388 1.00 78.31 372 GLY A O 1
ATOM 2940 N N . SER A 1 373 ? 10.817 -4.310 -36.435 1.00 85.69 373 SER A N 1
ATOM 2941 C CA . SER A 1 373 ? 11.521 -3.044 -36.185 1.00 85.69 373 SER A CA 1
ATOM 2942 C C . SER A 1 373 ? 12.730 -3.265 -35.265 1.00 85.69 373 SER A C 1
ATOM 2944 O O . SER A 1 373 ? 12.686 -4.088 -34.341 1.00 85.69 373 SER A O 1
ATOM 2946 N N . LEU A 1 374 ? 13.799 -2.496 -35.472 1.00 90.38 374 LEU A N 1
ATOM 2947 C CA . LEU A 1 374 ? 14.969 -2.461 -34.595 1.00 90.38 374 LEU A CA 1
ATOM 2948 C C . LEU A 1 374 ? 14.795 -1.357 -33.545 1.00 90.38 374 LEU A C 1
ATOM 2950 O O . LEU A 1 374 ? 14.453 -0.225 -33.875 1.00 90.38 374 LEU A O 1
ATOM 2954 N N . CYS A 1 375 ? 15.027 -1.688 -32.277 1.00 94.31 375 CYS A N 1
ATOM 2955 C CA . CYS A 1 375 ? 14.966 -0.725 -31.175 1.00 94.31 375 CYS A CA 1
ATOM 2956 C C . CYS A 1 375 ? 16.317 -0.019 -31.003 1.00 94.31 375 CYS A C 1
ATOM 2958 O O . CYS A 1 375 ? 17.357 -0.587 -31.346 1.00 94.31 375 CYS A O 1
ATOM 2960 N N . ALA A 1 376 ? 16.304 1.190 -30.442 1.00 96.62 376 ALA A N 1
ATOM 2961 C CA . ALA A 1 376 ? 17.496 2.021 -30.293 1.00 96.62 376 ALA A CA 1
ATOM 2962 C C . ALA A 1 376 ? 18.599 1.327 -29.480 1.00 96.62 376 ALA A C 1
ATOM 2964 O O . ALA A 1 376 ? 19.768 1.378 -29.853 1.00 96.62 376 ALA A O 1
ATOM 2965 N N . GLU A 1 377 ? 18.216 0.607 -28.425 1.00 97.44 377 GLU A N 1
ATOM 2966 C CA . GLU A 1 377 ? 19.109 -0.136 -27.534 1.00 97.44 377 GLU A CA 1
ATOM 2967 C C . GLU A 1 377 ? 19.858 -1.238 -28.289 1.00 97.44 377 GLU A C 1
ATOM 2969 O O . GLU A 1 377 ? 21.084 -1.326 -28.232 1.00 97.44 377 GLU A O 1
ATOM 2974 N N . ARG A 1 378 ? 19.118 -2.048 -29.062 1.00 95.69 378 ARG A N 1
ATOM 2975 C CA . ARG A 1 378 ? 19.686 -3.112 -29.904 1.00 95.69 378 ARG A CA 1
ATOM 2976 C C . ARG A 1 378 ? 20.577 -2.535 -31.005 1.00 95.69 378 ARG A C 1
ATOM 2978 O O . ARG A 1 378 ? 21.591 -3.144 -31.327 1.00 95.69 378 ARG A O 1
ATOM 2985 N N . ASN A 1 379 ? 20.245 -1.356 -31.533 1.00 96.38 379 ASN A N 1
ATOM 2986 C CA . ASN A 1 379 ? 21.084 -0.656 -32.503 1.00 96.38 379 ASN A CA 1
ATOM 2987 C C . ASN A 1 379 ? 22.395 -0.150 -31.862 1.00 96.38 379 ASN A C 1
ATOM 2989 O O . ASN A 1 379 ? 23.466 -0.385 -32.404 1.00 96.38 379 ASN A O 1
ATOM 2993 N N . ALA A 1 380 ? 22.351 0.439 -30.660 1.00 97.81 380 ALA A N 1
ATOM 2994 C CA . ALA A 1 380 ? 23.551 0.876 -29.934 1.00 97.81 380 ALA A CA 1
ATOM 2995 C C . ALA A 1 380 ? 24.480 -0.300 -29.559 1.00 97.81 380 ALA A C 1
ATOM 2997 O O . ALA A 1 380 ? 25.697 -0.200 -29.720 1.00 97.81 380 ALA A O 1
ATOM 2998 N N . ILE A 1 381 ? 23.914 -1.431 -29.118 1.00 97.31 381 ILE A N 1
ATOM 2999 C CA . ILE A 1 381 ? 24.665 -2.673 -28.850 1.00 97.31 381 ILE A CA 1
ATOM 3000 C C . ILE A 1 381 ? 25.260 -3.243 -30.149 1.00 97.31 381 ILE A C 1
ATOM 3002 O O . ILE A 1 381 ? 26.425 -3.639 -30.167 1.00 97.31 381 ILE A O 1
ATOM 3006 N N . GLY A 1 382 ? 24.491 -3.245 -31.243 1.00 96.38 382 GLY A N 1
ATOM 3007 C CA . GLY A 1 382 ? 24.958 -3.656 -32.569 1.00 96.38 382 GLY A CA 1
ATOM 3008 C C . GLY A 1 382 ? 26.131 -2.810 -33.066 1.00 96.38 382 GLY A C 1
ATOM 3009 O O . GLY A 1 382 ? 27.152 -3.366 -33.460 1.00 96.38 382 GLY A O 1
ATOM 3010 N N . SER A 1 383 ? 26.037 -1.482 -32.957 1.00 96.69 383 SER A N 1
ATOM 3011 C CA . SER A 1 383 ? 27.124 -0.542 -33.267 1.00 96.69 383 SER A CA 1
ATOM 3012 C C . SER A 1 383 ? 28.381 -0.798 -32.432 1.00 96.69 383 SER A C 1
ATOM 3014 O O . SER A 1 383 ? 29.492 -0.724 -32.957 1.00 96.69 383 SER A O 1
ATOM 3016 N N . ALA A 1 384 ? 28.229 -1.130 -31.146 1.00 96.88 384 ALA A N 1
ATOM 3017 C CA . ALA A 1 384 ? 29.359 -1.465 -30.283 1.00 96.88 384 ALA A CA 1
ATOM 3018 C C . ALA A 1 384 ? 30.071 -2.747 -30.748 1.00 96.88 384 ALA A C 1
ATOM 3020 O O . ALA A 1 384 ? 31.286 -2.729 -30.942 1.00 96.88 384 ALA A O 1
ATOM 3021 N N . LEU A 1 385 ? 29.317 -3.820 -31.012 1.00 95.81 385 LEU A N 1
ATOM 3022 C CA . LEU A 1 385 ? 29.847 -5.094 -31.519 1.00 95.81 385 LEU A CA 1
ATOM 3023 C C . LEU A 1 385 ? 30.457 -4.968 -32.925 1.00 95.81 385 LEU A C 1
ATOM 3025 O O . LEU A 1 385 ? 31.494 -5.562 -33.198 1.00 95.81 385 LEU A O 1
ATOM 3029 N N . ALA A 1 386 ? 29.855 -4.170 -33.810 1.00 96.81 386 ALA A N 1
ATOM 3030 C CA . ALA A 1 386 ? 30.382 -3.916 -35.151 1.00 96.81 386 ALA A CA 1
ATOM 3031 C C . ALA A 1 386 ? 31.706 -3.132 -35.121 1.00 96.81 386 ALA A C 1
ATOM 3033 O O . ALA A 1 386 ? 32.572 -3.357 -35.962 1.00 96.81 386 ALA A O 1
ATOM 3034 N N . SER A 1 387 ? 31.881 -2.235 -34.143 1.00 94.81 387 SER A N 1
ATOM 3035 C CA . SER A 1 387 ? 33.140 -1.504 -33.937 1.00 94.81 387 SER A CA 1
ATOM 3036 C C . SER A 1 387 ? 34.246 -2.344 -33.287 1.00 94.81 387 SER A C 1
ATOM 3038 O O . SER A 1 387 ? 35.419 -1.986 -33.371 1.00 94.81 387 SER A O 1
ATOM 3040 N N . ASP A 1 388 ? 33.875 -3.424 -32.595 1.00 93.81 388 ASP A N 1
ATOM 3041 C CA . ASP A 1 388 ? 34.780 -4.269 -31.820 1.00 93.81 388 ASP A CA 1
ATOM 3042 C C . ASP A 1 388 ? 34.187 -5.678 -31.642 1.00 93.81 388 ASP A C 1
ATOM 3044 O O . ASP A 1 388 ? 33.467 -5.939 -30.671 1.00 93.81 388 ASP A O 1
ATOM 3048 N N . PRO A 1 389 ? 34.519 -6.618 -32.547 1.00 93.75 389 PRO A N 1
ATOM 3049 C CA . PRO A 1 389 ? 34.074 -8.007 -32.454 1.00 93.75 389 PRO A CA 1
ATOM 3050 C C . PRO A 1 389 ? 34.584 -8.757 -31.211 1.00 93.75 389 PRO A C 1
ATOM 3052 O O . PRO A 1 389 ? 34.117 -9.861 -30.936 1.00 93.75 389 PRO A O 1
ATOM 3055 N N . THR A 1 390 ? 35.536 -8.192 -30.457 1.00 93.25 390 THR A N 1
ATOM 3056 C CA . THR A 1 390 ? 36.081 -8.788 -29.223 1.00 93.25 390 THR A CA 1
ATOM 3057 C C . THR A 1 390 ? 35.359 -8.316 -27.955 1.00 93.25 390 THR A C 1
ATOM 3059 O O . THR A 1 390 ? 35.668 -8.778 -26.850 1.00 93.25 390 THR A O 1
ATOM 3062 N N . LEU A 1 391 ? 34.375 -7.420 -28.099 1.00 94.69 391 LEU A N 1
ATOM 3063 C CA . LEU A 1 391 ? 33.647 -6.788 -27.004 1.00 94.69 391 LEU A CA 1
ATOM 3064 C C . LEU A 1 391 ? 32.947 -7.806 -26.086 1.00 94.69 391 LEU A C 1
ATOM 3066 O O . LEU A 1 391 ? 31.953 -8.444 -26.433 1.00 94.69 391 LEU A O 1
ATOM 3070 N N . LYS A 1 392 ? 33.436 -7.900 -24.848 1.00 95.00 392 LYS A N 1
ATOM 3071 C CA . LYS A 1 392 ? 32.868 -8.757 -23.796 1.00 95.00 392 LYS A CA 1
ATOM 3072 C C . LYS A 1 392 ? 31.654 -8.086 -23.146 1.00 95.00 392 LYS A C 1
ATOM 3074 O O . LYS A 1 392 ? 31.704 -6.900 -22.836 1.00 95.00 392 LYS A O 1
ATOM 3079 N N . ARG A 1 393 ? 30.615 -8.863 -22.797 1.00 94.88 393 ARG A N 1
ATOM 3080 C CA . ARG A 1 393 ? 29.440 -8.380 -22.028 1.00 94.88 393 ARG A CA 1
ATOM 3081 C C . ARG A 1 393 ? 29.836 -7.571 -20.774 1.00 94.88 393 ARG A C 1
ATOM 3083 O O . ARG A 1 393 ? 29.272 -6.513 -20.533 1.00 94.88 393 ARG A O 1
ATOM 3090 N N . ARG A 1 394 ? 30.880 -8.002 -20.046 1.00 95.00 394 ARG A N 1
ATOM 3091 C CA . ARG A 1 394 ? 31.426 -7.324 -18.845 1.00 95.00 394 ARG A CA 1
ATOM 3092 C C . ARG A 1 394 ? 31.958 -5.899 -19.079 1.00 95.00 394 ARG A C 1
ATOM 3094 O O . ARG A 1 394 ? 32.033 -5.119 -18.133 1.00 95.00 394 ARG A O 1
ATOM 3101 N N . ALA A 1 395 ? 32.320 -5.554 -20.314 1.00 94.94 395 ALA A N 1
ATOM 3102 C CA . ALA A 1 395 ? 32.760 -4.208 -20.679 1.00 94.94 395 ALA A CA 1
ATOM 3103 C C . ALA A 1 395 ? 31.583 -3.242 -20.916 1.00 94.94 395 ALA A C 1
ATOM 3105 O O . ALA A 1 395 ? 31.750 -2.039 -20.750 1.00 94.94 395 ALA A O 1
ATOM 3106 N N . MET A 1 396 ? 30.380 -3.727 -21.239 1.00 96.81 396 MET A N 1
ATOM 3107 C CA . MET A 1 396 ? 29.180 -2.886 -21.332 1.00 96.81 396 MET A CA 1
ATOM 3108 C C . MET A 1 396 ? 28.739 -2.489 -19.919 1.00 96.81 396 MET A C 1
ATOM 3110 O O . MET A 1 396 ? 28.398 -3.367 -19.127 1.00 96.81 396 MET A O 1
ATOM 3114 N N . LYS A 1 397 ? 28.753 -1.196 -19.572 1.00 96.62 397 LYS A N 1
ATOM 3115 C CA . LYS A 1 397 ? 28.489 -0.731 -18.193 1.00 96.62 397 LYS A CA 1
ATOM 3116 C C . LYS A 1 397 ? 27.105 -0.141 -17.996 1.00 96.62 397 LYS A C 1
ATOM 3118 O O . LYS A 1 397 ? 26.491 -0.365 -16.956 1.00 96.62 397 LYS A O 1
ATOM 3123 N N . MET A 1 398 ? 26.620 0.625 -18.965 1.00 96.69 398 MET A N 1
ATOM 3124 C CA . MET A 1 398 ? 25.366 1.350 -18.807 1.00 96.69 398 MET A CA 1
ATOM 3125 C C . MET A 1 398 ? 24.742 1.675 -20.158 1.00 96.69 398 MET A C 1
ATOM 3127 O O . MET A 1 398 ? 25.468 2.038 -21.081 1.00 96.69 398 MET A O 1
ATOM 3131 N N . ILE A 1 399 ? 23.418 1.588 -20.274 1.00 98.06 399 ILE A N 1
ATOM 3132 C CA . ILE A 1 399 ? 22.687 2.064 -21.453 1.00 98.06 399 ILE A CA 1
ATOM 3133 C C . ILE A 1 399 ? 21.570 3.028 -21.055 1.00 98.06 399 ILE A C 1
ATOM 3135 O O . ILE A 1 399 ? 20.843 2.781 -20.100 1.00 98.06 399 ILE A O 1
ATOM 3139 N N . GLY A 1 400 ? 21.437 4.129 -21.784 1.00 97.19 400 GLY A N 1
ATOM 3140 C CA . GLY A 1 400 ? 20.413 5.148 -21.591 1.00 97.19 400 GLY A CA 1
ATOM 3141 C C . GLY A 1 400 ? 19.446 5.162 -22.759 1.00 97.19 400 GLY A C 1
ATOM 3142 O O . GLY A 1 400 ? 19.902 5.047 -23.894 1.00 97.19 400 GLY A O 1
ATOM 3143 N N . VAL A 1 401 ? 18.146 5.328 -22.504 1.00 96.88 401 VAL A N 1
ATOM 3144 C CA . VAL A 1 401 ? 17.097 5.323 -23.542 1.00 96.88 401 VAL A CA 1
ATOM 3145 C C . VAL A 1 401 ? 16.192 6.545 -23.408 1.00 96.88 401 VAL A C 1
ATOM 3147 O O . VAL A 1 401 ? 15.630 6.786 -22.339 1.00 96.88 401 VAL A O 1
ATOM 3150 N N . LEU A 1 402 ? 16.036 7.304 -24.494 1.00 96.44 402 LEU A N 1
ATOM 3151 C CA . LEU A 1 402 ? 15.275 8.553 -24.539 1.00 96.44 402 LEU A CA 1
ATOM 3152 C C . LEU A 1 402 ? 14.299 8.567 -25.721 1.00 96.44 402 LEU A C 1
ATOM 3154 O O . LEU A 1 402 ? 14.720 8.460 -26.870 1.00 96.44 402 LEU A O 1
ATOM 3158 N N . SER A 1 403 ? 13.006 8.769 -25.465 1.00 94.06 403 SER A N 1
ATOM 3159 C CA . SER A 1 403 ? 12.044 9.108 -26.521 1.00 94.06 403 SER A CA 1
ATOM 3160 C C . SER A 1 403 ? 12.083 10.610 -26.800 1.00 94.06 403 SER A C 1
ATOM 3162 O O . SER A 1 403 ? 12.119 11.414 -25.869 1.00 94.06 403 SER A O 1
ATOM 3164 N N . LEU A 1 404 ? 11.984 10.993 -28.069 1.00 90.94 404 LEU A N 1
ATOM 3165 C CA . LEU A 1 404 ? 11.760 12.374 -28.496 1.00 90.94 404 LEU A CA 1
ATOM 3166 C C . LEU A 1 404 ? 10.452 12.466 -29.298 1.00 90.94 404 LEU A C 1
ATOM 3168 O O . LEU A 1 404 ? 9.931 11.460 -29.787 1.00 90.94 404 LEU A O 1
ATOM 3172 N N . ASN A 1 405 ? 9.914 13.677 -29.419 1.00 84.06 405 ASN A N 1
ATOM 3173 C CA . ASN A 1 405 ? 8.855 14.000 -30.369 1.00 84.06 405 ASN A CA 1
ATOM 3174 C C . ASN A 1 405 ? 9.468 14.831 -31.500 1.00 84.06 405 ASN A C 1
ATOM 3176 O O . ASN A 1 405 ? 10.224 15.756 -31.219 1.00 84.06 405 ASN A O 1
ATOM 3180 N N . LEU A 1 406 ? 9.136 14.493 -32.748 1.00 74.69 406 LEU A N 1
ATOM 3181 C CA . LEU A 1 406 ? 9.459 15.334 -33.901 1.00 74.69 406 LEU A CA 1
ATOM 3182 C C . LEU A 1 406 ? 8.605 16.608 -33.865 1.00 74.69 406 LEU A C 1
ATOM 3184 O O . LEU A 1 406 ? 7.450 16.576 -33.421 1.00 74.69 406 LEU A O 1
ATOM 3188 N N . GLY A 1 407 ? 9.156 17.713 -34.349 1.00 64.00 407 GLY A N 1
ATOM 3189 C CA . GLY A 1 407 ? 8.454 18.977 -34.495 1.00 64.00 407 GLY A CA 1
ATOM 3190 C C . GLY A 1 407 ? 7.305 18.858 -35.495 1.00 64.00 407 GLY A C 1
ATOM 3191 O O . GLY A 1 407 ? 7.515 18.684 -36.695 1.00 64.00 407 GLY A O 1
ATOM 3192 N N . ALA A 1 408 ? 6.068 19.015 -35.021 1.00 46.44 408 ALA A N 1
ATOM 3193 C CA . ALA A 1 408 ? 4.960 19.318 -35.918 1.00 46.44 408 ALA A CA 1
ATOM 3194 C C . ALA A 1 408 ? 5.235 20.675 -36.586 1.00 46.44 408 ALA A C 1
ATOM 3196 O O . ALA A 1 408 ? 5.525 21.657 -35.901 1.00 46.44 408 ALA A O 1
ATOM 3197 N N . THR A 1 409 ? 5.149 20.730 -37.917 1.00 38.66 409 THR A N 1
ATOM 3198 C CA . THR A 1 409 ? 5.412 21.943 -38.704 1.00 38.66 409 THR A CA 1
ATOM 3199 C C . THR A 1 409 ? 4.609 23.129 -38.140 1.00 38.66 409 THR A C 1
ATOM 3201 O O . THR A 1 409 ? 3.394 22.993 -37.963 1.00 38.66 409 THR A O 1
ATOM 3204 N N . PRO A 1 410 ? 5.219 24.306 -37.884 1.00 35.41 410 PRO A N 1
ATOM 3205 C CA . PRO A 1 410 ? 4.586 25.391 -37.118 1.00 35.41 410 PRO A CA 1
ATOM 3206 C C . PRO A 1 410 ? 3.383 26.081 -37.796 1.00 35.41 410 PRO A C 1
ATOM 3208 O O . PRO A 1 410 ? 2.833 27.034 -37.250 1.00 35.41 410 PRO A O 1
ATOM 3211 N N . ALA A 1 411 ? 2.912 25.582 -38.943 1.00 36.72 411 ALA A N 1
ATOM 3212 C CA . ALA A 1 411 ? 1.725 26.073 -39.642 1.00 36.72 411 ALA A CA 1
ATOM 3213 C C . ALA A 1 411 ? 0.405 25.868 -38.862 1.00 36.72 411 ALA A C 1
ATOM 3215 O O . ALA A 1 411 ? -0.554 26.601 -39.088 1.00 36.72 411 ALA A O 1
ATOM 3216 N N . ALA A 1 412 ? 0.338 24.903 -37.936 1.00 34.94 412 ALA A N 1
ATOM 3217 C CA . ALA A 1 412 ? -0.888 24.601 -37.183 1.00 34.94 412 ALA A CA 1
ATOM 3218 C C . ALA A 1 412 ? -1.078 25.441 -35.899 1.00 34.94 412 ALA A C 1
ATOM 3220 O O . ALA A 1 412 ? -2.179 25.487 -35.354 1.00 34.94 412 ALA A O 1
ATOM 3221 N N . ALA A 1 413 ? -0.033 26.119 -35.408 1.00 32.97 413 ALA A N 1
ATOM 3222 C CA . ALA A 1 413 ? -0.081 26.848 -34.136 1.00 32.97 413 ALA A CA 1
ATOM 3223 C C . ALA A 1 413 ? -0.765 28.230 -34.230 1.00 32.97 413 ALA A C 1
ATOM 3225 O O . ALA A 1 413 ? -1.202 28.769 -33.217 1.00 32.97 413 ALA A O 1
ATOM 3226 N N . ALA A 1 414 ? -0.887 28.799 -35.434 1.00 35.84 414 ALA A N 1
ATOM 3227 C CA . ALA A 1 414 ? -1.379 30.165 -35.639 1.00 35.84 414 ALA A CA 1
ATOM 3228 C C . ALA A 1 414 ? -2.916 30.319 -35.604 1.00 35.84 414 ALA A C 1
ATOM 3230 O O . ALA A 1 414 ? -3.410 31.440 -35.525 1.00 35.84 414 ALA A O 1
ATOM 3231 N N . VAL A 1 415 ? -3.685 29.223 -35.655 1.00 40.41 415 VAL A N 1
ATOM 3232 C CA . VAL A 1 415 ? -5.163 29.270 -35.755 1.00 40.41 415 VAL A CA 1
ATOM 3233 C C . VAL A 1 415 ? -5.856 29.185 -34.382 1.00 40.41 415 VAL A C 1
ATOM 3235 O O . VAL A 1 415 ? -7.032 29.513 -34.258 1.00 40.41 415 VAL A O 1
ATOM 3238 N N . ALA A 1 416 ? -5.141 28.793 -33.322 1.00 35.00 416 ALA A N 1
ATOM 3239 C CA . ALA A 1 416 ? -5.722 28.565 -31.993 1.00 35.00 416 ALA A CA 1
ATOM 3240 C C . ALA A 1 416 ? -5.808 29.817 -31.089 1.00 35.00 416 ALA A C 1
ATOM 3242 O O . ALA A 1 416 ? -6.399 29.743 -30.013 1.00 35.00 416 ALA A O 1
ATOM 3243 N N . THR A 1 417 ? -5.244 30.958 -31.503 1.00 32.91 417 THR A N 1
ATOM 3244 C CA . THR A 1 417 ? -5.016 32.130 -30.624 1.00 32.91 417 THR A CA 1
ATOM 3245 C C . THR A 1 417 ? -5.781 33.385 -31.071 1.00 32.91 417 THR A C 1
ATOM 3247 O O . THR A 1 417 ? -5.329 34.504 -30.850 1.00 32.91 417 THR A O 1
ATOM 3250 N N . ALA A 1 418 ? -6.939 33.219 -31.720 1.00 33.25 418 ALA A N 1
ATOM 3251 C CA . ALA A 1 418 ? -7.724 34.326 -32.284 1.00 33.25 418 ALA A CA 1
ATOM 3252 C C . ALA A 1 418 ? -9.219 34.302 -31.897 1.00 33.25 418 ALA A C 1
ATOM 3254 O O . ALA A 1 418 ? -10.074 34.624 -32.719 1.00 33.25 418 ALA A O 1
ATOM 3255 N N . THR A 1 419 ? -9.540 33.974 -30.636 1.00 36.38 419 THR A N 1
ATOM 3256 C CA . THR A 1 419 ? -10.908 34.134 -30.096 1.00 36.38 419 THR A CA 1
ATOM 3257 C C . THR A 1 419 ? -10.917 34.607 -28.634 1.00 36.38 419 THR A C 1
ATOM 3259 O O . THR A 1 419 ? -11.391 33.896 -27.751 1.00 36.38 419 THR A O 1
ATOM 3262 N N . SER A 1 420 ? -10.438 35.827 -28.359 1.00 32.19 420 SER A N 1
ATOM 3263 C CA . SER A 1 420 ? -10.824 36.552 -27.133 1.00 32.19 420 SER A CA 1
ATOM 3264 C C . SER A 1 420 ? -10.595 38.072 -27.205 1.00 32.19 420 SER A C 1
ATOM 3266 O O . SER A 1 420 ? -9.455 38.522 -27.182 1.00 32.19 420 SER A O 1
ATOM 3268 N N . VAL A 1 421 ? -11.705 38.820 -27.124 1.00 32.97 421 VAL A N 1
ATOM 3269 C CA . VAL A 1 421 ? -11.819 40.242 -26.717 1.00 32.97 421 VAL A CA 1
ATOM 3270 C C . VAL A 1 421 ? -11.330 41.303 -27.727 1.00 32.97 421 VAL A C 1
ATOM 3272 O O . VAL A 1 421 ? -10.426 41.089 -28.525 1.00 32.97 421 VAL A O 1
ATOM 3275 N N . ALA A 1 422 ? -12.027 42.446 -27.735 1.00 29.16 422 ALA A N 1
ATOM 3276 C CA . ALA A 1 422 ? -12.048 43.446 -28.806 1.00 29.16 422 ALA A CA 1
ATOM 3277 C C . ALA A 1 422 ? -11.862 44.891 -28.292 1.00 29.16 422 ALA A C 1
ATOM 3279 O O . ALA A 1 422 ? -11.945 45.133 -27.089 1.00 29.16 422 ALA A O 1
ATOM 3280 N N . THR A 1 423 ? -11.793 45.851 -29.232 1.00 26.27 423 THR A N 1
ATOM 3281 C CA . THR A 1 423 ? -11.812 47.330 -29.038 1.00 26.27 423 THR A CA 1
ATOM 3282 C C . THR A 1 423 ? -10.530 47.892 -28.390 1.00 26.27 423 THR A C 1
ATOM 3284 O O . THR A 1 423 ? -10.161 47.514 -27.289 1.00 26.27 423 THR A O 1
ATOM 3287 N N . THR A 1 424 ? -9.787 48.824 -29.002 1.00 27.78 424 THR A N 1
ATOM 3288 C CA . THR A 1 424 ? -10.236 50.194 -29.333 1.00 27.78 424 THR A CA 1
ATOM 3289 C C . THR A 1 424 ? -9.364 50.860 -30.425 1.00 27.78 424 THR A C 1
ATOM 3291 O O . THR A 1 424 ? -8.186 50.552 -30.568 1.00 27.78 424 THR A O 1
ATOM 3294 N N . THR A 1 425 ? -9.987 51.775 -31.177 1.00 26.39 425 THR A N 1
ATOM 3295 C CA . THR A 1 425 ? -9.494 52.887 -32.035 1.00 26.39 425 THR A CA 1
ATOM 3296 C C . THR A 1 425 ? -8.106 53.492 -31.659 1.00 26.39 425 THR A C 1
ATOM 3298 O O . THR A 1 425 ? -7.763 53.502 -30.485 1.00 26.39 425 THR A O 1
ATOM 3301 N N . THR A 1 426 ? -7.257 54.079 -32.536 1.00 26.27 426 THR A N 1
ATOM 3302 C CA . THR A 1 426 ? -7.481 54.845 -33.799 1.00 26.27 426 THR A CA 1
ATOM 3303 C C . THR A 1 426 ? -6.195 54.989 -34.673 1.00 26.27 426 THR A C 1
ATOM 3305 O O . THR A 1 426 ? -5.087 54.815 -34.179 1.00 26.27 426 THR A O 1
ATOM 3308 N N . THR A 1 427 ? -6.363 55.484 -35.917 1.00 25.86 427 THR A N 1
ATOM 3309 C CA . THR A 1 427 ? -5.434 56.299 -36.767 1.00 25.86 427 THR A CA 1
ATOM 3310 C C . THR A 1 427 ? -4.233 55.676 -37.521 1.00 25.86 427 THR A C 1
ATOM 3312 O O . THR A 1 427 ? -3.179 55.438 -36.953 1.00 25.86 427 THR A O 1
ATOM 3315 N N . THR A 1 428 ? -4.397 55.591 -38.859 1.00 25.67 428 THR A N 1
ATOM 3316 C CA . THR A 1 428 ? -3.483 56.021 -39.967 1.00 25.67 428 THR A CA 1
ATOM 3317 C C . THR A 1 428 ? -1.953 55.953 -39.791 1.00 25.67 428 THR A C 1
ATOM 3319 O O . THR A 1 428 ? -1.406 56.598 -38.908 1.00 25.67 428 THR A O 1
ATOM 3322 N N . SER A 1 429 ? -1.194 55.417 -40.759 1.00 26.88 429 SER A N 1
ATOM 3323 C CA . SER A 1 429 ? -1.095 56.001 -42.118 1.00 26.88 429 SER A CA 1
ATOM 3324 C C . SER A 1 429 ? -0.510 55.064 -43.215 1.00 26.88 429 SER A C 1
ATOM 3326 O O . SER A 1 429 ? -0.154 53.919 -42.963 1.00 26.88 429 SER A O 1
ATOM 3328 N N . LYS A 1 430 ? -0.496 55.564 -44.466 1.00 25.39 430 LYS A N 1
ATOM 3329 C CA . LYS A 1 430 ? 0.016 54.962 -45.730 1.00 25.39 430 LYS A CA 1
ATOM 3330 C C . LYS A 1 430 ? 1.545 54.659 -45.642 1.00 25.39 430 LYS A C 1
ATOM 3332 O O . LYS A 1 430 ? 2.191 55.161 -44.734 1.00 25.39 430 LYS A O 1
ATOM 3337 N N . THR A 1 431 ? 2.237 53.945 -46.550 1.00 26.55 431 THR A N 1
ATOM 3338 C CA . THR A 1 431 ? 2.303 54.126 -48.028 1.00 26.55 431 THR A CA 1
ATOM 3339 C C . THR A 1 431 ? 3.179 53.034 -48.702 1.00 26.55 431 THR A C 1
ATOM 3341 O O . THR A 1 431 ? 4.126 52.606 -48.062 1.00 26.55 431 THR A O 1
ATOM 3344 N N . THR A 1 432 ? 2.890 52.666 -49.973 1.00 27.05 432 THR A N 1
ATOM 3345 C CA . THR A 1 432 ? 3.783 52.120 -51.063 1.00 27.05 432 THR A CA 1
ATOM 3346 C C . THR A 1 432 ? 4.795 50.979 -50.776 1.00 27.05 432 THR A C 1
ATOM 3348 O O . THR A 1 432 ? 5.526 51.017 -49.803 1.00 27.05 432 THR A O 1
ATOM 3351 N N . ALA A 1 433 ? 4.865 49.890 -51.563 1.00 25.84 433 ALA A N 1
ATOM 3352 C CA . ALA A 1 433 ? 5.424 49.763 -52.936 1.00 25.84 433 ALA A CA 1
ATOM 3353 C C . ALA A 1 433 ? 6.939 50.122 -53.024 1.00 25.84 433 ALA A C 1
ATOM 3355 O O . ALA A 1 433 ? 7.354 51.081 -52.389 1.00 25.84 433 ALA A O 1
ATOM 3356 N N . ALA A 1 434 ? 7.816 49.439 -53.779 1.00 27.23 434 ALA A N 1
ATOM 3357 C CA . ALA A 1 434 ? 7.603 48.502 -54.891 1.00 27.23 434 ALA A CA 1
ATOM 3358 C C . ALA A 1 434 ? 8.765 47.481 -55.083 1.00 27.23 434 ALA A C 1
ATOM 3360 O O . ALA A 1 434 ? 9.654 47.339 -54.250 1.00 27.23 434 ALA A O 1
ATOM 3361 N N . GLU A 1 435 ? 8.698 46.779 -56.215 1.00 26.66 435 GLU A N 1
ATOM 3362 C CA . GLU A 1 435 ? 9.606 45.795 -56.824 1.00 26.66 435 GLU A CA 1
ATOM 3363 C C . GLU A 1 435 ? 11.113 46.131 -56.838 1.00 26.66 435 GLU A C 1
ATOM 3365 O O . GLU A 1 435 ? 11.500 47.285 -57.002 1.00 26.66 435 GLU A O 1
ATOM 3370 N N . THR A 1 436 ? 11.970 45.098 -56.913 1.00 28.05 436 THR A N 1
ATOM 3371 C CA . THR A 1 436 ? 12.835 44.925 -58.108 1.00 28.05 436 THR A CA 1
ATOM 3372 C C . THR A 1 436 ? 13.394 43.502 -58.285 1.00 28.05 436 THR A C 1
ATOM 3374 O O . THR A 1 436 ? 13.939 42.892 -57.370 1.00 28.05 436 THR A O 1
ATOM 3377 N N . ALA A 1 437 ? 13.270 42.997 -59.514 1.00 26.73 437 ALA A N 1
ATOM 3378 C CA . ALA A 1 437 ? 14.073 41.931 -60.129 1.00 26.73 437 ALA A CA 1
ATOM 3379 C C . ALA A 1 437 ? 15.444 42.519 -60.571 1.00 26.73 437 ALA A C 1
ATOM 3381 O O . ALA A 1 437 ? 15.592 43.736 -60.557 1.00 26.73 437 ALA A O 1
ATOM 3382 N N . ALA A 1 438 ? 16.478 41.825 -61.062 1.00 27.88 438 ALA A N 1
ATOM 3383 C CA . ALA A 1 438 ? 16.921 40.423 -61.126 1.00 27.88 438 ALA A CA 1
ATOM 3384 C C . ALA A 1 438 ? 18.376 40.439 -61.664 1.00 27.88 438 ALA A C 1
ATOM 3386 O O . ALA A 1 438 ? 18.784 41.429 -62.270 1.00 27.88 438 ALA A O 1
ATOM 3387 N N . SER A 1 439 ? 19.125 39.333 -61.575 1.00 27.91 439 SER A N 1
ATOM 3388 C CA . SER A 1 439 ? 20.245 39.060 -62.502 1.00 27.91 439 SER A CA 1
ATOM 3389 C C . SER A 1 439 ? 20.664 37.582 -62.493 1.00 27.91 439 SER A C 1
ATOM 3391 O O . SER A 1 439 ? 20.441 36.862 -61.521 1.00 27.91 439 SER A O 1
ATOM 3393 N N . ARG A 1 440 ? 21.192 37.108 -63.632 1.00 29.38 440 ARG A N 1
ATOM 3394 C CA . ARG A 1 440 ? 21.465 35.693 -63.951 1.00 29.38 440 ARG A CA 1
ATOM 3395 C C . ARG A 1 440 ? 22.969 35.441 -64.114 1.00 29.38 440 ARG A C 1
ATOM 3397 O O . ARG A 1 440 ? 23.577 36.155 -64.899 1.00 29.38 440 ARG A O 1
ATOM 3404 N N . GLU A 1 441 ? 23.444 34.338 -63.518 1.00 29.23 441 GLU A N 1
ATOM 3405 C CA . GLU A 1 441 ? 24.456 33.394 -64.061 1.00 29.23 441 GLU A CA 1
ATOM 3406 C C . GLU A 1 441 ? 25.902 33.899 -64.361 1.00 29.23 441 GLU A C 1
ATOM 3408 O O . GLU A 1 441 ? 26.120 35.108 -64.341 1.00 29.23 441 GLU A O 1
ATOM 3413 N N . PRO A 1 442 ? 26.933 33.022 -64.551 1.00 35.81 442 PRO A N 1
ATOM 3414 C CA . PRO A 1 442 ? 26.891 31.715 -65.238 1.00 35.81 442 PRO A CA 1
ATOM 3415 C C . PRO A 1 442 ? 27.570 30.497 -64.572 1.00 35.81 442 PRO A C 1
ATOM 3417 O O . PRO A 1 442 ? 28.302 30.587 -63.589 1.00 35.81 442 PRO A O 1
ATOM 3420 N N . LEU A 1 443 ? 27.316 29.334 -65.186 1.00 29.91 443 LEU A N 1
ATOM 3421 C CA . LEU A 1 443 ? 27.943 28.034 -64.919 1.00 29.91 443 LEU A CA 1
ATOM 3422 C C . LEU A 1 443 ? 29.471 28.027 -65.125 1.00 29.91 443 LEU A C 1
ATOM 3424 O O . LEU A 1 443 ? 29.979 28.542 -66.119 1.00 29.91 443 LEU A O 1
ATOM 3428 N N . ALA A 1 444 ? 30.161 27.244 -64.292 1.00 29.16 444 ALA A N 1
ATOM 3429 C CA . ALA A 1 444 ? 31.422 26.578 -64.625 1.00 29.16 444 ALA A CA 1
ATOM 3430 C C . ALA A 1 444 ? 31.425 25.150 -64.037 1.00 29.16 444 ALA A C 1
ATOM 3432 O O . ALA A 1 444 ? 30.825 24.904 -62.992 1.00 29.16 444 ALA A O 1
ATOM 3433 N N . SER A 1 445 ? 32.066 24.204 -64.727 1.00 30.58 445 SER A N 1
ATOM 3434 C CA . SER A 1 445 ? 32.050 22.755 -64.439 1.00 30.58 445 SER A CA 1
ATOM 3435 C C . SER A 1 445 ? 33.504 22.209 -64.385 1.00 30.58 445 SER A C 1
ATOM 3437 O O . SER A 1 445 ? 34.435 23.002 -64.508 1.00 30.58 445 SER A O 1
ATOM 3439 N N . PRO A 1 446 ? 33.780 20.910 -64.158 1.00 37.19 446 PRO A N 1
ATOM 3440 C CA . PRO A 1 446 ? 33.795 20.317 -62.823 1.00 37.19 446 PRO A CA 1
ATOM 3441 C C . PRO A 1 446 ? 35.152 19.656 -62.485 1.00 37.19 446 PRO A C 1
ATOM 3443 O O . PRO A 1 446 ? 35.512 18.658 -63.100 1.00 37.19 446 PRO A O 1
ATOM 3446 N N . HIS A 1 447 ? 35.885 20.129 -61.468 1.00 30.94 447 HIS A N 1
ATOM 3447 C CA . HIS A 1 447 ? 37.044 19.392 -60.920 1.00 30.94 447 HIS A CA 1
ATOM 3448 C C . HIS A 1 447 ? 37.441 19.854 -59.500 1.00 30.94 447 HIS A C 1
ATOM 3450 O O . HIS A 1 447 ? 38.379 20.624 -59.340 1.00 30.94 447 HIS A O 1
ATOM 3456 N N . ALA A 1 448 ? 36.731 19.372 -58.467 1.00 32.66 448 ALA A N 1
ATOM 3457 C CA . ALA A 1 448 ? 37.193 19.319 -57.064 1.00 32.66 448 ALA A CA 1
ATOM 3458 C C . ALA A 1 448 ? 36.150 18.621 -56.157 1.00 32.66 448 ALA A C 1
ATOM 3460 O O . ALA A 1 448 ? 35.455 19.267 -55.376 1.00 32.66 448 ALA A O 1
ATOM 3461 N N . MET A 1 449 ? 36.029 17.293 -56.238 1.00 38.12 449 MET A N 1
ATOM 3462 C CA . MET A 1 449 ? 35.357 16.498 -55.197 1.00 38.12 449 MET A CA 1
ATOM 3463 C C . MET A 1 449 ? 36.376 15.577 -54.517 1.00 38.12 449 MET A C 1
ATOM 3465 O O . MET A 1 449 ? 37.298 15.106 -55.174 1.00 38.12 449 MET A O 1
ATOM 3469 N N . PHE A 1 450 ? 36.177 15.324 -53.215 1.00 35.19 450 PHE A N 1
ATOM 3470 C CA . PHE A 1 450 ? 37.062 14.588 -52.287 1.00 35.19 450 PHE A CA 1
ATOM 3471 C C . PHE A 1 450 ? 38.283 15.331 -51.704 1.00 35.19 450 PHE A C 1
ATOM 3473 O O . PHE A 1 450 ? 39.406 14.840 -51.746 1.00 35.19 450 PHE A O 1
ATOM 3480 N N . ALA A 1 451 ? 38.034 16.445 -51.005 1.00 31.92 451 ALA A N 1
ATOM 3481 C CA . ALA A 1 451 ? 38.913 16.925 -49.928 1.00 31.92 451 ALA A CA 1
ATOM 3482 C C . ALA A 1 451 ? 38.103 17.701 -48.865 1.00 31.92 451 ALA A C 1
ATOM 3484 O O . ALA A 1 451 ? 38.019 18.922 -48.921 1.00 31.92 451 ALA A O 1
ATOM 3485 N N . GLY A 1 452 ? 37.455 17.005 -47.916 1.00 32.06 452 GLY A N 1
ATOM 3486 C CA . GLY A 1 452 ? 36.603 17.695 -46.931 1.00 32.06 452 GLY A CA 1
ATOM 3487 C C . GLY A 1 452 ? 35.698 16.832 -46.048 1.00 32.06 452 GLY A C 1
ATOM 3488 O O . GLY A 1 452 ? 34.529 17.162 -45.891 1.00 32.06 452 GLY A O 1
ATOM 3489 N N . ILE A 1 453 ? 36.203 15.739 -45.462 1.00 31.83 453 ILE A N 1
ATOM 3490 C CA . ILE A 1 453 ? 35.498 15.018 -44.384 1.00 31.83 453 ILE A CA 1
ATOM 3491 C C . ILE A 1 453 ? 36.465 14.857 -43.202 1.00 31.83 453 ILE A C 1
ATOM 3493 O O . ILE A 1 453 ? 37.477 14.167 -43.356 1.00 31.83 453 ILE A O 1
ATOM 3497 N N . PRO A 1 454 ? 36.193 15.455 -42.026 1.00 30.70 454 PRO A N 1
ATOM 3498 C CA . PRO A 1 454 ? 36.983 15.203 -40.826 1.00 30.70 454 PRO A CA 1
ATOM 3499 C C . PRO A 1 454 ? 36.869 13.732 -40.407 1.00 30.70 454 PRO A C 1
ATOM 3501 O O . PRO A 1 454 ? 35.769 13.213 -40.214 1.00 30.70 454 PRO A O 1
ATOM 3504 N N . ARG A 1 455 ? 38.008 13.050 -40.241 1.00 30.69 455 ARG A N 1
ATOM 3505 C CA . ARG A 1 455 ? 38.037 11.732 -39.591 1.00 30.69 455 ARG A CA 1
ATOM 3506 C C . ARG A 1 455 ? 37.640 11.886 -38.122 1.00 30.69 455 ARG A C 1
ATOM 3508 O O . ARG A 1 455 ? 38.063 12.832 -37.465 1.00 30.69 455 ARG A O 1
ATOM 3515 N N . VAL A 1 456 ? 36.856 10.935 -37.613 1.00 32.81 456 VAL A N 1
ATOM 3516 C CA . VAL A 1 456 ? 36.419 10.896 -36.210 1.00 32.81 456 VAL A CA 1
ATOM 3517 C C . VAL A 1 456 ? 37.642 10.727 -35.304 1.00 32.81 456 VAL A C 1
ATOM 3519 O O . VAL A 1 456 ? 38.227 9.647 -35.241 1.00 32.81 456 VAL A O 1
ATOM 3522 N N . GLY A 1 457 ? 38.044 11.811 -34.642 1.00 30.70 457 GLY A N 1
ATOM 3523 C CA . GLY A 1 457 ? 39.145 11.825 -33.683 1.00 30.70 457 GLY A CA 1
ATOM 3524 C C . GLY A 1 457 ? 38.698 11.384 -32.292 1.00 30.70 457 GLY A C 1
ATOM 3525 O O . GLY A 1 457 ? 37.595 11.709 -31.852 1.00 30.70 457 GLY A O 1
ATOM 3526 N N . ALA A 1 458 ? 39.571 10.661 -31.592 1.00 30.00 458 ALA A N 1
ATOM 3527 C CA . ALA A 1 458 ? 39.448 10.489 -30.151 1.00 30.00 458 ALA A CA 1
ATOM 3528 C C . ALA A 1 458 ? 39.728 11.828 -29.447 1.00 30.00 458 ALA A C 1
ATOM 3530 O O . ALA A 1 458 ? 40.608 12.575 -29.870 1.00 30.00 458 ALA A O 1
ATOM 3531 N N . LEU A 1 459 ? 38.997 12.109 -28.369 1.00 27.41 459 LEU A N 1
ATOM 3532 C CA . LEU A 1 459 ? 39.291 13.208 -27.454 1.00 27.41 459 LEU A CA 1
ATOM 3533 C C . LEU A 1 459 ? 40.041 12.645 -26.246 1.00 27.41 459 LEU A C 1
ATOM 3535 O O . LEU A 1 459 ? 39.498 11.830 -25.501 1.00 27.41 459 LEU A O 1
ATOM 3539 N N . GLU A 1 460 ? 41.287 13.074 -26.075 1.00 28.16 460 GLU A N 1
ATOM 3540 C CA . GLU A 1 460 ? 42.049 12.866 -24.845 1.00 28.16 460 GLU A CA 1
ATOM 3541 C C . GLU A 1 460 ? 41.647 13.929 -23.816 1.00 28.16 460 GLU A C 1
ATOM 3543 O O . GLU A 1 460 ? 41.504 15.107 -24.148 1.00 28.16 460 GLU A O 1
ATOM 3548 N N . LEU A 1 461 ? 41.458 13.517 -22.561 1.00 28.89 461 LEU A N 1
ATOM 3549 C CA . LEU A 1 461 ? 41.233 14.429 -21.441 1.00 28.89 461 LEU A CA 1
ATOM 3550 C C . LEU A 1 461 ? 42.577 14.680 -20.748 1.00 28.89 461 LEU A C 1
ATOM 3552 O O . LEU A 1 461 ? 43.202 13.739 -20.261 1.00 28.89 461 LEU A O 1
ATOM 3556 N N . SER A 1 462 ? 43.032 15.932 -20.702 1.00 27.83 462 SER A N 1
ATOM 3557 C CA . SER A 1 462 ? 44.325 16.282 -20.107 1.00 27.83 462 SER A CA 1
ATOM 3558 C C . SER A 1 462 ? 44.309 16.159 -18.581 1.00 27.83 462 SER A C 1
ATOM 3560 O O . SER A 1 462 ? 43.527 16.833 -17.910 1.00 27.83 462 SER A O 1
ATOM 3562 N N . THR A 1 463 ? 45.226 15.371 -18.027 1.00 28.05 463 THR A N 1
ATOM 3563 C CA . THR A 1 463 ? 45.509 15.321 -16.587 1.00 28.05 463 THR A CA 1
ATOM 3564 C C . THR A 1 463 ? 46.237 16.580 -16.120 1.00 28.05 463 THR A C 1
ATOM 3566 O O . THR A 1 463 ? 47.321 16.889 -16.616 1.00 28.05 463 THR A O 1
ATOM 3569 N N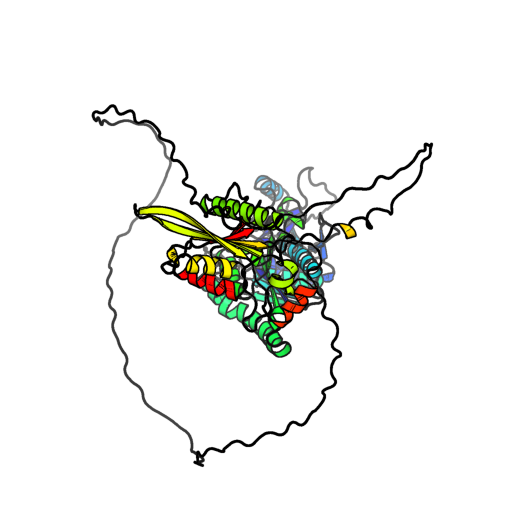 . THR A 1 464 ? 45.689 17.272 -15.122 1.00 27.05 464 THR A N 1
ATOM 3570 C CA . THR A 1 464 ? 46.392 18.328 -14.381 1.00 27.05 464 THR A CA 1
ATOM 3571 C C . THR A 1 464 ? 47.506 17.740 -13.519 1.00 27.05 464 THR A C 1
ATOM 3573 O O . THR A 1 464 ? 47.260 16.886 -12.671 1.00 27.05 464 THR A O 1
ATOM 3576 N N . THR A 1 465 ? 48.729 18.227 -13.718 1.00 27.11 465 THR A N 1
ATOM 3577 C CA . THR A 1 465 ? 49.887 17.964 -12.857 1.00 27.11 465 THR A CA 1
ATOM 3578 C C . THR A 1 465 ? 49.804 18.773 -11.564 1.00 27.11 465 THR A C 1
ATOM 3580 O O . THR A 1 465 ? 49.830 20.003 -11.626 1.00 27.11 465 THR A O 1
ATOM 3583 N N . GLU A 1 466 ? 49.801 18.107 -10.409 1.00 27.20 466 GLU A N 1
ATOM 3584 C CA . GLU A 1 466 ? 50.195 18.724 -9.135 1.00 27.20 466 GLU A CA 1
ATOM 3585 C C . GLU A 1 466 ? 51.644 18.362 -8.797 1.00 27.20 466 GLU A C 1
ATOM 3587 O O . GLU A 1 466 ? 52.082 17.220 -8.951 1.00 27.20 466 GLU A O 1
ATOM 3592 N N . THR A 1 467 ? 52.404 19.371 -8.374 1.00 26.41 467 THR A N 1
ATOM 3593 C CA . THR A 1 467 ? 53.849 19.281 -8.156 1.00 26.41 467 THR A CA 1
ATOM 3594 C C . THR A 1 467 ? 54.165 18.708 -6.780 1.00 26.41 467 THR A C 1
ATOM 3596 O O . THR A 1 467 ? 53.802 19.283 -5.756 1.00 26.41 467 THR A O 1
ATOM 3599 N N . THR A 1 468 ? 54.921 17.614 -6.749 1.00 24.97 468 THR A N 1
ATOM 3600 C CA . THR A 1 468 ? 55.424 17.007 -5.515 1.00 24.97 468 THR A CA 1
ATOM 3601 C C . THR A 1 468 ? 56.433 17.917 -4.809 1.00 24.97 468 THR A C 1
ATOM 3603 O O . THR A 1 468 ? 57.432 18.315 -5.407 1.00 24.97 468 THR A O 1
ATOM 3606 N N . VAL A 1 469 ? 56.254 18.143 -3.505 1.00 26.14 469 VAL A N 1
ATOM 3607 C CA . VAL A 1 469 ? 57.341 18.555 -2.602 1.00 26.14 469 VAL A CA 1
ATOM 3608 C C . VAL A 1 469 ? 57.503 17.470 -1.544 1.00 26.14 469 VAL A C 1
ATOM 3610 O O . VAL A 1 469 ? 56.572 17.177 -0.798 1.00 26.14 469 VAL A O 1
ATOM 3613 N N . VAL A 1 470 ? 58.686 16.856 -1.503 1.00 26.14 470 VAL A N 1
ATOM 3614 C CA . VAL A 1 470 ? 59.060 15.834 -0.519 1.00 26.14 470 VAL A CA 1
ATOM 3615 C C . VAL A 1 470 ? 60.121 16.407 0.412 1.00 26.14 470 VAL A C 1
ATOM 3617 O O . VAL A 1 470 ? 61.193 16.793 -0.047 1.00 26.14 470 VAL A O 1
ATOM 3620 N N . THR A 1 471 ? 59.870 16.347 1.715 1.00 25.39 471 THR A N 1
ATOM 3621 C CA . THR A 1 471 ? 60.906 16.301 2.759 1.00 25.39 471 THR A CA 1
ATOM 3622 C C . THR A 1 471 ? 60.477 15.299 3.833 1.00 25.39 471 THR A C 1
ATOM 3624 O O . THR A 1 471 ? 59.288 15.047 4.019 1.00 25.39 471 THR A O 1
ATOM 3627 N N . ALA A 1 472 ? 61.449 14.631 4.455 1.00 26.78 472 ALA A N 1
ATOM 3628 C CA . ALA A 1 472 ? 61.263 13.308 5.057 1.00 26.78 472 ALA A CA 1
ATOM 3629 C C . ALA A 1 472 ? 61.521 13.256 6.575 1.00 26.78 472 ALA A C 1
ATOM 3631 O O . ALA A 1 472 ? 62.338 14.021 7.075 1.00 26.78 472 ALA A O 1
ATOM 3632 N N . ALA A 1 473 ? 60.930 12.232 7.217 1.00 27.03 473 ALA A N 1
ATOM 3633 C CA . ALA A 1 473 ? 61.299 11.634 8.516 1.00 27.03 473 ALA A CA 1
ATOM 3634 C C . ALA A 1 473 ? 61.195 12.558 9.772 1.00 27.03 473 ALA A C 1
ATOM 3636 O O . ALA A 1 473 ? 61.200 13.774 9.666 1.00 27.03 473 ALA A O 1
ATOM 3637 N N . THR A 1 474 ? 61.056 12.081 11.020 1.00 27.47 474 THR A N 1
ATOM 3638 C CA . THR A 1 474 ? 61.473 10.792 11.620 1.00 27.47 474 THR A CA 1
ATOM 3639 C C . THR A 1 474 ? 60.713 10.501 12.945 1.00 27.47 474 THR A C 1
ATOM 3641 O O . THR A 1 474 ? 60.159 11.412 13.547 1.00 27.47 474 THR A O 1
ATOM 3644 N N . THR A 1 475 ? 60.793 9.251 13.438 1.00 27.75 475 THR A N 1
ATOM 3645 C CA . THR A 1 475 ? 60.707 8.795 14.862 1.00 27.75 475 THR A CA 1
ATOM 3646 C C . THR A 1 475 ? 59.452 9.016 15.736 1.00 27.75 475 THR A C 1
ATOM 3648 O O . THR A 1 475 ? 59.216 10.084 16.280 1.00 27.75 475 THR A O 1
ATOM 3651 N N . ALA A 1 476 ? 58.768 7.892 15.994 1.00 27.44 476 ALA A N 1
ATOM 3652 C CA . ALA A 1 476 ? 58.418 7.297 17.300 1.00 27.44 476 ALA A CA 1
ATOM 3653 C C . ALA A 1 476 ? 58.387 8.134 18.606 1.00 27.44 476 ALA A C 1
ATOM 3655 O O . ALA A 1 476 ? 59.412 8.653 19.035 1.00 27.44 476 ALA A O 1
ATOM 3656 N N . ALA A 1 477 ? 57.284 7.988 19.359 1.00 26.55 477 ALA A N 1
ATOM 3657 C CA . ALA A 1 477 ? 57.287 7.646 20.793 1.00 26.55 477 ALA A CA 1
ATOM 3658 C C . ALA A 1 477 ? 55.898 7.138 21.243 1.00 26.55 477 ALA A C 1
ATOM 3660 O O . ALA A 1 477 ? 54.874 7.617 20.763 1.00 26.55 477 ALA A O 1
ATOM 3661 N N . ALA A 1 478 ? 55.865 6.193 22.184 1.00 28.83 478 ALA A N 1
ATOM 3662 C CA . ALA A 1 478 ? 54.683 5.883 22.994 1.00 28.83 478 ALA A CA 1
ATOM 3663 C C . ALA A 1 478 ? 54.838 6.528 24.382 1.00 28.83 478 ALA A C 1
ATOM 3665 O O . ALA A 1 478 ? 55.974 6.750 24.791 1.00 28.83 478 ALA A O 1
ATOM 3666 N N . VAL A 1 479 ? 53.737 6.761 25.110 1.00 28.55 479 VAL A N 1
ATOM 3667 C CA . VAL A 1 479 ? 53.601 6.620 26.583 1.00 28.55 479 VAL A CA 1
ATOM 3668 C C . VAL A 1 479 ? 52.142 6.899 26.994 1.00 28.55 479 VAL A C 1
ATOM 3670 O O . VAL A 1 479 ? 51.371 7.472 26.228 1.00 28.55 479 VAL A O 1
ATOM 3673 N N . ALA A 1 480 ? 51.748 6.381 28.159 1.00 27.72 480 ALA A N 1
ATOM 3674 C CA . ALA A 1 480 ? 50.370 6.204 28.615 1.00 27.72 480 ALA A CA 1
ATOM 3675 C C . ALA A 1 480 ? 49.824 7.313 29.543 1.00 27.72 480 ALA A C 1
ATOM 3677 O O . ALA A 1 480 ? 50.580 8.120 30.079 1.00 27.72 480 ALA A O 1
ATOM 3678 N N . GLY A 1 481 ? 48.519 7.216 29.835 1.00 25.92 481 GLY A N 1
ATOM 3679 C CA . GLY A 1 481 ? 47.849 7.808 31.004 1.00 25.92 481 GLY A CA 1
ATOM 3680 C C . GLY A 1 481 ? 47.030 9.077 30.725 1.00 25.92 481 GLY A C 1
ATOM 3681 O O . GLY A 1 481 ? 47.291 9.774 29.754 1.00 25.92 481 GLY A O 1
ATOM 3682 N N . VAL A 1 482 ? 46.032 9.435 31.543 1.00 30.86 482 VAL A N 1
ATOM 3683 C CA . VAL A 1 482 ? 45.463 8.773 32.741 1.00 30.86 482 VAL A CA 1
ATOM 3684 C C . VAL A 1 482 ? 44.102 9.436 33.053 1.00 30.86 482 VAL A C 1
ATOM 3686 O O . VAL A 1 482 ? 44.028 10.653 32.944 1.00 30.86 482 VAL A O 1
ATOM 3689 N N . ASN A 1 483 ? 43.101 8.652 33.494 1.00 30.00 483 ASN A N 1
ATOM 3690 C CA . ASN A 1 483 ? 41.843 9.051 34.176 1.00 30.00 483 ASN A CA 1
ATOM 3691 C C . ASN A 1 483 ? 40.918 10.077 33.440 1.00 30.00 483 ASN A C 1
ATOM 3693 O O . ASN A 1 483 ? 41.320 10.722 32.482 1.00 30.00 483 ASN A O 1
ATOM 3697 N N . SER A 1 484 ? 39.629 10.232 33.759 1.00 32.25 484 SER A N 1
ATOM 3698 C CA . SER A 1 484 ? 38.911 9.985 35.020 1.00 32.25 484 SER A CA 1
ATOM 3699 C C . SER A 1 484 ? 37.411 9.698 34.832 1.00 32.25 484 SER A C 1
ATOM 3701 O O . SER A 1 484 ? 36.803 10.190 33.887 1.00 32.25 484 SER A O 1
ATOM 3703 N N . ASP A 1 485 ? 36.884 8.972 35.823 1.00 27.39 485 ASP A N 1
ATOM 3704 C CA . ASP A 1 485 ? 35.540 8.994 36.429 1.00 27.39 485 ASP A CA 1
ATOM 3705 C C . ASP A 1 485 ? 34.310 8.586 35.574 1.00 27.39 485 ASP A C 1
ATOM 3707 O O . ASP A 1 485 ? 34.111 9.070 34.464 1.00 27.39 485 ASP A O 1
ATOM 3711 N N . ASP A 1 486 ? 33.517 7.561 35.941 1.00 30.88 486 ASP A N 1
ATOM 3712 C CA . ASP A 1 486 ? 32.760 7.299 37.202 1.00 30.88 486 ASP A CA 1
ATOM 3713 C C . ASP A 1 486 ? 31.428 8.100 37.211 1.00 30.88 486 ASP A C 1
ATOM 3715 O O . ASP A 1 486 ? 31.392 9.222 36.713 1.00 30.88 486 ASP A O 1
ATOM 3719 N N . SER A 1 487 ? 30.261 7.601 37.639 1.00 34.44 487 SER A N 1
ATOM 3720 C CA . SER A 1 487 ? 29.868 6.360 38.346 1.00 34.44 487 SER A CA 1
ATOM 3721 C C . SER A 1 487 ? 28.503 5.857 37.775 1.00 34.44 487 SER A C 1
ATOM 3723 O O . SER A 1 487 ? 27.813 6.622 37.102 1.00 34.44 487 SER A O 1
ATOM 3725 N N . VAL A 1 488 ? 28.122 4.563 37.788 1.00 35.34 488 VAL A N 1
ATOM 3726 C CA . VAL A 1 488 ? 27.522 3.780 38.912 1.00 35.34 488 VAL A CA 1
ATOM 3727 C C . VAL A 1 488 ? 26.203 4.443 39.388 1.00 35.34 488 VAL A C 1
ATOM 3729 O O . VAL A 1 488 ? 26.170 5.646 39.598 1.00 35.34 488 VAL A O 1
ATOM 3732 N N . ASP A 1 489 ? 25.035 3.786 39.396 1.00 33.81 489 ASP A N 1
ATOM 3733 C CA . ASP A 1 489 ? 24.705 2.572 40.161 1.00 33.81 489 ASP A CA 1
ATOM 3734 C C . ASP A 1 489 ? 24.092 1.392 39.371 1.00 33.81 489 ASP A C 1
ATOM 3736 O O . ASP A 1 489 ? 23.198 1.552 38.534 1.00 33.81 489 ASP A O 1
ATOM 3740 N N . GLY A 1 490 ? 24.555 0.182 39.721 1.00 31.31 490 GLY A N 1
ATOM 3741 C CA . GLY A 1 490 ? 23.781 -1.067 39.650 1.00 31.31 490 GLY A CA 1
ATOM 3742 C C . GLY A 1 490 ? 22.798 -1.140 40.830 1.00 31.31 490 GLY A C 1
ATOM 3743 O O . GLY A 1 490 ? 22.280 -0.125 41.268 1.00 31.31 490 GLY A O 1
ATOM 3744 N N . GLU A 1 491 ? 22.453 -2.264 41.440 1.00 35.19 491 GLU A N 1
ATOM 3745 C CA . GLU A 1 491 ? 22.640 -3.703 41.207 1.00 35.19 491 GLU A CA 1
ATOM 3746 C C . GLU A 1 491 ? 21.358 -4.346 41.840 1.00 35.19 491 GLU A C 1
ATOM 3748 O O . GLU A 1 491 ? 20.479 -3.628 42.319 1.00 35.19 491 GLU A O 1
ATOM 3753 N N . ASP A 1 492 ? 21.054 -5.643 41.834 1.00 33.16 492 ASP A N 1
ATOM 3754 C CA . ASP A 1 492 ? 21.912 -6.769 42.193 1.00 33.16 492 ASP A CA 1
ATOM 3755 C C . ASP A 1 492 ? 21.173 -8.113 41.943 1.00 33.16 492 ASP A C 1
ATOM 3757 O O . ASP A 1 492 ? 19.947 -8.131 41.787 1.00 33.16 492 ASP A O 1
ATOM 3761 N N . GLY A 1 493 ? 21.886 -9.245 42.026 1.00 29.69 493 GLY A N 1
ATOM 3762 C CA . GLY A 1 493 ? 21.308 -10.404 42.727 1.00 29.69 493 GLY A CA 1
ATOM 3763 C C . GLY A 1 493 ? 21.107 -11.758 42.026 1.00 29.69 493 GLY A C 1
ATOM 3764 O O . GLY A 1 493 ? 20.083 -12.368 42.299 1.00 29.69 493 GLY A O 1
ATOM 3765 N N . GLY A 1 494 ? 22.067 -12.248 41.220 1.00 28.42 494 GLY A N 1
ATOM 3766 C CA . GLY A 1 494 ? 22.494 -13.676 41.100 1.00 28.42 494 GLY A CA 1
ATOM 3767 C C . GLY A 1 494 ? 21.491 -14.853 40.885 1.00 28.42 494 GLY A C 1
ATOM 3768 O O . GLY A 1 494 ? 20.282 -14.723 40.980 1.00 28.42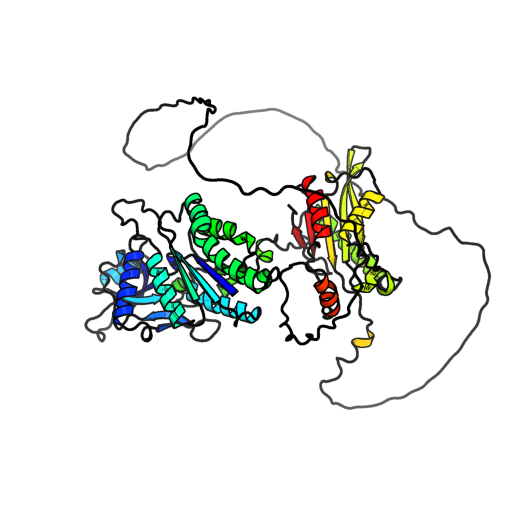 494 GLY A O 1
ATOM 3769 N N . SER A 1 495 ? 21.933 -16.085 40.587 1.00 32.81 495 SER A N 1
ATOM 3770 C CA . SER A 1 495 ? 23.280 -16.577 40.241 1.00 32.81 495 SER A CA 1
ATOM 3771 C C . SER A 1 495 ? 23.243 -17.907 39.439 1.00 32.81 495 SER A C 1
ATOM 3773 O O . SER A 1 495 ? 22.222 -18.584 39.373 1.00 32.81 495 SER A O 1
ATOM 3775 N N . ASP A 1 496 ? 24.408 -18.254 38.872 1.00 29.50 496 ASP A N 1
ATOM 3776 C CA . ASP A 1 496 ? 24.944 -19.598 38.559 1.00 29.50 496 ASP A CA 1
ATOM 3777 C C . ASP A 1 496 ? 24.353 -20.527 37.471 1.00 29.50 496 ASP A C 1
ATOM 3779 O O . ASP A 1 496 ? 23.197 -20.937 37.497 1.00 29.50 496 ASP A O 1
ATOM 3783 N N . GLY A 1 497 ? 25.263 -21.057 36.627 1.00 27.69 497 GLY A N 1
ATOM 3784 C CA . GLY A 1 497 ? 25.229 -22.500 36.324 1.00 27.69 497 GLY A CA 1
ATOM 3785 C C . GLY A 1 497 ? 25.718 -23.016 34.958 1.00 27.69 497 GLY A C 1
ATOM 3786 O O . GLY A 1 497 ? 24.909 -23.433 34.144 1.00 27.69 497 GLY A O 1
ATOM 3787 N N . ALA A 1 498 ? 27.039 -23.148 34.779 1.00 28.19 498 ALA A N 1
ATOM 3788 C CA . ALA A 1 498 ? 27.710 -24.198 33.979 1.00 28.19 498 ALA A CA 1
ATOM 3789 C C . ALA A 1 498 ? 27.422 -24.385 32.457 1.00 28.19 498 ALA A C 1
ATOM 3791 O O . ALA A 1 498 ? 26.523 -25.091 32.010 1.00 28.19 498 ALA A O 1
ATOM 3792 N N . THR A 1 499 ? 28.384 -23.902 31.666 1.00 30.09 499 THR A N 1
ATOM 3793 C CA . THR A 1 499 ? 29.042 -24.576 30.520 1.00 30.09 499 THR A CA 1
ATOM 3794 C C . THR A 1 499 ? 28.648 -26.021 30.134 1.00 30.09 499 THR A C 1
ATOM 3796 O O . THR A 1 499 ? 28.849 -26.951 30.915 1.00 30.09 499 THR A O 1
ATOM 3799 N N . THR A 1 500 ? 28.414 -26.265 28.836 1.00 29.83 500 THR A N 1
ATOM 3800 C CA . THR A 1 500 ? 29.249 -27.196 28.027 1.00 29.83 500 THR A CA 1
ATOM 3801 C C . THR A 1 500 ? 28.987 -27.048 26.525 1.00 29.83 500 THR A C 1
ATOM 3803 O O . THR A 1 500 ? 27.870 -26.766 26.102 1.00 29.83 500 THR A O 1
ATOM 3806 N N . ALA A 1 501 ? 30.019 -27.269 25.706 1.00 30.80 501 ALA A N 1
ATOM 3807 C CA . ALA A 1 501 ? 29.912 -27.332 24.251 1.00 30.80 501 ALA A CA 1
ATOM 3808 C C . ALA A 1 501 ? 30.238 -28.747 23.759 1.00 30.80 501 ALA A C 1
ATOM 3810 O O . ALA A 1 501 ? 31.251 -29.311 24.167 1.00 30.80 501 ALA A O 1
ATOM 3811 N N . VAL A 1 502 ? 29.434 -29.288 22.839 1.00 28.31 502 VAL A N 1
ATOM 3812 C CA . VAL A 1 502 ? 29.809 -30.443 22.008 1.00 28.31 502 VAL A CA 1
ATOM 3813 C C . VAL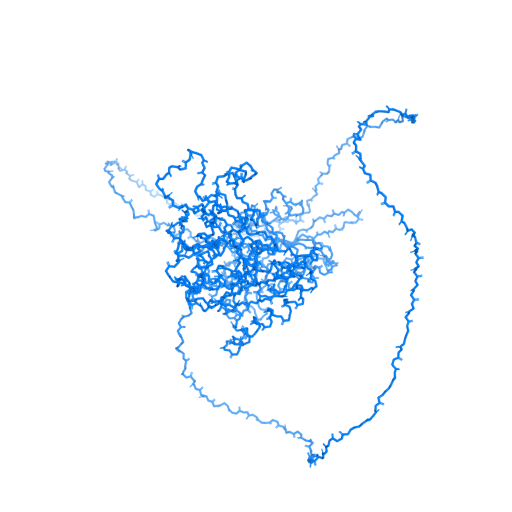 A 1 502 ? 29.254 -30.242 20.601 1.00 28.31 502 VAL A C 1
ATOM 3815 O O . VAL A 1 502 ? 28.054 -30.058 20.416 1.00 28.31 502 VAL A O 1
ATOM 3818 N N . ALA A 1 503 ? 30.133 -30.323 19.607 1.00 30.12 503 ALA A N 1
ATOM 3819 C CA . ALA A 1 503 ? 29.765 -30.510 18.212 1.00 30.12 503 ALA A CA 1
ATOM 3820 C C . ALA A 1 503 ? 30.091 -31.952 17.805 1.00 30.12 503 ALA A C 1
ATOM 3822 O O . ALA A 1 503 ? 31.180 -32.435 18.105 1.00 30.12 503 ALA A O 1
ATOM 3823 N N . SER A 1 504 ? 29.190 -32.619 17.083 1.00 29.48 504 SER A N 1
ATOM 3824 C CA . SER A 1 504 ? 29.555 -33.714 16.178 1.00 29.48 504 SER A CA 1
ATOM 3825 C C . SER A 1 504 ? 28.424 -34.001 15.193 1.00 29.48 504 SER A C 1
ATOM 3827 O O . SER A 1 504 ? 27.252 -34.019 15.564 1.00 29.48 504 SER A O 1
ATOM 3829 N N . ALA A 1 505 ? 28.788 -34.238 13.937 1.00 30.70 505 ALA A N 1
ATOM 3830 C CA . ALA A 1 505 ? 27.889 -34.733 12.907 1.00 30.70 505 ALA A CA 1
ATOM 3831 C C . ALA A 1 505 ? 27.927 -36.266 12.854 1.00 30.70 505 ALA A C 1
ATOM 3833 O O . ALA A 1 505 ? 28.982 -36.853 13.070 1.00 30.70 505 ALA A O 1
ATOM 3834 N N . VAL A 1 506 ? 26.836 -36.897 12.409 1.00 28.73 506 VAL A N 1
ATOM 3835 C CA . VAL A 1 506 ? 26.904 -38.102 11.562 1.00 28.73 506 VAL A CA 1
ATOM 3836 C C . VAL A 1 506 ? 25.772 -38.036 10.538 1.00 28.73 506 VAL A C 1
ATOM 3838 O O . VAL A 1 506 ? 24.614 -37.834 10.894 1.00 28.73 506 VAL A O 1
ATOM 3841 N N . ALA A 1 507 ? 26.106 -38.249 9.268 1.00 30.17 507 ALA A N 1
ATOM 3842 C CA . ALA A 1 507 ? 25.152 -38.567 8.212 1.00 30.17 507 ALA A CA 1
ATOM 3843 C C . ALA A 1 507 ? 25.434 -39.985 7.701 1.00 30.17 507 ALA A C 1
ATOM 3845 O O . ALA A 1 507 ? 26.605 -40.320 7.527 1.00 30.17 507 ALA A O 1
ATOM 3846 N N . SER A 1 508 ? 24.394 -40.788 7.440 1.00 30.64 508 SER A N 1
ATOM 3847 C CA . SER A 1 508 ? 24.362 -41.925 6.489 1.00 30.64 508 SER A CA 1
ATOM 3848 C C . SER A 1 508 ? 23.051 -42.712 6.615 1.00 30.64 508 SER A C 1
ATOM 3850 O O . SER A 1 508 ? 22.509 -42.815 7.710 1.00 30.64 508 SER A O 1
ATOM 3852 N N . GLY A 1 509 ? 22.576 -43.321 5.519 1.00 27.03 509 GLY A N 1
ATOM 3853 C CA . GLY A 1 509 ? 21.477 -44.302 5.564 1.00 27.03 509 GLY A CA 1
ATOM 3854 C C . GLY A 1 509 ? 20.619 -44.356 4.297 1.00 27.03 509 GLY A C 1
ATOM 3855 O O . GLY A 1 509 ? 19.529 -43.796 4.265 1.00 27.03 509 GLY A O 1
ATOM 3856 N N . LEU A 1 510 ? 21.108 -45.020 3.246 1.00 29.12 510 LEU A N 1
ATOM 3857 C CA . LEU A 1 510 ? 20.396 -45.187 1.971 1.00 29.12 510 LEU A CA 1
ATOM 3858 C C . LEU A 1 510 ? 19.408 -46.372 1.972 1.00 29.12 510 LEU A C 1
ATOM 3860 O O . LEU A 1 510 ? 19.717 -47.454 2.455 1.00 29.12 510 LEU A O 1
ATOM 3864 N N . ALA A 1 511 ? 18.257 -46.120 1.343 1.00 28.75 511 ALA A N 1
ATOM 3865 C CA . ALA A 1 511 ? 17.337 -47.006 0.615 1.00 28.75 511 ALA A CA 1
ATOM 3866 C C . ALA A 1 511 ? 17.552 -48.539 0.580 1.00 28.75 511 ALA A C 1
ATOM 3868 O O . ALA A 1 511 ? 18.591 -49.000 0.119 1.00 28.75 511 ALA A O 1
ATOM 3869 N N . HIS A 1 512 ? 16.465 -49.287 0.837 1.00 27.25 512 HIS A N 1
ATOM 3870 C CA . HIS A 1 512 ? 15.956 -50.515 0.165 1.00 27.25 512 HIS A CA 1
ATOM 3871 C C . HIS A 1 512 ? 14.615 -50.897 0.855 1.00 27.25 512 HIS A C 1
ATOM 3873 O O . HIS A 1 512 ? 14.437 -50.545 2.016 1.00 27.25 512 HIS A O 1
ATOM 3879 N N . ALA A 1 513 ? 13.621 -51.588 0.284 1.00 26.72 513 ALA A N 1
ATOM 3880 C CA . ALA A 1 513 ? 13.261 -51.937 -1.099 1.00 26.72 513 ALA A CA 1
ATOM 3881 C C . ALA A 1 513 ? 11.722 -52.195 -1.151 1.00 26.72 513 ALA A C 1
ATOM 3883 O O . ALA A 1 513 ? 11.051 -52.106 -0.125 1.00 26.72 513 ALA A O 1
ATOM 3884 N N . ALA A 1 514 ? 11.147 -52.459 -2.331 1.00 28.45 514 ALA A N 1
ATOM 3885 C CA . ALA A 1 514 ? 9.691 -52.474 -2.572 1.00 28.45 514 ALA A CA 1
ATOM 3886 C C . ALA A 1 514 ? 9.002 -53.864 -2.434 1.00 28.45 514 ALA A C 1
ATOM 3888 O O . ALA A 1 514 ? 9.612 -54.823 -1.967 1.00 28.45 514 ALA A O 1
ATOM 3889 N N . THR A 1 515 ? 7.761 -53.965 -2.959 1.00 29.80 515 THR A N 1
ATOM 3890 C CA . THR A 1 515 ? 6.852 -55.147 -3.077 1.00 29.80 515 THR A CA 1
ATOM 3891 C C . THR A 1 515 ? 6.184 -55.611 -1.765 1.00 29.80 515 THR A C 1
ATOM 3893 O O . THR A 1 515 ? 6.805 -55.560 -0.716 1.00 29.80 515 THR A O 1
ATOM 3896 N N . THR A 1 516 ? 4.914 -56.047 -1.688 1.00 30.97 516 THR A N 1
ATOM 3897 C CA . THR A 1 516 ? 3.820 -56.378 -2.657 1.00 30.97 516 THR A CA 1
ATOM 3898 C C . THR A 1 516 ? 2.463 -56.203 -1.903 1.00 30.97 516 THR A C 1
ATOM 3900 O O . THR A 1 516 ? 2.510 -56.058 -0.687 1.00 30.97 516 THR A O 1
ATOM 3903 N N . ALA A 1 517 ? 1.220 -56.240 -2.420 1.00 29.77 517 ALA A N 1
ATOM 3904 C CA . ALA A 1 517 ? 0.573 -56.354 -3.747 1.00 29.77 517 ALA A CA 1
ATOM 3905 C C . ALA A 1 517 ? -0.922 -55.912 -3.616 1.00 29.77 517 ALA A C 1
ATOM 3907 O O . ALA A 1 517 ? -1.382 -55.797 -2.484 1.00 29.77 517 ALA A O 1
ATOM 3908 N N . ALA A 1 518 ? -1.683 -55.770 -4.725 1.00 30.42 518 ALA A N 1
ATOM 3909 C CA . ALA A 1 518 ? -3.019 -56.398 -4.955 1.00 30.42 518 ALA A CA 1
ATOM 3910 C C . ALA A 1 518 ? -3.948 -55.653 -5.956 1.00 30.42 518 ALA A C 1
ATOM 3912 O O . ALA A 1 518 ? -4.408 -54.556 -5.666 1.00 30.42 518 ALA A O 1
ATOM 3913 N N . THR A 1 519 ? -4.364 -56.366 -7.025 1.00 30.08 519 THR A N 1
ATOM 3914 C CA . THR A 1 519 ? -5.623 -56.203 -7.819 1.00 30.08 519 THR A CA 1
ATOM 3915 C C . THR A 1 519 ? -5.876 -54.868 -8.580 1.00 30.08 519 THR A C 1
ATOM 3917 O O . THR A 1 519 ? -5.447 -53.811 -8.153 1.00 30.08 519 THR A O 1
ATOM 3920 N N . GLN A 1 520 ? -6.555 -54.819 -9.742 1.00 32.16 520 GLN A N 1
ATOM 3921 C CA . GLN A 1 520 ? -7.438 -55.806 -10.392 1.00 32.16 520 GLN A CA 1
ATOM 3922 C C . GLN A 1 520 ? -7.564 -55.606 -11.932 1.00 32.16 520 GLN A C 1
ATOM 3924 O O . GLN A 1 520 ? -7.524 -54.483 -12.419 1.00 32.16 520 GLN A O 1
ATOM 3929 N N . THR A 1 521 ? -7.859 -56.709 -12.640 1.00 32.81 521 THR A N 1
ATOM 3930 C CA . THR A 1 521 ? -8.572 -56.842 -13.945 1.00 32.81 521 THR A CA 1
ATOM 3931 C C . THR A 1 521 ? -7.984 -56.380 -15.297 1.00 32.81 521 THR A C 1
ATOM 3933 O O . THR A 1 521 ? -7.509 -55.268 -15.486 1.00 32.81 521 THR A O 1
ATOM 3936 N N . ALA A 1 522 ? -8.131 -57.307 -16.258 1.00 30.55 522 ALA A N 1
ATOM 3937 C CA . ALA A 1 522 ? -7.827 -57.276 -17.693 1.00 30.55 522 ALA A CA 1
ATOM 3938 C C . ALA A 1 522 ? -8.489 -56.110 -18.470 1.00 30.55 522 ALA A C 1
ATOM 3940 O O . ALA A 1 522 ? -9.535 -55.624 -18.057 1.00 30.55 522 ALA A O 1
ATOM 3941 N N . GLN A 1 523 ? -7.910 -55.541 -19.538 1.00 30.17 523 GLN A N 1
ATOM 3942 C CA . GLN A 1 523 ? -7.455 -56.107 -20.830 1.00 30.17 523 GLN A CA 1
ATOM 3943 C C . GLN A 1 523 ? -8.603 -56.417 -21.821 1.00 30.17 523 GLN A C 1
ATOM 3945 O O . GLN A 1 523 ? -9.131 -57.522 -21.858 1.00 30.17 523 GLN A O 1
ATOM 3950 N N . GLU A 1 524 ? -8.888 -55.457 -22.707 1.00 29.88 524 GLU A N 1
ATOM 3951 C CA . GLU A 1 524 ? -9.301 -55.731 -24.090 1.00 29.88 524 GLU A CA 1
ATOM 3952 C C . GLU A 1 524 ? -8.158 -55.296 -25.016 1.00 29.88 524 GLU A C 1
ATOM 3954 O O . GLU A 1 524 ? -7.476 -54.302 -24.752 1.00 29.88 524 GLU A O 1
ATOM 3959 N N . ALA A 1 525 ? -7.908 -56.061 -26.079 1.00 30.23 525 ALA A N 1
ATOM 3960 C CA . ALA A 1 525 ? -6.763 -55.867 -26.961 1.00 30.23 525 ALA A CA 1
ATOM 3961 C C . ALA A 1 525 ? -7.201 -55.738 -28.422 1.00 30.23 525 ALA A C 1
ATOM 3963 O O . ALA A 1 525 ? -7.885 -56.610 -28.951 1.00 30.23 525 ALA A O 1
ATOM 3964 N N . ALA A 1 526 ? -6.714 -54.699 -29.099 1.00 28.19 526 ALA A N 1
ATOM 3965 C CA . ALA A 1 526 ? -6.681 -54.629 -30.555 1.00 28.19 526 ALA A CA 1
ATOM 3966 C C . ALA A 1 526 ? -5.424 -53.865 -30.990 1.00 28.19 526 ALA A C 1
ATOM 3968 O O . ALA A 1 526 ? -5.306 -52.656 -30.799 1.00 28.19 526 ALA A O 1
ATOM 3969 N N . ALA A 1 527 ? -4.457 -54.590 -31.549 1.00 28.72 527 ALA A N 1
ATOM 3970 C CA . ALA A 1 527 ? -3.271 -54.001 -32.154 1.00 28.72 527 ALA A CA 1
ATOM 3971 C C . ALA A 1 527 ? -3.562 -53.584 -33.602 1.00 28.72 527 ALA A C 1
ATOM 3973 O O . ALA A 1 527 ? -4.234 -54.323 -34.315 1.00 28.72 527 ALA A O 1
ATOM 3974 N N . ALA A 1 528 ? -2.986 -52.462 -34.043 1.00 29.44 528 ALA A N 1
ATOM 3975 C CA . ALA A 1 528 ? -2.251 -52.344 -35.312 1.00 29.44 528 ALA A CA 1
ATOM 3976 C C . ALA A 1 528 ? -1.889 -50.875 -35.579 1.00 29.44 528 ALA A C 1
ATOM 3978 O O . ALA A 1 528 ? -2.758 -50.034 -35.796 1.00 29.44 528 ALA A O 1
ATOM 3979 N N . ALA A 1 529 ? -0.592 -50.573 -35.626 1.00 28.05 529 ALA A N 1
ATOM 3980 C CA . ALA A 1 529 ? -0.104 -49.316 -36.175 1.00 28.05 529 ALA A CA 1
ATOM 3981 C C . ALA A 1 529 ? 0.149 -49.473 -37.682 1.00 28.05 529 ALA A C 1
ATOM 3983 O O . ALA A 1 529 ? 0.936 -50.326 -38.086 1.00 28.05 529 ALA A O 1
ATOM 3984 N N . ALA A 1 530 ? -0.464 -48.618 -38.501 1.00 29.03 530 ALA A N 1
ATOM 3985 C CA . ALA A 1 530 ? -0.016 -48.315 -39.860 1.00 29.03 530 ALA A CA 1
ATOM 3986 C C . ALA A 1 530 ? -0.530 -46.924 -40.270 1.00 29.03 530 ALA A C 1
ATOM 3988 O O . ALA A 1 530 ? -1.652 -46.541 -39.942 1.00 29.03 530 ALA A O 1
ATOM 3989 N N . ALA A 1 531 ? 0.314 -46.144 -40.946 1.00 37.31 531 ALA A N 1
ATOM 3990 C CA . ALA A 1 531 ? 0.032 -44.753 -41.298 1.00 37.31 531 ALA A CA 1
ATOM 3991 C C . ALA A 1 531 ? -0.978 -44.611 -42.456 1.00 37.31 531 ALA A C 1
ATOM 3993 O O . ALA A 1 531 ? -1.045 -45.488 -43.316 1.00 37.31 531 ALA A O 1
ATOM 3994 N N . PRO A 1 532 ? -1.650 -43.450 -42.576 1.00 32.84 532 PRO A N 1
ATOM 3995 C CA . PRO A 1 532 ? -2.199 -43.003 -43.847 1.00 32.84 532 PRO A CA 1
ATOM 3996 C C . PRO A 1 532 ? -1.472 -41.772 -44.408 1.00 32.84 532 PRO A C 1
ATOM 3998 O O . PRO A 1 532 ? -1.181 -40.789 -43.724 1.00 32.84 532 PRO A O 1
ATOM 4001 N N . SER A 1 533 ? -1.235 -41.839 -45.713 1.00 31.50 533 SER A N 1
ATOM 4002 C CA . SER A 1 533 ? -0.809 -40.745 -46.578 1.00 31.50 533 SER A CA 1
ATOM 4003 C C . SER A 1 533 ? -1.846 -39.617 -46.664 1.00 31.50 533 SER A C 1
ATOM 4005 O O . SER A 1 533 ? -3.043 -39.794 -46.435 1.00 31.50 533 SER A O 1
ATOM 4007 N N . SER A 1 534 ? -1.379 -38.426 -47.034 1.00 36.94 534 SER A N 1
ATOM 4008 C CA . SER A 1 534 ? -2.206 -37.234 -47.218 1.00 36.94 534 SER A CA 1
ATOM 4009 C C . SER A 1 534 ? -3.013 -37.256 -48.526 1.00 36.94 534 SER A C 1
ATOM 4011 O O . SER A 1 534 ? -2.506 -37.656 -49.575 1.00 36.94 534 SER A O 1
ATOM 4013 N N . PRO A 1 535 ? -4.241 -36.704 -48.506 1.00 33.41 535 PRO A N 1
ATOM 4014 C CA . PRO A 1 535 ? -4.725 -35.969 -49.672 1.00 33.41 535 PRO A CA 1
ATOM 4015 C C . PRO A 1 535 ? -5.388 -34.614 -49.352 1.00 33.41 535 PRO A C 1
ATOM 4017 O O . PRO A 1 535 ? -6.254 -34.464 -48.494 1.00 33.41 535 PRO A O 1
ATOM 4020 N N . LYS A 1 536 ? -4.966 -33.626 -50.147 1.00 34.88 536 LYS A N 1
ATOM 4021 C CA . LYS A 1 536 ? -5.528 -32.289 -50.432 1.00 34.88 536 LYS A CA 1
ATOM 4022 C C . LYS A 1 536 ? -6.952 -32.008 -49.902 1.00 34.88 536 LYS A C 1
ATOM 4024 O O . LYS A 1 536 ? -7.945 -32.446 -50.481 1.00 34.88 536 LYS A O 1
ATOM 4029 N N . ARG A 1 537 ? -7.063 -31.125 -48.899 1.00 32.22 537 ARG A N 1
ATOM 4030 C CA . ARG A 1 537 ? -8.348 -30.599 -48.401 1.00 32.22 537 ARG A CA 1
ATOM 4031 C C . ARG A 1 537 ? -8.820 -29.397 -49.237 1.00 32.22 537 ARG A C 1
ATOM 4033 O O . ARG A 1 537 ? -8.197 -28.337 -49.236 1.00 32.22 537 ARG A O 1
ATOM 4040 N N . ARG A 1 538 ? -9.935 -29.568 -49.950 1.00 30.61 538 ARG A N 1
ATOM 4041 C CA . ARG A 1 538 ? -10.604 -28.548 -50.781 1.00 30.61 538 ARG A CA 1
ATOM 4042 C C . ARG A 1 538 ? -11.224 -27.463 -49.880 1.00 30.61 538 ARG A C 1
ATOM 4044 O O . ARG A 1 538 ? -11.967 -27.795 -48.961 1.00 30.61 538 ARG A O 1
ATOM 4051 N N . ARG A 1 539 ? -10.920 -26.178 -50.120 1.00 31.92 539 ARG A N 1
ATOM 4052 C CA . ARG A 1 539 ? -11.519 -25.051 -49.374 1.00 31.92 539 ARG A CA 1
ATOM 4053 C C . ARG A 1 539 ? -13.024 -24.965 -49.658 1.00 31.92 539 ARG A C 1
ATOM 4055 O O . ARG A 1 539 ? -13.411 -24.821 -50.814 1.00 31.92 539 ARG A O 1
ATOM 4062 N N . LEU A 1 540 ? -13.838 -24.963 -48.604 1.00 32.44 540 LEU A N 1
ATOM 4063 C CA . LEU A 1 540 ? -15.194 -24.409 -48.613 1.00 32.44 540 LEU A CA 1
ATOM 4064 C C . LEU A 1 540 ? -15.179 -23.103 -47.816 1.00 32.44 540 LEU A C 1
ATOM 4066 O O . LEU A 1 540 ? -14.530 -23.012 -46.774 1.00 32.44 540 LEU A O 1
ATOM 4070 N N . HIS A 1 541 ? -15.835 -22.080 -48.355 1.00 33.62 541 HIS A N 1
ATOM 4071 C CA . HIS A 1 541 ? -15.767 -20.711 -47.861 1.00 33.62 541 HIS A CA 1
ATOM 4072 C C . HIS A 1 541 ? -17.044 -20.382 -47.083 1.00 33.62 541 HIS A C 1
ATOM 4074 O O . HIS A 1 541 ? -18.037 -19.959 -47.664 1.00 33.62 541 HIS A O 1
ATOM 4080 N N . THR A 1 542 ? -17.025 -20.581 -45.766 1.00 30.84 542 THR A N 1
ATOM 4081 C CA . THR A 1 542 ? -18.088 -20.113 -44.867 1.00 30.84 542 THR A CA 1
ATOM 4082 C C . THR A 1 542 ? -17.736 -18.721 -44.352 1.00 30.84 542 THR A C 1
ATOM 4084 O O . THR A 1 542 ? -16.806 -18.552 -43.564 1.00 30.84 542 THR A O 1
ATOM 4087 N N . GLN A 1 543 ? -18.466 -17.707 -44.817 1.00 32.50 543 GLN A N 1
ATOM 4088 C CA . GLN A 1 543 ? -18.419 -16.366 -44.236 1.00 32.50 543 GLN A CA 1
ATOM 4089 C C . GLN A 1 543 ? -19.160 -16.387 -42.895 1.00 32.50 543 GLN A C 1
ATOM 4091 O O . GLN A 1 543 ? -20.353 -16.673 -42.861 1.00 32.50 543 GLN A O 1
ATOM 4096 N N . ASN A 1 544 ? -18.466 -16.077 -41.798 1.00 29.73 544 ASN A N 1
ATOM 4097 C CA . ASN A 1 544 ? -19.092 -15.964 -40.482 1.00 29.73 544 ASN A CA 1
ATOM 4098 C C . ASN A 1 544 ? -19.399 -14.491 -40.182 1.00 29.73 544 ASN A C 1
ATOM 4100 O O . ASN A 1 544 ? -18.507 -13.702 -39.864 1.00 29.73 544 ASN A O 1
ATOM 4104 N N . ALA A 1 545 ? -20.672 -14.118 -40.298 1.00 36.03 545 ALA A N 1
ATOM 4105 C CA . ALA A 1 545 ? -21.153 -12.787 -39.960 1.00 36.03 545 ALA A CA 1
ATOM 4106 C C . ALA A 1 545 ? -21.312 -12.654 -38.437 1.00 36.03 545 ALA A C 1
ATOM 4108 O O . ALA A 1 545 ? -22.335 -13.042 -37.883 1.00 36.03 545 ALA A O 1
ATOM 4109 N N . ASN A 1 546 ? -20.301 -12.108 -37.750 1.00 30.20 546 ASN A N 1
ATOM 4110 C CA . ASN A 1 546 ? -20.450 -11.683 -36.352 1.00 30.20 546 ASN A CA 1
ATOM 4111 C C . ASN A 1 546 ? -19.469 -10.557 -35.960 1.00 30.20 546 ASN A C 1
ATOM 4113 O O . ASN A 1 546 ? -18.656 -10.679 -35.047 1.00 30.20 546 ASN A O 1
ATOM 4117 N N . TYR A 1 547 ? -19.542 -9.433 -36.684 1.00 29.08 547 TYR A N 1
ATOM 4118 C CA . TYR A 1 547 ? -18.721 -8.232 -36.463 1.00 29.08 547 TYR A CA 1
ATOM 4119 C C . TYR A 1 547 ? -19.512 -7.073 -35.822 1.00 29.08 547 TYR A C 1
ATOM 4121 O O . TYR A 1 547 ? -19.465 -5.937 -36.286 1.00 29.08 547 TYR A O 1
ATOM 4129 N N . GLN A 1 548 ? -20.231 -7.340 -34.726 1.00 33.50 548 GLN A N 1
ATOM 4130 C CA . GLN A 1 548 ? -20.796 -6.292 -33.861 1.00 33.50 548 GLN A CA 1
ATOM 4131 C C . GLN A 1 548 ? -20.587 -6.627 -32.375 1.00 33.50 548 GLN A C 1
ATOM 4133 O O . GLN A 1 548 ? -21.461 -7.163 -31.704 1.00 33.50 548 GLN A O 1
ATOM 4138 N N . SER A 1 549 ? -19.402 -6.289 -31.854 1.00 30.84 549 SER A N 1
ATOM 4139 C CA . SER A 1 549 ? -19.094 -6.319 -30.416 1.00 30.84 549 SER A CA 1
ATOM 4140 C C . SER A 1 549 ? -19.010 -4.882 -29.864 1.00 30.84 549 SER A C 1
ATOM 4142 O O . SER A 1 549 ? -18.430 -4.022 -30.538 1.00 30.84 549 SER A O 1
ATOM 4144 N N . PRO A 1 550 ? -19.570 -4.577 -28.673 1.00 32.91 550 PRO A N 1
ATOM 4145 C CA . PRO A 1 550 ? -19.559 -3.226 -28.109 1.00 32.91 550 PRO A CA 1
ATOM 4146 C C . PRO A 1 550 ? -18.151 -2.650 -27.882 1.00 32.91 550 PRO A C 1
ATOM 4148 O O . PRO A 1 550 ? -17.194 -3.350 -27.552 1.00 32.91 550 PRO A O 1
ATOM 4151 N N . ARG A 1 551 ? -18.023 -1.325 -28.032 1.00 34.03 551 ARG A N 1
ATOM 4152 C CA . ARG A 1 551 ? -16.736 -0.615 -27.945 1.00 34.03 551 ARG A CA 1
ATOM 4153 C C . ARG A 1 551 ? -16.134 -0.679 -26.532 1.00 34.03 551 ARG A C 1
ATOM 4155 O O . ARG A 1 551 ? -16.771 -0.294 -25.556 1.00 34.03 551 ARG A O 1
ATOM 4162 N N . LYS A 1 552 ? -14.860 -1.082 -26.448 1.00 37.00 552 LYS A N 1
ATOM 4163 C CA . LYS A 1 552 ? -14.061 -1.138 -25.208 1.00 37.00 552 LYS A CA 1
ATOM 4164 C C . LYS A 1 552 ? -13.902 0.262 -24.574 1.00 37.00 552 LYS A C 1
ATOM 4166 O O . LYS A 1 552 ? -13.493 1.183 -25.288 1.00 37.00 552 LYS A O 1
ATOM 4171 N N . PRO A 1 553 ? -14.117 0.446 -23.256 1.00 30.75 553 PRO A N 1
ATOM 4172 C CA . PRO A 1 553 ? -13.734 1.681 -22.575 1.00 30.75 553 PRO A CA 1
ATOM 4173 C C . PRO A 1 553 ? -12.201 1.805 -22.513 1.00 30.75 553 PRO A C 1
ATOM 4175 O O . PRO A 1 553 ? -11.506 0.892 -22.075 1.00 30.75 553 PRO A O 1
ATOM 4178 N N . LYS A 1 554 ? -11.658 2.946 -22.958 1.00 32.66 554 LYS A N 1
ATOM 4179 C CA . LYS A 1 554 ? -10.214 3.236 -22.906 1.00 32.66 554 LYS A CA 1
ATOM 4180 C C . LYS A 1 554 ? -9.799 3.762 -21.523 1.00 32.66 554 LYS A C 1
ATOM 4182 O O . LYS A 1 554 ? -10.355 4.765 -21.055 1.00 32.66 554 LYS A O 1
ATOM 4187 N N . ARG A 1 555 ? -8.768 3.139 -20.941 1.00 40.03 555 ARG A N 1
ATOM 4188 C CA . ARG A 1 555 ? -7.864 3.662 -19.897 1.00 40.03 555 ARG A CA 1
ATOM 4189 C C . ARG A 1 555 ? -6.457 3.050 -20.078 1.00 40.03 555 ARG A C 1
ATOM 4191 O O . ARG A 1 555 ? -6.344 2.068 -20.820 1.00 40.03 555 ARG A O 1
ATOM 4198 N N . PRO A 1 556 ? -5.387 3.685 -19.554 1.00 30.59 556 PRO A N 1
ATOM 4199 C CA . PRO A 1 556 ? -4.010 3.293 -19.858 1.00 30.59 556 PRO A CA 1
ATOM 4200 C C . PRO A 1 556 ? -3.707 1.902 -19.297 1.00 30.59 556 PRO A C 1
ATOM 4202 O O . PRO A 1 556 ? -4.113 1.572 -18.187 1.00 30.59 556 PRO A O 1
ATOM 4205 N N . ARG A 1 557 ? -3.035 1.073 -20.099 1.00 36.25 557 ARG A N 1
ATOM 4206 C CA . ARG A 1 557 ? -2.773 -0.328 -19.762 1.00 36.25 557 ARG A CA 1
ATOM 4207 C C . ARG A 1 557 ? -1.519 -0.461 -18.906 1.00 36.25 557 ARG A C 1
ATOM 4209 O O . ARG A 1 557 ? -0.469 0.051 -19.285 1.00 36.25 557 ARG A O 1
ATOM 4216 N N . THR A 1 558 ? -1.612 -1.268 -17.856 1.00 31.47 558 THR A N 1
ATOM 4217 C CA . THR A 1 558 ? -0.477 -2.058 -17.371 1.00 31.47 558 THR A CA 1
ATOM 4218 C C . THR A 1 558 ? 0.070 -2.904 -18.528 1.00 31.47 558 THR A C 1
ATOM 4220 O O . THR A 1 558 ? -0.690 -3.458 -19.327 1.00 31.47 558 THR A O 1
ATOM 4223 N N . PHE A 1 559 ? 1.394 -2.953 -18.684 1.00 30.44 559 PHE A N 1
ATOM 4224 C CA . PHE A 1 559 ? 2.032 -3.531 -19.869 1.00 30.44 559 PHE A CA 1
ATOM 4225 C C . PHE A 1 559 ? 1.916 -5.068 -19.910 1.00 30.44 559 PHE A C 1
ATOM 4227 O O . PHE A 1 559 ? 2.796 -5.783 -19.441 1.00 30.44 559 PHE A O 1
ATOM 4234 N N . SER A 1 560 ? 0.852 -5.573 -20.540 1.00 31.38 560 SER A N 1
ATOM 4235 C CA . SER A 1 560 ? 0.813 -6.911 -21.145 1.00 31.38 560 SER A CA 1
ATOM 4236 C C . SER A 1 560 ? 0.955 -6.758 -22.659 1.00 31.38 560 SER A C 1
ATOM 4238 O O . SER A 1 560 ? 0.219 -5.984 -23.278 1.00 31.38 560 SER A O 1
ATOM 4240 N N . VAL A 1 561 ? 1.941 -7.444 -23.237 1.00 31.08 561 VAL A N 1
ATOM 4241 C CA . VAL A 1 561 ? 2.306 -7.336 -24.656 1.00 31.08 561 VAL A CA 1
ATOM 4242 C C . VAL A 1 561 ? 1.443 -8.288 -25.483 1.00 31.08 561 VAL A C 1
ATOM 4244 O O . VAL A 1 561 ? 1.585 -9.495 -25.354 1.00 31.08 561 VAL A O 1
ATOM 4247 N N . ASP A 1 562 ? 0.599 -7.721 -26.348 1.00 32.66 562 ASP A N 1
ATOM 4248 C CA . ASP A 1 562 ? -0.051 -8.402 -27.476 1.00 32.66 562 ASP A CA 1
ATOM 4249 C C . ASP A 1 562 ? 0.266 -7.607 -28.749 1.00 32.66 562 ASP A C 1
ATOM 4251 O O . ASP A 1 562 ? -0.022 -6.405 -28.810 1.00 32.66 562 ASP A O 1
ATOM 4255 N N . ASP A 1 563 ? 0.817 -8.249 -29.782 1.00 36.28 563 ASP A N 1
ATOM 4256 C CA . ASP A 1 563 ? 1.353 -7.551 -30.965 1.00 36.28 563 ASP A CA 1
ATOM 4257 C C . ASP A 1 563 ? 0.307 -6.731 -31.743 1.00 36.28 563 ASP A C 1
ATOM 4259 O O . ASP A 1 563 ? 0.611 -5.666 -32.282 1.00 36.28 563 ASP A O 1
ATOM 4263 N N . THR A 1 564 ? -0.964 -7.146 -31.732 1.00 32.38 564 THR A N 1
ATOM 4264 C CA . THR A 1 564 ? -2.060 -6.401 -32.390 1.00 32.38 564 THR A CA 1
ATOM 4265 C C . THR A 1 564 ? -2.430 -5.096 -31.674 1.00 32.38 564 THR A C 1
ATOM 4267 O O . THR A 1 564 ? -3.061 -4.212 -32.260 1.00 32.38 564 THR A O 1
ATOM 4270 N N . ALA A 1 565 ? -2.017 -4.917 -30.415 1.00 38.81 565 ALA A N 1
ATOM 4271 C CA . ALA A 1 565 ? -2.213 -3.663 -29.695 1.00 38.81 565 ALA A CA 1
ATOM 4272 C C . ALA A 1 565 ? -1.260 -2.555 -30.164 1.00 38.81 565 ALA A C 1
ATOM 4274 O O . ALA A 1 565 ? -1.581 -1.376 -29.989 1.00 38.81 565 ALA A O 1
ATOM 4275 N N . VAL A 1 566 ? -0.116 -2.913 -30.759 1.00 41.94 566 VAL A N 1
ATOM 4276 C CA . VAL A 1 566 ? 0.935 -1.965 -31.148 1.00 41.94 566 VAL A CA 1
ATOM 4277 C C . VAL A 1 566 ? 0.426 -1.006 -32.223 1.00 41.94 566 VAL A C 1
ATOM 4279 O O . VAL A 1 566 ? 0.509 0.203 -32.030 1.00 41.94 566 VAL A O 1
ATOM 4282 N N . GLU A 1 567 ? -0.203 -1.499 -33.294 1.00 35.59 567 GLU A N 1
ATOM 4283 C CA . GLU A 1 567 ? -0.741 -0.635 -34.361 1.00 35.59 567 GLU A CA 1
ATOM 4284 C C . GLU A 1 567 ? -1.838 0.317 -33.857 1.00 35.59 567 GLU A C 1
ATOM 4286 O O . GLU A 1 567 ? -1.849 1.502 -34.193 1.00 35.59 567 GLU A O 1
ATOM 4291 N N . THR A 1 568 ? -2.714 -0.151 -32.961 1.00 35.12 568 THR A N 1
ATOM 4292 C CA . THR A 1 568 ? -3.772 0.702 -32.386 1.00 35.12 568 THR A CA 1
ATOM 4293 C C . THR A 1 568 ? -3.213 1.727 -31.386 1.00 35.12 568 THR A C 1
ATOM 4295 O O . THR A 1 568 ? -3.755 2.824 -31.255 1.00 35.12 568 THR A O 1
ATOM 4298 N N . ALA A 1 569 ? -2.121 1.407 -30.682 1.00 38.12 569 ALA A N 1
ATOM 4299 C CA . ALA A 1 569 ? -1.428 2.335 -29.786 1.00 38.12 569 ALA A CA 1
ATOM 4300 C C . ALA A 1 569 ? -0.566 3.363 -30.542 1.00 38.12 569 ALA A C 1
ATOM 4302 O O . ALA A 1 569 ? -0.371 4.477 -30.050 1.00 38.12 569 ALA A O 1
ATOM 4303 N N . LEU A 1 570 ? -0.080 3.026 -31.741 1.00 41.12 570 LEU A N 1
ATOM 4304 C CA . LEU A 1 570 ? 0.556 3.979 -32.653 1.00 41.12 570 LEU A CA 1
ATOM 4305 C C . LEU A 1 570 ? -0.460 5.020 -33.150 1.00 41.12 570 LEU A C 1
ATOM 4307 O O . LEU A 1 570 ? -0.185 6.212 -33.054 1.00 41.12 570 LEU A O 1
ATOM 4311 N N . ALA A 1 571 ? -1.666 4.593 -33.536 1.00 35.69 571 ALA A N 1
ATOM 4312 C CA . ALA A 1 571 ? -2.743 5.478 -34.001 1.00 35.69 571 ALA A CA 1
ATOM 4313 C C . ALA A 1 571 ? -3.413 6.351 -32.910 1.00 35.69 571 ALA A C 1
ATOM 4315 O O . ALA A 1 571 ? -4.250 7.190 -33.227 1.00 35.69 571 ALA A O 1
ATOM 4316 N N . LEU A 1 572 ? -3.098 6.150 -31.623 1.00 39.91 572 LEU A N 1
ATOM 4317 C CA . LEU A 1 572 ? -3.699 6.890 -30.497 1.00 39.91 572 LEU A CA 1
ATOM 4318 C C . LEU A 1 572 ? -2.697 7.734 -29.694 1.00 39.91 572 LEU A C 1
ATOM 4320 O O . LEU A 1 572 ? -3.075 8.347 -28.697 1.00 39.91 572 LEU A O 1
ATOM 4324 N N . ALA A 1 573 ? -1.430 7.779 -30.110 1.00 41.06 573 ALA A N 1
ATOM 4325 C CA . ALA A 1 573 ? -0.358 8.510 -29.427 1.00 41.06 573 ALA A CA 1
ATOM 4326 C C . ALA A 1 573 ? -0.100 9.914 -30.016 1.00 41.06 573 ALA A C 1
ATOM 4328 O O . ALA A 1 573 ? 1.043 10.385 -30.021 1.00 41.06 573 ALA A O 1
ATOM 4329 N N . ASP A 1 574 ? -1.169 10.554 -30.497 1.00 42.19 574 ASP A N 1
ATOM 4330 C CA . ASP A 1 574 ? -1.167 11.831 -31.230 1.00 42.19 574 ASP A CA 1
ATOM 4331 C C . ASP A 1 574 ? -1.191 13.074 -30.309 1.00 42.19 574 ASP A C 1
ATOM 4333 O O . ASP A 1 574 ? -1.049 14.208 -30.743 1.00 42.19 574 ASP A O 1
ATOM 4337 N N . ASN A 1 575 ? -1.300 12.876 -28.989 1.00 43.28 575 ASN A N 1
ATOM 4338 C CA . ASN A 1 575 ? -1.417 13.959 -28.000 1.00 43.28 575 ASN A CA 1
ATOM 4339 C C . ASN A 1 575 ? -0.071 14.589 -27.569 1.00 43.28 575 ASN A C 1
ATOM 4341 O O . ASN A 1 575 ? 0.084 14.932 -26.397 1.00 43.28 575 ASN A O 1
ATOM 4345 N N . GLY A 1 576 ? 0.916 14.701 -28.466 1.00 53.09 576 GLY A N 1
ATOM 4346 C CA . GLY A 1 576 ? 2.121 15.549 -28.314 1.00 53.09 576 GLY A CA 1
ATOM 4347 C C . GLY A 1 576 ? 3.028 15.374 -27.076 1.00 53.09 576 GLY A C 1
ATOM 4348 O O . GLY A 1 576 ? 3.959 16.153 -26.904 1.00 53.09 576 GLY A O 1
ATOM 4349 N N . ARG A 1 577 ? 2.778 14.401 -26.190 1.00 59.78 577 ARG A N 1
ATOM 4350 C CA . ARG A 1 577 ? 3.544 14.187 -24.949 1.00 59.78 577 ARG A CA 1
ATOM 4351 C C . ARG A 1 577 ? 4.710 13.224 -25.160 1.00 59.78 577 ARG A C 1
ATOM 4353 O O . ARG A 1 577 ? 4.585 12.221 -25.866 1.00 59.78 577 ARG A O 1
ATOM 4360 N N . ASP A 1 578 ? 5.838 13.525 -24.522 1.00 64.81 578 ASP A N 1
ATOM 4361 C CA . ASP A 1 578 ? 7.009 12.646 -24.443 1.00 64.81 578 ASP A CA 1
ATOM 4362 C C . ASP A 1 578 ? 6.616 11.275 -23.865 1.00 64.81 578 ASP A C 1
ATOM 4364 O O . ASP A 1 578 ? 5.911 11.200 -22.861 1.00 64.81 578 ASP A O 1
ATOM 4368 N N . ARG A 1 579 ? 7.092 10.176 -24.468 1.00 80.19 579 ARG A N 1
ATOM 4369 C CA . ARG A 1 579 ? 6.893 8.801 -23.955 1.00 80.19 579 ARG A CA 1
ATOM 4370 C C . ARG A 1 579 ? 7.928 8.416 -22.885 1.00 80.19 579 ARG A C 1
ATOM 4372 O O . ARG A 1 579 ? 8.330 7.261 -22.795 1.00 80.19 579 ARG A O 1
ATOM 4379 N N . ASN A 1 580 ? 8.400 9.403 -22.136 1.00 85.88 580 ASN A N 1
ATOM 4380 C CA . ASN A 1 580 ? 9.437 9.266 -21.123 1.00 85.88 580 ASN A CA 1
ATOM 4381 C C . ASN A 1 580 ? 8.783 9.144 -19.726 1.00 85.88 580 ASN A C 1
ATOM 4383 O O . ASN A 1 580 ? 7.772 9.813 -19.501 1.00 85.88 580 ASN A O 1
ATOM 4387 N N . PRO A 1 581 ? 9.317 8.321 -18.801 1.00 85.44 581 PRO A N 1
ATOM 4388 C CA . PRO A 1 581 ? 10.391 7.342 -18.996 1.00 85.44 581 PRO A CA 1
ATOM 4389 C C . PRO A 1 581 ? 9.967 6.153 -19.873 1.00 85.44 581 PRO A C 1
ATOM 4391 O O . PRO A 1 581 ? 8.849 5.650 -19.774 1.00 85.44 581 PRO A O 1
ATOM 4394 N N . LEU A 1 582 ? 10.882 5.690 -20.732 1.00 85.94 582 LEU A N 1
ATOM 4395 C CA . LEU A 1 582 ? 10.631 4.604 -21.681 1.00 85.94 582 LEU A CA 1
ATOM 4396 C C . LEU A 1 582 ? 11.295 3.300 -21.213 1.00 85.94 582 LEU A C 1
ATOM 4398 O O . LEU A 1 582 ? 12.505 3.132 -21.341 1.00 85.94 582 LEU A O 1
ATOM 4402 N N . ALA A 1 583 ? 10.498 2.365 -20.695 1.00 82.06 583 ALA A N 1
ATOM 4403 C CA . ALA A 1 583 ? 10.974 1.031 -20.327 1.00 82.06 583 ALA A CA 1
ATOM 4404 C C . ALA A 1 583 ? 11.403 0.208 -21.567 1.00 82.06 583 ALA A C 1
ATOM 4406 O O . ALA A 1 583 ? 10.785 0.343 -22.630 1.00 82.06 583 ALA A O 1
ATOM 4407 N N . PRO A 1 584 ? 12.410 -0.684 -21.451 1.00 85.88 584 PRO A N 1
ATOM 4408 C CA . PRO A 1 584 ? 12.830 -1.539 -22.560 1.00 85.88 584 PRO A CA 1
ATOM 4409 C C . PRO A 1 584 ? 11.703 -2.492 -22.978 1.00 85.88 584 PRO A C 1
ATOM 4411 O O . PRO A 1 584 ? 11.047 -3.114 -22.139 1.00 85.88 584 PRO A O 1
ATOM 4414 N N . CYS A 1 585 ? 11.498 -2.653 -24.288 1.00 86.88 585 CYS A N 1
ATOM 4415 C CA . CYS A 1 585 ? 10.553 -3.647 -24.811 1.00 86.88 585 CYS A CA 1
ATOM 4416 C C . CYS A 1 585 ? 11.018 -5.084 -24.496 1.00 86.88 585 CYS A C 1
ATOM 4418 O O . CYS A 1 585 ? 12.191 -5.293 -24.193 1.00 86.88 585 CYS A O 1
ATOM 4420 N N . GLY A 1 586 ? 10.140 -6.088 -24.627 1.00 81.44 586 GLY A N 1
ATOM 4421 C CA . GLY A 1 586 ? 10.462 -7.490 -24.298 1.00 81.44 586 GLY A CA 1
ATOM 4422 C C . GLY A 1 586 ? 11.772 -7.996 -24.922 1.00 81.44 586 GLY A C 1
ATOM 4423 O O . GLY A 1 586 ? 12.659 -8.450 -24.205 1.00 81.44 586 GLY A O 1
ATOM 4424 N N . ALA A 1 587 ? 11.953 -7.797 -26.232 1.00 87.25 587 ALA A N 1
ATOM 4425 C CA . ALA A 1 587 ? 13.173 -8.200 -26.938 1.00 87.25 587 ALA A CA 1
ATOM 4426 C C . ALA A 1 587 ? 14.433 -7.435 -26.482 1.00 87.25 587 ALA A C 1
ATOM 4428 O O . ALA A 1 587 ? 15.520 -8.006 -26.444 1.00 87.25 587 ALA A O 1
ATOM 4429 N N . CYS A 1 588 ? 14.312 -6.152 -26.119 1.00 92.50 588 CYS A N 1
ATOM 4430 C CA . CYS A 1 588 ? 15.424 -5.413 -25.514 1.00 92.50 588 CYS A CA 1
ATOM 4431 C C . CYS A 1 588 ? 15.722 -5.938 -24.110 1.00 92.50 588 CYS A C 1
ATOM 4433 O O . CYS A 1 588 ? 16.883 -6.161 -23.785 1.00 92.50 588 CYS A O 1
ATOM 4435 N N . LYS A 1 589 ? 14.692 -6.194 -23.296 1.00 90.12 589 LYS A N 1
ATOM 4436 C CA . LYS A 1 589 ? 14.846 -6.723 -21.941 1.00 90.12 589 LYS A CA 1
ATOM 4437 C C . LYS A 1 589 ? 15.610 -8.048 -21.946 1.00 90.12 589 LYS A C 1
ATOM 4439 O O . LYS A 1 589 ? 16.544 -8.175 -21.169 1.00 90.12 589 LYS A O 1
ATOM 4444 N N . GLU A 1 590 ? 15.306 -8.979 -22.849 1.00 89.56 590 GLU A N 1
ATOM 4445 C CA . GLU A 1 590 ? 16.068 -10.235 -22.981 1.00 89.56 590 GLU A CA 1
ATOM 4446 C C . GLU A 1 590 ? 17.561 -10.018 -23.273 1.00 89.56 590 GLU A C 1
ATOM 4448 O O . GLU A 1 590 ? 18.410 -10.698 -22.698 1.00 89.56 590 GLU A O 1
ATOM 4453 N N . TRP A 1 591 ? 17.900 -9.069 -24.153 1.00 93.38 591 TRP A N 1
ATOM 4454 C CA . TRP A 1 591 ? 19.297 -8.726 -24.446 1.00 93.38 591 TRP A CA 1
ATOM 4455 C C . TRP A 1 591 ? 19.990 -8.104 -23.231 1.00 93.38 591 TRP A C 1
ATOM 4457 O O . TRP A 1 591 ? 21.133 -8.443 -22.932 1.00 93.38 591 TRP A O 1
ATOM 4467 N N . LEU A 1 592 ? 19.299 -7.212 -22.523 1.00 94.81 592 LEU A N 1
ATOM 4468 C CA . LEU A 1 592 ? 19.837 -6.485 -21.375 1.00 94.81 592 LEU A CA 1
ATOM 4469 C C . LEU A 1 592 ? 20.001 -7.394 -20.146 1.00 94.81 592 LEU A C 1
ATOM 4471 O O . LEU A 1 592 ? 21.031 -7.304 -19.487 1.00 94.81 592 LEU A O 1
ATOM 4475 N N . VAL A 1 593 ? 19.066 -8.323 -19.901 1.00 91.12 593 VAL A N 1
ATOM 4476 C CA . VAL A 1 593 ? 19.210 -9.410 -18.910 1.00 91.12 593 VAL A CA 1
ATOM 4477 C C . VAL A 1 593 ? 20.438 -10.253 -19.245 1.00 91.12 593 VAL A C 1
ATOM 4479 O O . VAL A 1 593 ? 21.314 -10.414 -18.402 1.00 91.12 593 VAL A O 1
ATOM 4482 N N . LYS A 1 594 ? 20.588 -10.701 -20.500 1.00 93.25 594 LYS A N 1
ATOM 4483 C CA . LYS A 1 594 ? 21.781 -11.451 -20.923 1.00 93.25 594 LYS A CA 1
ATOM 4484 C C . LYS A 1 594 ? 23.069 -10.645 -20.760 1.00 93.25 594 LYS A C 1
ATOM 4486 O O . LYS A 1 594 ? 24.102 -11.224 -20.452 1.00 93.25 594 LYS A O 1
ATOM 4491 N N . ILE A 1 595 ? 23.072 -9.328 -20.945 1.00 94.25 595 ILE A N 1
ATOM 4492 C CA . ILE A 1 595 ? 24.258 -8.511 -20.637 1.00 94.25 595 ILE A CA 1
ATOM 4493 C C . ILE A 1 595 ? 24.521 -8.504 -19.121 1.00 94.25 595 ILE A C 1
ATOM 4495 O O . ILE A 1 595 ? 25.660 -8.740 -18.713 1.00 94.25 595 ILE A O 1
ATOM 4499 N N . ALA A 1 596 ? 23.478 -8.329 -18.306 1.00 92.75 596 ALA A N 1
ATOM 4500 C CA . ALA A 1 596 ? 23.557 -8.289 -16.848 1.00 92.75 596 ALA A CA 1
ATOM 4501 C C . ALA A 1 596 ? 23.985 -9.622 -16.198 1.00 92.75 596 ALA A C 1
ATOM 4503 O O . ALA A 1 596 ? 24.764 -9.596 -15.249 1.00 92.75 596 ALA A O 1
ATOM 4504 N N . GLU A 1 597 ? 23.615 -10.784 -16.750 1.00 91.88 597 GLU A N 1
ATOM 4505 C CA . GLU A 1 597 ? 24.126 -12.107 -16.324 1.00 91.88 597 GLU A CA 1
ATOM 4506 C C . GLU A 1 597 ? 25.663 -12.146 -16.236 1.00 91.88 597 GLU A C 1
ATOM 4508 O O . GLU A 1 597 ? 26.240 -12.759 -15.342 1.00 91.88 597 GLU A O 1
ATOM 4513 N N . ALA A 1 598 ? 26.338 -11.492 -17.188 1.00 92.75 598 ALA A N 1
ATOM 4514 C CA . ALA A 1 598 ? 27.796 -11.406 -17.262 1.00 92.75 598 ALA A CA 1
ATOM 4515 C C . ALA A 1 598 ? 28.353 -10.074 -16.718 1.00 92.75 598 ALA A C 1
ATOM 4517 O O . ALA A 1 598 ? 29.572 -9.872 -16.704 1.00 92.75 598 ALA A O 1
ATOM 4518 N N . ASN A 1 599 ? 27.475 -9.167 -16.284 1.00 92.88 599 ASN A N 1
ATOM 4519 C CA . ASN A 1 599 ? 27.810 -7.925 -15.601 1.00 92.88 599 ASN A CA 1
ATOM 4520 C C . ASN A 1 599 ? 26.688 -7.485 -14.640 1.00 92.88 599 ASN A C 1
ATOM 4522 O O . ASN A 1 599 ? 25.893 -6.617 -15.002 1.00 92.88 599 ASN A O 1
ATOM 4526 N N . PRO A 1 600 ? 26.638 -7.995 -13.397 1.00 89.19 600 PRO A N 1
ATOM 4527 C CA . PRO A 1 600 ? 25.596 -7.610 -12.437 1.00 89.19 600 PRO A CA 1
ATOM 4528 C C . PRO A 1 600 ? 25.572 -6.110 -12.087 1.00 89.19 600 PRO A C 1
ATOM 4530 O O . PRO A 1 600 ? 24.582 -5.605 -11.570 1.00 89.19 600 PRO A O 1
ATOM 4533 N N . ALA A 1 601 ? 26.649 -5.373 -12.388 1.00 91.88 601 ALA A N 1
ATOM 4534 C CA . ALA A 1 601 ? 26.722 -3.920 -12.234 1.00 91.88 601 ALA A CA 1
ATOM 4535 C C . ALA A 1 601 ? 26.190 -3.136 -13.456 1.00 91.88 601 ALA A C 1
ATOM 4537 O O . ALA A 1 601 ? 26.282 -1.905 -13.474 1.00 91.88 601 ALA A O 1
ATOM 4538 N N . PHE A 1 602 ? 25.665 -3.816 -14.482 1.00 94.88 602 PHE A N 1
ATOM 4539 C CA . PHE A 1 602 ? 25.082 -3.183 -15.662 1.00 94.88 602 PHE A CA 1
ATOM 4540 C C . PHE A 1 602 ? 23.789 -2.436 -15.312 1.00 94.88 602 PHE A C 1
ATOM 4542 O O . PHE A 1 602 ? 22.899 -2.966 -14.644 1.00 94.88 602 PHE A O 1
ATOM 4549 N N . ARG A 1 603 ? 23.684 -1.185 -15.769 1.00 94.00 603 ARG A N 1
ATOM 4550 C CA . ARG A 1 603 ? 22.575 -0.281 -15.428 1.00 94.00 603 ARG A CA 1
ATOM 4551 C C . ARG A 1 603 ? 21.840 0.219 -16.669 1.00 94.00 603 ARG A C 1
ATOM 4553 O O . ARG A 1 603 ? 22.453 0.544 -17.684 1.00 94.00 603 ARG A O 1
ATOM 4560 N N . VAL A 1 604 ? 20.521 0.323 -16.567 1.00 94.62 604 VAL A N 1
ATOM 4561 C CA . VAL A 1 604 ? 19.654 0.942 -17.571 1.00 94.62 604 VAL A CA 1
ATOM 4562 C C . VAL A 1 604 ? 19.150 2.271 -17.032 1.00 94.62 604 VAL A C 1
ATOM 4564 O O . VAL A 1 604 ? 18.603 2.340 -15.933 1.00 94.62 604 VAL A O 1
ATOM 4567 N N . VAL A 1 605 ? 19.343 3.327 -17.812 1.00 94.94 605 VAL A N 1
ATOM 4568 C CA . VAL A 1 605 ? 18.944 4.693 -17.485 1.00 94.94 605 VAL A CA 1
ATOM 4569 C C . VAL A 1 605 ? 17.778 5.093 -18.377 1.00 94.94 605 VAL A C 1
ATOM 4571 O O . VAL A 1 605 ? 17.840 4.983 -19.602 1.00 94.94 605 VAL A O 1
ATOM 4574 N N . THR A 1 606 ? 16.712 5.594 -17.770 1.00 94.12 606 THR A N 1
ATOM 4575 C CA . THR A 1 606 ? 15.608 6.234 -18.494 1.00 94.12 606 THR A CA 1
ATOM 4576 C C . THR A 1 606 ? 15.426 7.648 -17.965 1.00 94.12 606 THR A C 1
ATOM 4578 O O . THR A 1 606 ? 15.787 7.950 -16.829 1.00 94.12 606 THR A O 1
ATOM 4581 N N . PHE A 1 607 ? 14.917 8.543 -18.800 1.00 93.81 607 PHE A N 1
ATOM 4582 C CA . PHE A 1 607 ? 14.812 9.964 -18.476 1.00 93.81 607 PHE A CA 1
ATOM 4583 C C . PHE A 1 607 ? 13.373 10.315 -18.126 1.00 93.81 607 PHE A C 1
ATOM 4585 O O . PHE A 1 607 ? 12.447 9.735 -18.679 1.00 93.81 607 PHE A O 1
ATOM 4592 N N . GLU A 1 608 ? 13.173 11.301 -17.258 1.00 89.50 608 GLU A N 1
ATOM 4593 C CA . GLU A 1 608 ? 11.841 11.844 -16.964 1.00 89.50 608 GLU A CA 1
ATOM 4594 C C . GLU A 1 608 ? 11.203 12.508 -18.202 1.00 89.50 608 GLU A C 1
ATOM 4596 O O . GLU A 1 608 ? 10.003 12.405 -18.438 1.00 89.50 608 GLU A O 1
ATOM 4601 N N . ASN A 1 609 ? 12.008 13.199 -19.014 1.00 89.81 609 ASN A N 1
ATOM 4602 C CA . ASN A 1 609 ? 11.567 13.971 -20.178 1.00 89.81 609 ASN A CA 1
ATOM 4603 C C . ASN A 1 609 ? 12.735 14.250 -21.144 1.00 89.81 609 ASN A C 1
ATOM 4605 O O . ASN A 1 609 ? 13.906 14.080 -20.791 1.00 89.81 609 ASN A O 1
ATOM 4609 N N . SER A 1 610 ? 12.419 14.753 -22.341 1.00 90.62 610 SER A N 1
ATOM 4610 C CA . SER A 1 610 ? 13.376 15.156 -23.390 1.00 90.62 610 SER A CA 1
ATOM 4611 C C . SER A 1 610 ? 14.485 16.115 -22.935 1.00 90.62 610 SER A C 1
ATOM 4613 O O . SER A 1 610 ? 15.552 16.148 -23.551 1.00 90.62 610 SER A O 1
ATOM 4615 N N . ARG A 1 611 ? 14.305 16.877 -21.845 1.00 90.94 611 ARG A N 1
ATOM 4616 C CA . ARG A 1 611 ? 15.339 17.796 -21.326 1.00 90.94 611 ARG A CA 1
ATOM 4617 C C . ARG A 1 611 ? 16.480 17.067 -20.610 1.00 90.94 611 ARG A C 1
ATOM 4619 O O . ARG A 1 611 ? 17.534 17.673 -20.417 1.00 90.94 611 ARG A O 1
ATOM 4626 N N . CYS A 1 612 ? 16.301 15.795 -20.247 1.00 92.00 612 CYS A N 1
ATOM 4627 C CA . CYS A 1 612 ? 17.287 14.976 -19.538 1.00 92.00 612 CYS A CA 1
ATOM 4628 C C . CYS A 1 612 ? 17.772 15.619 -18.223 1.00 92.00 612 CYS A C 1
ATOM 4630 O O . CYS A 1 612 ? 18.972 15.624 -17.938 1.00 92.00 612 CYS A O 1
ATOM 4632 N N . ARG A 1 613 ? 16.859 16.238 -17.457 1.00 91.44 613 ARG A N 1
ATOM 4633 C CA . ARG A 1 613 ? 17.166 16.858 -16.151 1.00 91.44 613 ARG A CA 1
ATOM 4634 C C . ARG A 1 613 ? 17.214 15.847 -15.008 1.00 91.44 613 ARG A C 1
ATOM 4636 O O . ARG A 1 613 ? 18.053 15.995 -14.130 1.00 91.44 613 ARG A O 1
ATOM 4643 N N . SER A 1 614 ? 16.364 14.831 -15.080 1.00 91.75 614 SER A N 1
ATOM 4644 C CA . SER A 1 614 ? 16.159 13.822 -14.042 1.00 91.75 614 SER A CA 1
ATOM 4645 C C . SER A 1 614 ? 16.130 12.437 -14.691 1.00 91.75 614 SER A C 1
ATOM 4647 O O . SER A 1 614 ? 15.688 12.299 -15.843 1.00 91.75 614 SER A O 1
ATOM 4649 N N . VAL A 1 615 ? 16.625 11.428 -13.979 1.00 93.06 615 VAL A N 1
ATOM 4650 C CA . VAL A 1 615 ? 16.798 10.059 -14.478 1.00 93.06 615 VAL A CA 1
ATOM 4651 C C . VAL A 1 615 ? 16.346 9.007 -13.474 1.00 93.06 615 VAL A C 1
ATOM 4653 O O . VAL A 1 615 ? 16.517 9.159 -12.268 1.00 93.06 615 VAL A O 1
ATOM 4656 N N . TYR A 1 616 ? 15.845 7.895 -13.998 1.00 90.31 616 TYR A N 1
ATOM 4657 C CA . TYR A 1 616 ? 15.632 6.652 -13.267 1.00 90.31 616 TYR A CA 1
ATOM 4658 C C . TYR A 1 616 ? 16.753 5.684 -13.638 1.00 90.31 616 TYR A C 1
ATOM 4660 O O . TYR A 1 616 ? 16.986 5.434 -14.825 1.00 90.31 616 TYR A O 1
ATOM 4668 N N . VAL A 1 617 ? 17.439 5.136 -12.634 1.00 90.25 617 VAL A N 1
ATOM 4669 C CA . VAL A 1 617 ? 18.561 4.204 -12.820 1.00 90.25 617 VAL A CA 1
ATOM 4670 C C . VAL A 1 617 ? 18.158 2.825 -12.308 1.00 90.25 617 VAL A C 1
ATOM 4672 O O . VAL A 1 617 ? 18.097 2.592 -11.103 1.00 90.25 617 VAL A O 1
ATOM 4675 N N . SER A 1 618 ? 17.879 1.898 -13.218 1.00 87.38 618 SER A N 1
ATOM 4676 C CA . SER A 1 618 ? 17.465 0.530 -12.901 1.00 87.38 618 SER A CA 1
ATOM 4677 C C . SER A 1 618 ? 18.614 -0.450 -13.127 1.00 87.38 618 SER A C 1
ATOM 4679 O O . SER A 1 618 ? 19.227 -0.466 -14.195 1.00 87.38 618 SER A O 1
ATOM 4681 N N . GLN A 1 619 ? 18.883 -1.318 -12.154 1.00 83.62 619 GLN A N 1
ATOM 4682 C CA . GLN A 1 619 ? 19.603 -2.564 -12.419 1.00 83.62 619 GLN A CA 1
ATOM 4683 C C . GLN A 1 619 ? 18.610 -3.566 -13.011 1.00 83.62 619 GLN A C 1
ATOM 4685 O O . GLN A 1 619 ? 17.496 -3.706 -12.507 1.00 83.62 619 GLN A O 1
ATOM 4690 N N . ILE A 1 620 ? 18.993 -4.230 -14.101 1.00 79.25 620 ILE A N 1
ATOM 4691 C CA . ILE A 1 620 ? 18.206 -5.329 -14.663 1.00 79.25 620 ILE A CA 1
ATOM 4692 C C . ILE A 1 620 ? 18.779 -6.631 -14.111 1.00 79.25 620 ILE A C 1
ATOM 4694 O O . ILE A 1 620 ? 19.932 -6.952 -14.381 1.00 79.25 620 ILE A O 1
ATOM 4698 N N . MET A 1 621 ? 17.950 -7.349 -13.356 1.00 58.69 621 MET A N 1
ATOM 4699 C CA . MET A 1 621 ? 18.142 -8.742 -12.947 1.00 58.69 621 MET A CA 1
ATOM 4700 C C . MET A 1 621 ? 17.055 -9.604 -13.596 1.00 58.69 621 MET A C 1
ATOM 4702 O O . MET A 1 621 ? 15.926 -9.081 -13.774 1.00 58.69 621 MET A O 1
#

Secondary structure (DSSP, 8-state):
-EEEEEE--TTS-EEEEEE--S-SSSPPPTT--SEEEEEE-TTTHHHHHHHHHHHHHHTTTTT-EEEEEETTEEEEEEEEE-TTS-EEES-GGGEEETTHHHHHHHHHHH-SSEEEEEEE-HHHHHHHHHHHHHHHHHT-TTSPEEEEEEE--PPPSSTTS-TTTT-SHHHHHHHHHHHHHH-TTEEEEEEE--S-TT-HHHHHHHIIIIIHHHHHHHHHHHHHHHGGGGGGG-EEEEEE-SS-HHHHHHHHHHHGGG--EEEEE--TTHHHHHS-B-GGGEEEE-HHHHHSPPEEETTTS-HHHHHHHHHHHHHHHHHHHTTTSSTIIIIITTTT---EEEEEEEEEE-TTS-EEEEEEEEE-EEEEETTEEEPHHHHHHHHHHHH-TT--GGGEEEEEEEE------GGGGGGSS--S-----------------------------S---------PPPPPPPPP---------------------------------------------------------------------------------PPPPP-PPP----THHHHHHHTT--S-----S-PPPHHHHHHHHHHHHT-TT-EEEEESSTT--EEEEEE--

Radius of gyration: 36.91 Å; chains: 1; bounding box: 91×114×108 Å

Foldseek 3Di:
DEEEEEEDDLLQKKFKKAQDDPDPPDDDPPPQDGIWIWGFPQLQNLVVLVLVVVLCVVPPVLVFWDWDDAPVDDTFTWAGFNQVPWAWDPDPVRIDTPPPDVNVVSCVVPRPTMTGGIMGRQLCSLVVVLVCVVCVVQVNNVAQAEYEYEKEAEQDPDPVGDRCSNTCQSVLVRVQSSCCSRPVSYHYDYWYLYYHQQDLVSLLCCLVPPVVVVLVVVLVVLCVVPPPCSLVRRAYEYEAADDHPSNVVSVCVSCVVNQHKYWHQQCSCCCVVPVYHYNVSIDIGGSCRVVFDDKFFLVGDDPVSVVQLVVLLVVLVVPLVCQPVDCCQPAFVVQQSKKKKKKWWFWDQDPVRDIDIDIFIFIKGQRDDPVGIDHRLNRSVVRVCVVPVPGDLQRTFEMEMFIDHGDDDCPPVVPPPPDDDDDDDDDDDDDDDDDDDDDDDDDDDDDDDPDDDDDDDDDDDDDDDDDDDDDDDDDDDDDDYDDDDDDDDDDDDYDDDDDDDDDDDDDDDDDDDDDDDDDDDDDDDDDDDDDDDDDDDDDDDDDDPDPDDDDDDDDDDDDDDDPVVVSVVSVVPPPPATPPQDDDDPVSLVVLLVSCVSPVSYWYWGARHSVSRIITIDRRD